Protein AF-0000000085543210 (afdb_homodimer)

InterPro domains:
  IPR007271 Nucleotide-sugar transporter [PF04142] (6-297)
  IPR007271 Nucleotide-sugar transporter [PIRSF005799] (4-299)
  IPR007271 Nucleotide-sugar transporter [PTHR10231] (4-301)

Radius of gyration: 30.68 Å; Cα contacts (8 Å, |Δi|>4): 802; chains: 2; bounding box: 53×98×58 Å

Organism: NCBI:txid586396

Solvent-accessible surface area (backbone atoms only — not comparable to full-atom values): 30401 Å² total; per-residue (Å²): 111,52,65,60,35,45,51,50,31,20,53,35,48,23,48,42,60,55,36,52,58,68,44,34,59,95,84,36,70,64,38,56,65,47,51,48,51,24,48,22,23,46,49,38,23,49,53,22,46,54,53,42,51,52,45,34,73,74,71,45,82,44,91,40,59,41,80,82,72,54,68,78,68,56,66,60,32,49,52,37,34,50,33,51,50,52,32,56,52,44,55,59,57,37,54,78,47,36,54,74,64,28,44,56,47,47,56,40,47,27,53,52,34,29,55,53,43,37,31,68,73,71,64,46,90,71,42,71,50,30,51,48,16,45,52,32,34,34,39,11,53,42,36,36,64,58,52,93,69,39,50,56,46,77,68,40,49,69,68,31,52,50,49,40,51,50,34,18,44,36,50,17,48,26,47,45,50,47,26,51,61,48,48,70,46,72,76,45,35,63,38,42,56,44,29,52,31,21,50,38,32,27,53,53,30,51,50,46,27,61,72,72,37,38,66,55,33,72,71,65,35,77,66,38,57,64,46,74,51,44,51,51,38,34,52,40,51,18,53,30,50,53,28,49,53,49,27,26,54,67,56,35,62,67,56,49,51,53,30,49,55,51,11,53,54,51,28,53,58,51,38,27,76,74,70,65,51,77,86,46,56,45,31,54,41,9,51,50,35,31,53,49,15,56,50,36,40,63,67,32,50,71,83,129,113,51,65,59,36,45,50,49,30,20,52,36,49,22,48,42,60,54,36,53,58,67,43,33,60,95,84,38,69,63,40,57,66,47,53,48,52,26,49,21,24,46,49,39,23,50,53,22,46,52,52,42,51,52,43,35,73,75,72,45,80,44,91,41,59,42,77,82,73,53,68,80,68,56,64,61,32,48,53,36,34,49,34,51,50,52,31,55,52,45,55,60,58,36,53,78,46,34,55,72,65,28,46,57,48,47,55,41,46,27,54,53,32,29,56,52,43,38,32,69,73,70,64,46,88,74,40,72,51,30,51,49,17,44,54,31,35,36,40,12,54,41,36,36,64,60,52,94,68,38,50,54,46,79,68,39,48,69,69,33,53,50,50,40,52,49,34,18,44,36,49,17,48,26,48,45,51,46,25,50,62,49,48,69,46,72,74,46,34,64,38,43,54,44,30,52,32,22,50,39,30,26,52,54,29,50,51,45,28,62,73,75,37,38,66,55,33,72,72,64,36,76,66,37,58,64,45,74,51,46,52,51,38,34,52,39,53,18,53,30,50,53,29,50,52,49,28,26,54,66,56,35,63,66,56,49,51,53,28,49,54,52,11,53,54,52,30,55,58,51,40,27,76,74,71,62,50,77,85,46,55,45,30,54,41,9,50,51,36,30,53,50,15,57,50,35,40,63,67,33,50,71,84,129

Secondary structure (DSSP, 8-state):
-HHHHHHHHHHHHHHHHHHHHHHEETTEESS-HHHHHHHHHHHHHHHHHHHHHHHHHHH---TTT-S---HHHHTTSHHHHHHHHHHHHHHHHHTTTS-HHHHHHHHTHHHHHHHHHHHHHH-PPPPHHHHHHHHHHHHHHHHHT--TTGGGGGG--HHHHHHHHHHHHHHHHHHHHHHHHHHHSTTS-HHHHHHHHHHHHHHHHHHHHHHHSHHHHHHH-TTTT--HHHHHHHHHHHHHHHHHHHHHHHS-HHHHHHHHHHHHHHHHHHHHHHH-PPPPHHHHHHHHHHHHHHHHHHHTSPP-/-HHHHHHHHHHHHHHHHHHHHHHEETTEESS-HHHHHHHHHHHHHHHHHHHHHHHHHHH---TTT-S---HHHHTTTHHHHHHHHHHHHHHHHHTTTS-HHHHHHHHTHHHHHHHHHHHHHH-PPPPHHHHHHHHHHHHHHHHHT--TTGGGGGG--HHHHHHHHHHHHHHHHHHHHHHHHHHHSTTS-HHHHHHHHHHHHHHHHHHHHHHHSHHHHHHH-TTTT--HHHHHHHHHHHHHHHHHHHHHHHS-HHHHHHHHHHHHHHHHHHHHHHH-PPPPHHHHHHHHHHHHHHHHHHHTSPP-

Nearest PDB structures (foldseek):
  6i1z-assembly1_A  TM=9.471E-01  e=1.906E-17  Zea mays
  6i1z-assembly1_B  TM=9.295E-01  e=1.410E-17  Zea mays
  6oh3-assembly1_A  TM=8.038E-01  e=8.233E-15  Mus musculus
  6xbo-assembly1_A  TM=7.988E-01  e=1.786E-14  Mus musculus
  5oge-assembly4_D  TM=7.224E-01  e=2.214E-06  Saccharomyces cerevisiae S288C

Foldseek 3Di:
DQVVLLVLLLVLLLVLVVLVVVCDDPNDHQADPLLLQLLLLVVLLVVLVVVLVVCCVVPNDDPQSDLDDDPVLLVLLLLLLVLVVVLVVLLVVLCVFDPPLLLQLLLLVLLLLLVVCLCVPVVDDFDPLLNVLSVLLSVLLNLLSDDPCNCCNVVGDPVSNVSSNSSSNSSSCSFSSLLCSLAVDLSHDLSSVSNSNSVSNNVVSVVVCVVPPVVVCVPQHSCGRPDPSSVVSSVSSNSSVVSSSVCSSPNRVNSSSLSSSVSNLVSVVVCCVVVVDDRDPSSVRSVVSNVVSVVSNVVRPPDD/DQVVLLVLLLQLLLVLVVLVVVCDDPNDHQADPLLLQLLLLVVLLVVLVVVLVVCCVVPNDDPQSDLDDDPVLLVLLLLLLVLVVVLVVLLVVLCVFDPPLLLQLLLLVLLLLLVVCLCVPVVDDFDPLLNVLSVLLSVLLNLLSDDPCNCCNVVGDPVSNVSSNSSSNSSSCSFNSLLCSLAVDLSHDLSSVSNSNSVSNSVVSVVVCVVPPVPVCVPQHSCGRPDPSSVVSSVSSNSSVVSSSVCSSPNRVNSSSLSSSVSNLVSVVVCCVVVVDDRDPSSVRSVVSNVVSVVSNVVRPPDD

Structure (mmCIF, N/CA/C/O backbone):
data_AF-0000000085543210-model_v1
#
loop_
_entity.id
_entity.type
_entity.pdbx_description
1 polymer 'CMP-sialic acid transporter 2'
#
loop_
_atom_site.group_PDB
_atom_site.id
_atom_site.type_symbol
_atom_site.label_atom_id
_atom_site.label_alt_id
_atom_site.label_comp_id
_atom_site.label_asym_id
_atom_site.label_entity_id
_atom_site.label_seq_id
_atom_site.pdbx_PDB_ins_code
_atom_site.Cartn_x
_atom_site.Cartn_y
_atom_site.Cartn_z
_atom_site.occupancy
_atom_site.B_iso_or_equiv
_atom_site.auth_seq_id
_atom_site.auth_comp_id
_atom_site.auth_asym_id
_atom_site.auth_atom_id
_atom_site.pdbx_PDB_model_num
ATOM 1 N N . ASN A 1 1 ? -14.172 -27.703 2.088 1 70.88 1 ASN A N 1
ATOM 2 C CA . ASN A 1 1 ? -13.227 -28.094 1.051 1 70.88 1 ASN A CA 1
ATOM 3 C C . ASN A 1 1 ? -12.406 -26.906 0.562 1 70.88 1 ASN A C 1
ATOM 5 O O . ASN A 1 1 ? -11.188 -27 0.422 1 70.88 1 ASN A O 1
ATOM 9 N N . ARG A 1 2 ? -12.969 -25.828 0.705 1 81.94 2 ARG A N 1
ATOM 10 C CA . ARG A 1 2 ? -12.289 -24.656 0.159 1 81.94 2 ARG A CA 1
ATOM 11 C C . ARG A 1 2 ? -11.133 -24.219 1.06 1 81.94 2 ARG A C 1
ATOM 13 O O . ARG A 1 2 ? -10.047 -23.906 0.577 1 81.94 2 ARG A O 1
ATOM 20 N N . THR A 1 3 ? -11.305 -24.297 2.314 1 83.5 3 THR A N 1
ATOM 21 C CA . THR A 1 3 ? -10.312 -23.828 3.275 1 83.5 3 THR A CA 1
ATOM 22 C C . THR A 1 3 ? -9.086 -24.734 3.262 1 83.5 3 THR A C 1
ATOM 24 O O . THR A 1 3 ? -7.949 -24.266 3.309 1 83.5 3 THR A O 1
ATOM 27 N N . ILE A 1 4 ? -9.289 -25.984 3.104 1 86.75 4 ILE A N 1
ATOM 28 C CA . ILE A 1 4 ? -8.203 -26.953 3.137 1 86.75 4 ILE A CA 1
ATOM 29 C C . ILE A 1 4 ? -7.324 -26.797 1.9 1 86.75 4 ILE A C 1
ATOM 31 O O . ILE A 1 4 ? -6.094 -26.812 1.998 1 86.75 4 ILE A O 1
ATOM 35 N N . VAL A 1 5 ? -7.988 -26.594 0.86 1 87.44 5 VAL A N 1
ATOM 36 C CA . VAL A 1 5 ? -7.227 -26.5 -0.382 1 87.44 5 VAL A CA 1
ATOM 37 C C . VAL A 1 5 ? -6.438 -25.203 -0.414 1 87.44 5 VAL A C 1
ATOM 39 O O . VAL A 1 5 ? -5.301 -25.156 -0.898 1 87.44 5 VAL A O 1
ATOM 42 N N . THR A 1 6 ? -7.074 -24.188 0.146 1 89.56 6 THR A N 1
ATOM 43 C CA . THR A 1 6 ? -6.402 -22.891 0.211 1 89.56 6 THR A CA 1
ATOM 44 C C . THR A 1 6 ? -5.172 -22.953 1.113 1 89.56 6 THR A C 1
ATOM 46 O O . THR A 1 6 ? -4.102 -22.469 0.75 1 89.56 6 THR A O 1
ATOM 49 N N . PHE A 1 7 ? -5.328 -23.594 2.182 1 90.88 7 PHE A N 1
ATOM 50 C CA . PHE A 1 7 ? -4.23 -23.734 3.129 1 90.88 7 PHE A CA 1
ATOM 51 C C . PHE A 1 7 ? -3.109 -24.594 2.535 1 90.88 7 PHE A C 1
ATOM 53 O O . PHE A 1 7 ? -1.931 -24.266 2.691 1 90.88 7 PHE A O 1
ATOM 60 N N . ALA A 1 8 ? -3.494 -25.656 1.888 1 90.88 8 ALA A N 1
ATOM 61 C CA . ALA A 1 8 ? -2.512 -26.531 1.262 1 90.88 8 ALA A CA 1
ATOM 62 C C . ALA A 1 8 ? -1.709 -25.797 0.196 1 90.88 8 ALA A C 1
ATOM 64 O O . ALA A 1 8 ? -0.479 -25.875 0.165 1 90.88 8 ALA A O 1
ATOM 65 N N . LEU A 1 9 ? -2.373 -25.031 -0.586 1 93 9 LEU A N 1
ATOM 66 C CA . LEU A 1 9 ? -1.696 -24.297 -1.646 1 93 9 LEU A CA 1
ATOM 67 C C . LEU A 1 9 ? -0.751 -23.25 -1.061 1 93 9 LEU A C 1
ATOM 69 O O . LEU A 1 9 ? 0.384 -23.109 -1.52 1 93 9 LEU A O 1
ATOM 73 N N . THR A 1 10 ? -1.224 -22.609 -0.041 1 92.06 10 THR A N 1
ATOM 74 C CA . THR A 1 10 ? -0.406 -21.562 0.577 1 92.06 10 THR A CA 1
ATOM 75 C C . THR A 1 10 ? 0.858 -22.172 1.187 1 92.06 10 THR A C 1
ATOM 77 O O . THR A 1 10 ? 1.958 -21.641 0.983 1 92.06 10 THR A O 1
ATOM 80 N N . PHE A 1 11 ? 0.719 -23.25 1.809 1 91.56 11 PHE A N 1
ATOM 81 C CA . PHE A 1 11 ? 1.85 -23.906 2.461 1 91.56 11 PHE A CA 1
ATOM 82 C C . PHE A 1 11 ? 2.832 -24.438 1.43 1 91.56 11 PHE A C 1
ATOM 84 O O . PHE A 1 11 ? 4.039 -24.219 1.541 1 91.56 11 PHE A O 1
ATOM 91 N N . LEU A 1 12 ? 2.334 -25.094 0.445 1 91.62 12 LEU A N 1
ATOM 92 C CA . LEU A 1 12 ? 3.182 -25.703 -0.581 1 91.62 12 LEU A CA 1
ATOM 93 C C . LEU A 1 12 ? 3.902 -24.625 -1.385 1 91.62 12 LEU A C 1
ATOM 95 O O . LEU A 1 12 ? 5.09 -24.75 -1.689 1 91.62 12 LEU A O 1
ATOM 99 N N . THR A 1 13 ? 3.174 -23.562 -1.632 1 88.75 13 THR A N 1
ATOM 100 C CA . THR A 1 13 ? 3.773 -22.484 -2.4 1 88.75 13 THR A CA 1
ATOM 101 C C . THR A 1 13 ? 4.832 -21.75 -1.577 1 88.75 13 THR A C 1
ATOM 103 O O . THR A 1 13 ? 5.879 -21.375 -2.104 1 88.75 13 THR A O 1
ATOM 106 N N . SER A 1 14 ? 4.59 -21.625 -0.343 1 88.81 14 SER A N 1
ATOM 107 C CA . SER A 1 14 ? 5.547 -20.938 0.52 1 88.81 14 SER A CA 1
ATOM 108 C C . SER A 1 14 ? 6.848 -21.734 0.633 1 88.81 14 SER A C 1
ATOM 110 O O . SER A 1 14 ? 7.934 -21.141 0.693 1 88.81 14 SER A O 1
ATOM 112 N N . SER A 1 15 ? 6.766 -22.984 0.551 1 87.94 15 SER A N 1
ATOM 113 C CA . SER A 1 15 ? 7.945 -23.828 0.68 1 87.94 15 SER A CA 1
ATOM 114 C C . SER A 1 15 ? 8.688 -23.938 -0.648 1 87.94 15 SER A C 1
ATOM 116 O O . SER A 1 15 ? 9.875 -24.281 -0.675 1 87.94 15 SER A O 1
ATOM 118 N N . GLN A 1 16 ? 7.977 -23.656 -1.628 1 84.88 16 GLN A N 1
ATOM 119 C CA . GLN A 1 16 ? 8.531 -23.828 -2.967 1 84.88 16 GLN A CA 1
ATOM 120 C C . GLN A 1 16 ? 9.727 -22.906 -3.195 1 84.88 16 GLN A C 1
ATOM 122 O O . GLN A 1 16 ? 10.773 -23.359 -3.666 1 84.88 16 GLN A O 1
ATOM 127 N N . ALA A 1 17 ? 9.555 -21.719 -2.812 1 77.12 17 ALA A N 1
ATOM 128 C CA . ALA A 1 17 ? 10.609 -20.75 -3.037 1 77.12 17 ALA A CA 1
ATOM 129 C C . ALA A 1 17 ? 11.852 -21.078 -2.219 1 77.12 17 ALA A C 1
ATOM 131 O O . ALA A 1 17 ? 12.984 -20.891 -2.686 1 77.12 17 ALA A O 1
ATOM 132 N N . ILE A 1 18 ? 11.625 -21.578 -1.092 1 82.06 18 ILE A N 1
ATOM 133 C CA . ILE A 1 18 ? 12.734 -21.953 -0.217 1 82.06 18 ILE A CA 1
ATOM 134 C C . ILE A 1 18 ? 13.5 -23.125 -0.823 1 82.06 18 ILE A C 1
ATOM 136 O O . ILE A 1 18 ? 14.734 -23.109 -0.882 1 82.06 18 ILE A O 1
ATOM 140 N N . LEU A 1 19 ? 12.805 -24.047 -1.367 1 81.31 19 LEU A N 1
ATOM 141 C CA . LEU A 1 19 ? 13.414 -25.234 -1.971 1 81.31 19 LEU A CA 1
ATOM 142 C C . LEU A 1 19 ? 14.172 -24.859 -3.242 1 81.31 19 LEU A C 1
ATOM 144 O O . LEU A 1 19 ? 15.234 -25.422 -3.523 1 81.31 19 LEU A O 1
ATOM 148 N N . ILE A 1 20 ? 13.664 -23.891 -3.906 1 78.38 20 ILE A N 1
ATOM 149 C CA . ILE A 1 20 ? 14.312 -23.438 -5.129 1 78.38 20 ILE A CA 1
ATOM 150 C C . ILE A 1 20 ? 15.656 -22.797 -4.789 1 78.38 20 ILE A C 1
ATOM 152 O O . ILE A 1 20 ? 16.672 -23.094 -5.43 1 78.38 20 ILE A O 1
ATOM 156 N N . VAL A 1 21 ? 15.719 -22.031 -3.781 1 75.38 21 VAL A N 1
ATOM 157 C CA . VAL A 1 21 ? 16.953 -21.359 -3.385 1 75.38 21 VAL A CA 1
ATOM 158 C C . VAL A 1 21 ? 17.969 -22.406 -2.895 1 75.38 21 VAL A C 1
ATOM 160 O O . VAL A 1 21 ? 19.156 -22.312 -3.223 1 75.38 21 VAL A O 1
ATOM 163 N N . TRP A 1 22 ? 17.438 -23.359 -2.201 1 78.69 22 TRP A N 1
ATOM 164 C CA . TRP A 1 22 ? 18.312 -24.391 -1.652 1 78.69 22 TRP A CA 1
ATOM 165 C C . TRP A 1 22 ? 18.859 -25.281 -2.758 1 78.69 22 TRP A C 1
ATOM 167 O O . TRP A 1 22 ? 19.906 -25.906 -2.596 1 78.69 22 TRP A O 1
ATOM 177 N N . SER A 1 23 ? 18.156 -25.312 -3.842 1 78.38 23 SER A N 1
ATOM 178 C CA . SER A 1 23 ? 18.562 -26.203 -4.918 1 78.38 23 SER A CA 1
ATOM 179 C C . SER A 1 23 ? 19.641 -25.562 -5.797 1 78.38 23 SER A C 1
ATOM 181 O O . SER A 1 23 ? 20.266 -26.234 -6.617 1 78.38 23 SER A O 1
ATOM 183 N N . LYS A 1 24 ? 19.797 -24.328 -5.578 1 76.62 24 LYS A N 1
ATOM 184 C CA . LYS A 1 24 ? 20.781 -23.609 -6.367 1 76.62 24 LYS A CA 1
ATOM 185 C C . LYS A 1 24 ? 22.141 -23.625 -5.684 1 76.62 24 LYS A C 1
ATOM 187 O O . LYS A 1 24 ? 22.234 -23.547 -4.457 1 76.62 24 LYS A O 1
ATOM 192 N N . ARG A 1 25 ? 23.219 -23.906 -6.434 1 69.62 25 ARG A N 1
ATOM 193 C CA . ARG A 1 25 ? 24.609 -23.781 -6 1 69.62 25 ARG A CA 1
ATOM 194 C C . ARG A 1 25 ? 25.297 -22.625 -6.703 1 69.62 25 ARG A C 1
ATOM 196 O O . ARG A 1 25 ? 25.453 -22.625 -7.926 1 69.62 25 ARG A O 1
ATOM 203 N N . ALA A 1 26 ? 25.719 -21.688 -5.93 1 63.53 26 ALA A N 1
ATOM 204 C CA . ALA A 1 26 ? 26.391 -20.5 -6.441 1 63.53 26 ALA A CA 1
ATOM 205 C C . ALA A 1 26 ? 25.469 -19.734 -7.395 1 63.53 26 ALA A C 1
ATOM 207 O O . ALA A 1 26 ? 25.906 -19.281 -8.461 1 63.53 26 ALA A O 1
ATOM 208 N N . GLY A 1 27 ? 24.172 -19.875 -7.27 1 65.19 27 GLY A N 1
ATOM 209 C CA . GLY A 1 27 ? 23.203 -19.078 -8.008 1 65.19 27 GLY A CA 1
ATOM 210 C C . GLY A 1 27 ? 22.734 -19.75 -9.289 1 65.19 27 GLY A C 1
ATOM 211 O O . GLY A 1 27 ? 21.938 -19.172 -10.039 1 65.19 27 GLY A O 1
ATOM 212 N N . LYS A 1 28 ? 23.328 -20.875 -9.625 1 75 28 LYS A N 1
ATOM 213 C CA . LYS A 1 28 ? 22.953 -21.547 -10.859 1 75 28 LYS A CA 1
ATOM 214 C C . LYS A 1 28 ? 22.406 -22.953 -10.57 1 75 28 LYS A C 1
ATOM 216 O O . LYS A 1 28 ? 22.766 -23.562 -9.562 1 75 28 LYS A O 1
ATOM 221 N N . TYR A 1 29 ? 21.547 -23.297 -11.484 1 74.69 29 TYR A N 1
ATOM 222 C CA . TYR A 1 29 ? 21.047 -24.672 -11.391 1 74.69 29 TYR A CA 1
ATOM 223 C C . TYR A 1 29 ? 22.078 -25.656 -11.914 1 74.69 29 TYR A C 1
ATOM 225 O O . TYR A 1 29 ? 22.672 -25.453 -12.984 1 74.69 29 TYR A O 1
ATOM 233 N N . GLU A 1 30 ? 22.312 -26.688 -11.109 1 80.5 30 GLU A N 1
ATOM 234 C CA . GLU A 1 30 ? 23.203 -27.734 -11.586 1 80.5 30 GLU A CA 1
ATOM 235 C C . GLU A 1 30 ? 22.469 -28.75 -12.445 1 80.5 30 GLU A C 1
ATOM 237 O O . GLU A 1 30 ? 23.078 -29.516 -13.195 1 80.5 30 GLU A O 1
ATOM 242 N N . TYR A 1 31 ? 21.172 -28.656 -12.328 1 85.81 31 TYR A N 1
ATOM 243 C CA . TYR A 1 31 ? 20.328 -29.578 -13.086 1 85.81 31 TYR A CA 1
ATOM 244 C C . TYR A 1 31 ? 19.625 -28.859 -14.227 1 85.81 31 TYR A C 1
ATOM 246 O O . TYR A 1 31 ? 19.547 -27.625 -14.242 1 85.81 31 TYR A O 1
ATOM 254 N N . SER A 1 32 ? 19.109 -29.656 -15.156 1 85.38 32 SER A N 1
ATOM 255 C CA . SER A 1 32 ? 18.312 -29.109 -16.25 1 85.38 32 SER A CA 1
ATOM 256 C C . SER A 1 32 ? 16.906 -28.766 -15.789 1 85.38 32 SER A C 1
ATOM 258 O O . SER A 1 32 ? 16.188 -29.641 -15.289 1 85.38 32 SER A O 1
ATOM 260 N N . VAL A 1 33 ? 16.531 -27.547 -16.078 1 83.62 33 VAL A N 1
ATOM 261 C CA . VAL A 1 33 ? 15.211 -27.094 -15.672 1 83.62 33 VAL A CA 1
ATOM 262 C C . VAL A 1 33 ? 14.141 -27.797 -16.484 1 83.62 33 VAL A C 1
ATOM 264 O O . VAL A 1 33 ? 13.07 -28.141 -15.969 1 83.62 33 VAL A O 1
ATOM 267 N N . THR A 1 34 ? 14.414 -28.078 -17.672 1 88.81 34 THR A N 1
ATOM 268 C CA . THR A 1 34 ? 13.43 -28.719 -18.531 1 88.81 34 THR A CA 1
ATOM 269 C C . THR A 1 34 ? 13.172 -30.156 -18.094 1 88.81 34 THR A C 1
ATOM 271 O O . THR A 1 34 ? 12.023 -30.609 -18.062 1 88.81 34 THR A O 1
ATOM 274 N N . THR A 1 35 ? 14.219 -30.828 -17.703 1 93.44 35 THR A N 1
ATOM 275 C CA . THR A 1 35 ? 14.023 -32.188 -17.234 1 93.44 35 THR A CA 1
ATOM 276 C C . THR A 1 35 ? 13.289 -32.219 -15.906 1 93.44 35 THR A C 1
ATOM 278 O O . THR A 1 35 ? 12.461 -33.094 -15.656 1 93.44 35 THR A O 1
ATOM 281 N N . ALA A 1 36 ? 13.625 -31.25 -15.086 1 90.62 36 ALA A N 1
ATOM 282 C CA . ALA A 1 36 ? 12.93 -31.141 -13.805 1 90.62 36 ALA A CA 1
ATOM 283 C C . ALA A 1 36 ? 11.438 -30.891 -14.016 1 90.62 36 ALA A C 1
ATOM 285 O O . ALA A 1 36 ? 10.602 -31.516 -13.359 1 90.62 36 ALA A O 1
ATOM 286 N N . ASN A 1 37 ? 11.109 -30.047 -14.914 1 90.94 37 ASN A N 1
ATOM 287 C CA . ASN A 1 37 ? 9.711 -29.734 -15.211 1 90.94 37 ASN A CA 1
ATOM 288 C C . ASN A 1 37 ? 8.977 -30.953 -15.773 1 90.94 37 ASN A C 1
ATOM 290 O O . ASN A 1 37 ? 7.805 -31.156 -15.461 1 90.94 37 ASN A O 1
ATOM 294 N N . PHE A 1 38 ? 9.648 -31.641 -16.562 1 94.88 38 PHE A N 1
ATOM 295 C CA . PHE A 1 38 ? 9.07 -32.875 -17.094 1 94.88 38 PHE A CA 1
ATOM 296 C C . PHE A 1 38 ? 8.75 -33.844 -15.969 1 94.88 38 PHE A C 1
ATOM 298 O O . PHE A 1 38 ? 7.676 -34.469 -15.961 1 94.88 38 PHE A O 1
ATOM 305 N N . LEU A 1 39 ? 9.633 -33.969 -15.062 1 96 39 LEU A N 1
ATOM 306 C CA . LEU A 1 39 ? 9.438 -34.906 -13.945 1 96 39 LEU A CA 1
ATOM 307 C C . LEU A 1 39 ? 8.305 -34.406 -13.039 1 96 39 LEU A C 1
ATOM 309 O O . LEU A 1 39 ? 7.586 -35.219 -12.453 1 96 39 LEU A O 1
ATOM 313 N N . VAL A 1 40 ? 8.195 -33.094 -12.914 1 94.81 40 VAL A N 1
ATOM 314 C CA . VAL A 1 40 ? 7.086 -32.531 -12.141 1 94.81 40 VAL A CA 1
ATOM 315 C C . VAL A 1 40 ? 5.762 -32.969 -12.758 1 94.81 40 VAL A C 1
ATOM 317 O O . VAL A 1 40 ? 4.879 -33.469 -12.062 1 94.81 40 VAL A O 1
ATOM 320 N N . GLU A 1 41 ? 5.652 -32.875 -14.055 1 96 41 GLU A N 1
ATOM 321 C CA . GLU A 1 41 ? 4.438 -33.281 -14.758 1 96 41 GLU A CA 1
ATOM 322 C C . GLU A 1 41 ? 4.207 -34.781 -14.648 1 96 41 GLU A C 1
ATOM 324 O O . GLU A 1 41 ? 3.072 -35.219 -14.477 1 96 41 GLU A O 1
ATOM 329 N N . THR A 1 42 ? 5.246 -35.469 -14.742 1 97.5 42 THR A N 1
ATOM 330 C CA . THR A 1 42 ? 5.168 -36.906 -14.648 1 97.5 42 THR A CA 1
ATOM 331 C C . THR A 1 42 ? 4.664 -37.344 -13.273 1 97.5 42 THR A C 1
ATOM 333 O O . THR A 1 42 ? 3.807 -38.219 -13.172 1 97.5 42 THR A O 1
ATOM 336 N N . LEU A 1 43 ? 5.258 -36.688 -12.344 1 97.56 43 LEU A N 1
ATOM 337 C CA . LEU A 1 43 ? 4.852 -37.031 -10.984 1 97.56 43 LEU A CA 1
ATOM 338 C C . LEU A 1 43 ? 3.396 -36.656 -10.734 1 97.56 43 LEU A C 1
ATOM 340 O O . LEU A 1 43 ? 2.658 -37.406 -10.086 1 97.56 43 LEU A O 1
ATOM 344 N N . LYS A 1 44 ? 2.959 -35.5 -11.164 1 97.5 44 LYS A N 1
ATOM 345 C CA . LYS A 1 44 ? 1.558 -35.125 -11.062 1 97.5 44 LYS A CA 1
ATOM 346 C C . LYS A 1 44 ? 0.646 -36.156 -11.727 1 97.5 44 LYS A C 1
ATOM 348 O O . LYS A 1 44 ? -0.377 -36.531 -11.156 1 97.5 44 LYS A O 1
ATOM 353 N N . CYS A 1 45 ? 1.047 -36.562 -12.891 1 97.5 45 CYS A N 1
ATOM 354 C CA . CYS A 1 45 ? 0.28 -37.531 -13.633 1 97.5 45 CYS A CA 1
ATOM 355 C C . CYS A 1 45 ? 0.202 -38.875 -12.875 1 97.5 45 CYS A C 1
ATOM 357 O O . CYS A 1 45 ? -0.873 -39.469 -12.758 1 97.5 45 CYS A O 1
ATOM 359 N N . PHE A 1 46 ? 1.273 -39.312 -12.383 1 98.06 46 PHE A N 1
ATOM 360 C CA . PHE A 1 46 ? 1.347 -40.562 -11.633 1 98.06 46 PHE A CA 1
ATOM 361 C C . PHE A 1 46 ? 0.458 -40.5 -10.398 1 98.06 46 PHE A C 1
ATOM 363 O O . PHE A 1 46 ? -0.286 -41.469 -10.117 1 98.06 46 PHE A O 1
ATOM 370 N N . LEU A 1 47 ? 0.559 -39.438 -9.672 1 97.81 47 LEU A N 1
ATOM 371 C CA . LEU A 1 47 ? -0.227 -39.281 -8.453 1 97.81 47 LEU A CA 1
ATOM 372 C C . LEU A 1 47 ? -1.719 -39.25 -8.773 1 97.81 47 LEU A C 1
ATOM 374 O O . LEU A 1 47 ? -2.531 -39.781 -8.016 1 97.81 47 LEU A O 1
ATOM 378 N N . SER A 1 48 ? -2.061 -38.625 -9.828 1 97.56 48 SER A N 1
ATOM 379 C CA . SER A 1 48 ? -3.459 -38.562 -10.25 1 97.56 48 SER A CA 1
ATOM 380 C C . SER A 1 48 ? -3.961 -39.969 -10.648 1 97.56 48 SER A C 1
ATOM 382 O O . SER A 1 48 ? -5.086 -40.344 -10.305 1 97.56 48 SER A O 1
ATOM 384 N N . LEU A 1 49 ? -3.146 -40.688 -11.32 1 97.25 49 LEU A N 1
ATOM 385 C CA . LEU A 1 49 ? -3.502 -42.031 -11.727 1 97.25 49 LEU A CA 1
ATOM 386 C C . LEU A 1 49 ? -3.621 -42.969 -10.508 1 97.25 49 LEU A C 1
ATOM 388 O O . LEU A 1 49 ? -4.512 -43.812 -10.445 1 97.25 49 LEU A O 1
ATOM 392 N N . ALA A 1 50 ? -2.688 -42.812 -9.602 1 97.62 50 ALA A N 1
ATOM 393 C CA . ALA A 1 50 ? -2.736 -43.625 -8.383 1 97.62 50 ALA A CA 1
ATOM 394 C C . ALA A 1 50 ? -4.016 -43.344 -7.598 1 97.62 50 ALA A C 1
ATOM 396 O O . ALA A 1 50 ? -4.645 -44.25 -7.07 1 97.62 50 ALA A O 1
ATOM 397 N N . ALA A 1 51 ? -4.363 -42.062 -7.484 1 97 51 ALA A N 1
ATOM 398 C CA . ALA A 1 51 ? -5.598 -41.688 -6.801 1 97 51 ALA A CA 1
ATOM 399 C C . ALA A 1 51 ? -6.816 -42.25 -7.527 1 97 51 ALA A C 1
ATOM 401 O O . ALA A 1 51 ? -7.785 -42.688 -6.891 1 97 51 ALA A O 1
ATOM 402 N N . LEU A 1 52 ? -6.789 -42.219 -8.82 1 96.56 52 LEU A N 1
ATOM 403 C CA . LEU A 1 52 ? -7.879 -42.781 -9.625 1 96.56 52 LEU A CA 1
ATOM 404 C C . LEU A 1 52 ? -8 -44.281 -9.43 1 96.56 52 LEU A C 1
ATOM 406 O O . LEU A 1 52 ? -9.109 -44.812 -9.32 1 96.56 52 LEU A O 1
ATOM 410 N N . ALA A 1 53 ? -6.914 -44.969 -9.367 1 97.19 53 ALA A N 1
ATOM 411 C CA . ALA A 1 53 ? -6.91 -46.406 -9.133 1 97.19 53 ALA A CA 1
ATOM 412 C C . ALA A 1 53 ? -7.539 -46.75 -7.785 1 97.19 53 ALA A C 1
ATOM 414 O O . ALA A 1 53 ? -8.281 -47.719 -7.672 1 97.19 53 ALA A O 1
ATOM 415 N N . ARG A 1 54 ? -7.195 -45.969 -6.883 1 97.31 54 ARG A N 1
ATOM 416 C CA . ARG A 1 54 ? -7.805 -46.156 -5.57 1 97.31 54 ARG A CA 1
ATOM 417 C C . ARG A 1 54 ? -9.312 -45.938 -5.633 1 97.31 54 ARG A C 1
ATOM 419 O O . ARG A 1 54 ? -10.078 -46.688 -4.996 1 97.31 54 ARG A O 1
ATOM 426 N N . THR A 1 55 ? -9.695 -44.969 -6.359 1 96.5 55 THR A N 1
ATOM 427 C CA . THR A 1 55 ? -11.117 -44.688 -6.527 1 96.5 55 THR A CA 1
ATOM 428 C C . THR A 1 55 ? -11.82 -45.844 -7.234 1 96.5 55 THR A C 1
ATOM 430 O O . THR A 1 55 ? -12.93 -46.219 -6.855 1 96.5 55 THR A O 1
ATOM 433 N N . TRP A 1 56 ? -11.18 -46.344 -8.234 1 97.06 56 TRP A N 1
ATOM 434 C CA . TRP A 1 56 ? -11.734 -47.5 -8.953 1 97.06 56 TRP A CA 1
ATOM 435 C C . TRP A 1 56 ? -11.898 -48.688 -8.031 1 97.06 56 TRP A C 1
ATOM 437 O O . TRP A 1 56 ? -12.875 -49.438 -8.125 1 97.06 56 TRP A O 1
ATOM 447 N N . LYS A 1 57 ? -11.008 -48.938 -7.145 1 97.38 57 LYS A N 1
ATOM 448 C CA . LYS A 1 57 ? -11.039 -50.062 -6.215 1 97.38 57 LYS A CA 1
ATOM 449 C C . LYS A 1 57 ? -12.164 -49.906 -5.191 1 97.38 57 LYS A C 1
ATOM 451 O O . LYS A 1 57 ? -12.836 -50.875 -4.84 1 97.38 57 LYS A O 1
ATOM 456 N N . ASN A 1 58 ? -12.414 -48.75 -4.789 1 96.69 58 ASN A N 1
ATOM 457 C CA . ASN A 1 58 ? -13.375 -48.5 -3.719 1 96.69 58 ASN A CA 1
ATOM 458 C C . ASN A 1 58 ? -14.789 -48.312 -4.266 1 96.69 58 ASN A C 1
ATOM 460 O O . ASN A 1 58 ? -15.758 -48.688 -3.627 1 96.69 58 ASN A O 1
ATOM 464 N N . GLU A 1 59 ? -14.891 -47.625 -5.395 1 95.56 59 GLU A N 1
ATOM 465 C CA . GLU A 1 59 ? -16.203 -47.219 -5.891 1 95.56 59 GLU A CA 1
ATOM 466 C C . GLU A 1 59 ? -16.531 -47.875 -7.215 1 95.56 59 GLU A C 1
ATOM 468 O O . GLU A 1 59 ? -17.672 -47.844 -7.676 1 95.56 59 GLU A O 1
ATOM 473 N N . GLY A 1 60 ? -15.594 -48.5 -7.812 1 96.25 60 GLY A N 1
ATOM 474 C CA . GLY A 1 60 ? -15.781 -49.062 -9.148 1 96.25 60 GLY A CA 1
ATOM 475 C C . GLY A 1 60 ? -15.602 -48 -10.242 1 96.25 60 GLY A C 1
ATOM 476 O O . GLY A 1 60 ? -15.422 -46.844 -9.953 1 96.25 60 GLY A O 1
ATOM 477 N N . VAL A 1 61 ? -15.57 -48.438 -11.469 1 96.19 61 VAL A N 1
ATOM 478 C CA . VAL A 1 61 ? -15.43 -47.562 -12.617 1 96.19 61 VAL A CA 1
ATOM 479 C C . VAL A 1 61 ? -16.797 -47 -13.016 1 96.19 61 VAL A C 1
ATOM 481 O O . VAL A 1 61 ? -17.719 -47.781 -13.281 1 96.19 61 VAL A O 1
ATOM 484 N N . THR A 1 62 ? -16.938 -45.781 -12.93 1 95.62 62 THR A N 1
ATOM 485 C CA . THR A 1 62 ? -18.172 -45.094 -13.305 1 95.62 62 THR A CA 1
ATOM 486 C C . THR A 1 62 ? -17.938 -44.156 -14.492 1 95.62 62 THR A C 1
ATOM 488 O O . THR A 1 62 ? -16.797 -44 -14.945 1 95.62 62 THR A O 1
ATOM 491 N N . GLU A 1 63 ? -18.969 -43.531 -15 1 93.94 63 GLU A N 1
ATOM 492 C CA . GLU A 1 63 ? -18.875 -42.594 -16.109 1 93.94 63 GLU A CA 1
ATOM 493 C C . GLU A 1 63 ? -18.062 -41.344 -15.727 1 93.94 63 GLU A C 1
ATOM 495 O O . GLU A 1 63 ? -17.391 -40.75 -16.562 1 93.94 63 GLU A O 1
ATOM 500 N N . ASP A 1 64 ? -18.016 -41.094 -14.484 1 94.94 64 ASP A N 1
ATOM 501 C CA . ASP A 1 64 ? -17.391 -39.875 -14 1 94.94 64 ASP A CA 1
ATOM 502 C C . ASP A 1 64 ? -15.922 -40.094 -13.656 1 94.94 64 ASP A C 1
ATOM 504 O O . ASP A 1 64 ? -15.148 -39.156 -13.516 1 94.94 64 ASP A O 1
ATOM 508 N N . ASN A 1 65 ? -15.484 -41.375 -13.531 1 96.06 65 ASN A N 1
ATOM 509 C CA . ASN A 1 65 ? -14.109 -41.625 -13.102 1 96.06 65 ASN A CA 1
ATOM 510 C C . ASN A 1 65 ? -13.352 -42.5 -14.102 1 96.06 65 ASN A C 1
ATOM 512 O O . ASN A 1 65 ? -12.242 -42.938 -13.812 1 96.06 65 ASN A O 1
ATOM 516 N N . ARG A 1 66 ? -13.938 -42.688 -15.211 1 95.56 66 ARG A N 1
ATOM 517 C CA . ARG A 1 66 ? -13.25 -43.469 -16.234 1 95.56 66 ARG A CA 1
ATOM 518 C C . ARG A 1 66 ? -12.297 -42.594 -17.047 1 95.56 66 ARG A C 1
ATOM 520 O O . ARG A 1 66 ? -12.594 -41.438 -17.312 1 95.56 66 ARG A O 1
ATOM 527 N N . LEU A 1 67 ? -11.234 -43.156 -17.516 1 93.94 67 LEU A N 1
ATOM 528 C CA . LEU A 1 67 ? -10.234 -42.438 -18.312 1 93.94 67 LEU A CA 1
ATOM 529 C C . LEU A 1 67 ? -10.672 -42.344 -19.781 1 93.94 67 LEU A C 1
ATOM 531 O O . LEU A 1 67 ? -10.352 -41.375 -20.453 1 93.94 67 LEU A O 1
ATOM 535 N N . SER A 1 68 ? -11.383 -43.375 -20.234 1 89.69 68 SER A N 1
ATOM 536 C CA . SER A 1 68 ? -11.867 -43.344 -21.609 1 89.69 68 SER A CA 1
ATOM 537 C C . SER A 1 68 ? -12.93 -42.281 -21.812 1 89.69 68 SER A C 1
ATOM 539 O O . SER A 1 68 ? -13.898 -42.188 -21.047 1 89.69 68 SER A O 1
ATOM 541 N N . THR A 1 69 ? -12.602 -41.406 -22.625 1 87.38 69 THR A N 1
ATOM 542 C CA . THR A 1 69 ? -13.516 -40.281 -22.891 1 87.38 69 THR A CA 1
ATOM 543 C C . THR A 1 69 ? -13.477 -39.906 -24.359 1 87.38 69 THR A C 1
ATOM 545 O O . THR A 1 69 ? -12.906 -40.625 -25.188 1 87.38 69 THR A O 1
ATOM 548 N N . THR A 1 70 ? -14.211 -38.906 -24.766 1 90.12 70 THR A N 1
ATOM 549 C CA . THR A 1 70 ? -14.344 -38.469 -26.156 1 90.12 70 THR A CA 1
ATOM 550 C C . THR A 1 70 ? -13.234 -37.5 -26.516 1 90.12 70 THR A C 1
ATOM 552 O O . THR A 1 70 ? -12.609 -36.906 -25.625 1 90.12 70 THR A O 1
ATOM 555 N N . ILE A 1 71 ? -12.984 -37.375 -27.781 1 92.06 71 ILE A N 1
ATOM 556 C CA . ILE A 1 71 ? -11.992 -36.438 -28.297 1 92.06 71 ILE A CA 1
ATOM 557 C C . ILE A 1 71 ? -12.383 -35 -27.922 1 92.06 71 ILE A C 1
ATOM 559 O O . ILE A 1 71 ? -11.516 -34.188 -27.641 1 92.06 71 ILE A O 1
ATOM 563 N N . ASN A 1 72 ? -13.648 -34.812 -27.844 1 90.81 72 ASN A N 1
ATOM 564 C CA . ASN A 1 72 ? -14.133 -33.469 -27.484 1 90.81 72 ASN A CA 1
ATOM 565 C C . ASN A 1 72 ? -13.766 -33.125 -26.047 1 90.81 72 ASN A C 1
ATOM 567 O O . ASN A 1 72 ? -13.484 -31.953 -25.75 1 90.81 72 ASN A O 1
ATOM 571 N N . GLU A 1 73 ? -13.719 -34.062 -25.234 1 90.88 73 GLU A N 1
ATOM 572 C CA . GLU A 1 73 ? -13.375 -33.812 -23.828 1 90.88 73 GLU A CA 1
ATOM 573 C C . GLU A 1 73 ? -11.867 -33.656 -23.656 1 90.88 73 GLU A C 1
ATOM 575 O O . GLU A 1 73 ? -11.414 -32.844 -22.844 1 90.88 73 GLU A O 1
ATOM 580 N N . VAL A 1 74 ? -11.094 -34.375 -24.453 1 92.94 74 VAL A N 1
ATOM 581 C CA . VAL A 1 74 ? -9.641 -34.406 -24.266 1 92.94 74 VAL A CA 1
ATOM 582 C C . VAL A 1 74 ? -9 -33.219 -24.953 1 92.94 74 VAL A C 1
ATOM 584 O O . VAL A 1 74 ? -7.961 -32.719 -24.516 1 92.94 74 VAL A O 1
ATOM 587 N N . SER A 1 75 ? -9.617 -32.625 -25.953 1 94.25 75 SER A N 1
ATOM 588 C CA . SER A 1 75 ? -9.023 -31.609 -26.812 1 94.25 75 SER A CA 1
ATOM 589 C C . SER A 1 75 ? -8.875 -30.281 -26.078 1 94.25 75 SER A C 1
ATOM 591 O O . SER A 1 75 ? -8.164 -29.375 -26.547 1 94.25 75 SER A O 1
ATOM 593 N N . VAL A 1 76 ? -9.453 -30.141 -24.938 1 94 76 VAL A N 1
ATOM 594 C CA . VAL A 1 76 ? -9.406 -28.859 -24.219 1 94 76 VAL A CA 1
ATOM 595 C C . VAL A 1 76 ? -8.172 -28.828 -23.328 1 94 76 VAL A C 1
ATOM 597 O O . VAL A 1 76 ? -7.723 -27.75 -22.922 1 94 76 VAL A O 1
ATOM 600 N N . TYR A 1 77 ? -7.531 -29.938 -23 1 95.12 77 TYR A N 1
ATOM 601 C CA . TYR A 1 77 ? -6.48 -30 -22 1 95.12 77 TYR A CA 1
ATOM 602 C C . TYR A 1 77 ? -5.145 -29.547 -22.578 1 95.12 77 TYR A C 1
ATOM 604 O O . TYR A 1 77 ? -4.316 -28.984 -21.859 1 95.12 77 TYR A O 1
ATOM 612 N N . PRO A 1 78 ? -4.879 -29.719 -23.859 1 95.5 78 PRO A N 1
ATOM 613 C CA . PRO A 1 78 ? -3.611 -29.234 -24.406 1 95.5 78 PRO A CA 1
ATOM 614 C C . PRO A 1 78 ? -3.479 -27.719 -24.359 1 95.5 78 PRO A C 1
ATOM 616 O O . PRO A 1 78 ? -2.361 -27.188 -24.344 1 95.5 78 PRO A O 1
ATOM 619 N N . ILE A 1 79 ? -4.48 -27.016 -24.297 1 94.88 79 ILE A N 1
ATOM 620 C CA . ILE A 1 79 ? -4.461 -25.562 -24.391 1 94.88 79 ILE A CA 1
ATOM 621 C C . ILE A 1 79 ? -3.764 -24.969 -23.156 1 94.88 79 ILE A C 1
ATOM 623 O O . ILE A 1 79 ? -2.732 -24.312 -23.281 1 94.88 79 ILE A O 1
ATOM 627 N N . PRO A 1 80 ? -4.277 -25.297 -22 1 93.56 80 PRO A N 1
ATOM 628 C CA . PRO A 1 80 ? -3.568 -24.734 -20.844 1 93.56 80 PRO A CA 1
ATOM 629 C C . PRO A 1 80 ? -2.141 -25.25 -20.719 1 93.56 80 PRO A C 1
ATOM 631 O O . PRO A 1 80 ? -1.243 -24.516 -20.312 1 93.56 80 PRO A O 1
ATOM 634 N N . ALA A 1 81 ? -1.9 -26.469 -21.078 1 92.94 81 ALA A N 1
ATOM 635 C CA . ALA A 1 81 ? -0.557 -27.047 -21.016 1 92.94 81 ALA A CA 1
ATOM 636 C C . ALA A 1 81 ? 0.406 -26.266 -21.922 1 92.94 81 ALA A C 1
ATOM 638 O O . ALA A 1 81 ? 1.537 -25.984 -21.516 1 92.94 81 ALA A O 1
ATOM 639 N N . ALA A 1 82 ? -0.052 -25.938 -23.062 1 93.38 82 ALA A N 1
ATOM 640 C CA . ALA A 1 82 ? 0.762 -25.172 -24.016 1 93.38 82 ALA A CA 1
ATOM 641 C C . ALA A 1 82 ? 0.991 -23.75 -23.5 1 93.38 82 ALA A C 1
ATOM 643 O O . ALA A 1 82 ? 2.09 -23.219 -23.641 1 93.38 82 ALA A O 1
ATOM 644 N N . LEU A 1 83 ? -0.026 -23.219 -22.969 1 92.88 83 LEU A N 1
ATOM 645 C CA . LEU A 1 83 ? 0.071 -21.859 -22.453 1 92.88 83 LEU A CA 1
ATOM 646 C C . LEU A 1 83 ? 1.085 -21.766 -21.312 1 92.88 83 LEU A C 1
ATOM 648 O O . LEU A 1 83 ? 1.899 -20.844 -21.281 1 92.88 83 LEU A O 1
ATOM 652 N N . TYR A 1 84 ? 1.068 -22.734 -20.484 1 87.5 84 TYR A N 1
ATOM 653 C CA . TYR A 1 84 ? 2.012 -22.781 -19.375 1 87.5 84 TYR A CA 1
ATOM 654 C C . TYR A 1 84 ? 3.439 -22.953 -19.875 1 87.5 84 TYR A C 1
ATOM 656 O O . TYR A 1 84 ? 4.379 -22.375 -19.312 1 87.5 84 TYR A O 1
ATOM 664 N N . LEU A 1 85 ? 3.588 -23.719 -20.875 1 87.06 85 LEU A N 1
ATOM 665 C CA . LEU A 1 85 ? 4.91 -23.922 -21.453 1 87.06 85 LEU A CA 1
ATOM 666 C C . LEU A 1 85 ? 5.449 -22.609 -22.031 1 87.06 85 LEU A C 1
ATOM 668 O O . LEU A 1 85 ? 6.598 -22.25 -21.766 1 87.06 85 LEU A O 1
ATOM 672 N N . VAL A 1 86 ? 4.625 -21.938 -22.797 1 88.62 86 VAL A N 1
ATOM 673 C CA . VAL A 1 86 ? 5.047 -20.688 -23.422 1 88.62 86 VAL A CA 1
ATOM 674 C C . VAL A 1 86 ? 5.371 -19.656 -22.344 1 88.62 86 VAL A C 1
ATOM 676 O O . VAL A 1 86 ? 6.359 -18.938 -22.438 1 88.62 86 VAL A O 1
ATOM 679 N N . LYS A 1 87 ? 4.547 -19.672 -21.359 1 88.56 87 LYS A N 1
ATOM 680 C CA . LYS A 1 87 ? 4.781 -18.75 -20.25 1 88.56 87 LYS A CA 1
ATOM 681 C C . LYS A 1 87 ? 6.137 -19.016 -19.594 1 88.56 87 LYS A C 1
ATOM 683 O O . LYS A 1 87 ? 6.887 -18.078 -19.328 1 88.56 87 LYS A O 1
ATOM 688 N N . ASN A 1 88 ? 6.473 -20.266 -19.438 1 80.12 88 ASN A N 1
ATOM 689 C CA . ASN A 1 88 ? 7.742 -20.641 -18.828 1 80.12 88 ASN A CA 1
ATOM 690 C C . ASN A 1 88 ? 8.922 -20.25 -19.719 1 80.12 88 ASN A C 1
ATOM 692 O O . ASN A 1 88 ? 9.984 -19.859 -19.203 1 80.12 88 ASN A O 1
ATOM 696 N N . LEU A 1 89 ? 8.711 -20.359 -20.953 1 81.06 89 LEU A N 1
ATOM 697 C CA . LEU A 1 89 ? 9.758 -19.969 -21.891 1 81.06 89 LEU A CA 1
ATOM 698 C C . LEU A 1 89 ? 9.977 -18.453 -21.875 1 81.06 89 LEU A C 1
ATOM 700 O O . LEU A 1 89 ? 11.117 -17.984 -21.938 1 81.06 89 LEU A O 1
ATOM 704 N N . LEU A 1 90 ? 8.891 -17.75 -21.797 1 86.31 90 LEU A N 1
ATOM 705 C CA . LEU A 1 90 ? 8.977 -16.297 -21.766 1 86.31 90 LEU A CA 1
ATOM 706 C C . LEU A 1 90 ? 9.734 -15.82 -20.516 1 86.31 90 LEU A C 1
ATOM 708 O O . LEU A 1 90 ? 10.438 -14.812 -20.562 1 86.31 90 LEU A O 1
ATOM 712 N N . GLN A 1 91 ? 9.57 -16.531 -19.469 1 83.75 91 GLN A N 1
ATOM 713 C CA . GLN A 1 91 ? 10.297 -16.203 -18.25 1 83.75 91 GLN A CA 1
ATOM 714 C C . GLN A 1 91 ? 11.805 -16.141 -18.5 1 83.75 91 GLN A C 1
ATOM 716 O O . GLN A 1 91 ? 12.477 -15.227 -18.016 1 83.75 91 GLN A O 1
ATOM 721 N N . TYR A 1 92 ? 12.281 -17 -19.281 1 77.31 92 TYR A N 1
ATOM 722 C CA . TYR A 1 92 ? 13.711 -17.031 -19.594 1 77.31 92 TYR A CA 1
ATOM 723 C C . TYR A 1 92 ? 14.117 -15.844 -20.453 1 77.31 92 TYR A C 1
ATOM 725 O O . TYR A 1 92 ? 15.18 -15.258 -20.234 1 77.31 92 TYR A O 1
ATOM 733 N N . TYR A 1 93 ? 13.297 -15.523 -21.297 1 84.19 93 TYR A N 1
ATOM 734 C CA . TYR A 1 93 ? 13.617 -14.422 -22.203 1 84.19 93 TYR A CA 1
ATOM 735 C C . TYR A 1 93 ? 13.555 -13.086 -21.469 1 84.19 93 TYR A C 1
ATOM 737 O O . TYR A 1 93 ? 14.32 -12.164 -21.781 1 84.19 93 TYR A O 1
ATOM 745 N N . ILE A 1 94 ? 12.719 -12.961 -20.531 1 89.12 94 ILE A N 1
ATOM 746 C CA . ILE A 1 94 ? 12.555 -11.719 -19.781 1 89.12 94 ILE A CA 1
ATOM 747 C C . ILE A 1 94 ? 13.82 -11.43 -18.969 1 89.12 94 ILE A C 1
ATOM 749 O O . ILE A 1 94 ? 14.203 -10.273 -18.797 1 89.12 94 ILE A O 1
ATOM 753 N N . PHE A 1 95 ? 14.57 -12.406 -18.641 1 83.25 95 PHE A N 1
ATOM 754 C CA . PHE A 1 95 ? 15.781 -12.258 -17.859 1 83.25 95 PHE A CA 1
ATOM 755 C C . PHE A 1 95 ? 16.891 -11.609 -18.672 1 83.25 95 PHE A C 1
ATOM 757 O O . PHE A 1 95 ? 17.875 -11.133 -18.125 1 83.25 95 PHE A O 1
ATOM 764 N N . ALA A 1 96 ? 16.703 -11.609 -19.953 1 85.19 96 ALA A N 1
ATOM 765 C CA . ALA A 1 96 ? 17.641 -10.891 -20.812 1 85.19 96 ALA A CA 1
ATOM 766 C C . ALA A 1 96 ? 17.469 -9.383 -20.672 1 85.19 96 ALA A C 1
ATOM 768 O O . ALA A 1 96 ? 18.375 -8.609 -20.984 1 85.19 96 ALA A O 1
ATOM 769 N N . TYR A 1 97 ? 16.375 -9.023 -20.141 1 89.75 97 TYR A N 1
ATOM 770 C CA . TYR A 1 97 ? 16.062 -7.598 -20.141 1 89.75 97 TYR A CA 1
ATOM 771 C C . TYR A 1 97 ? 15.984 -7.062 -18.703 1 89.75 97 TYR A C 1
ATOM 773 O O . TYR A 1 97 ? 16.078 -5.855 -18.484 1 89.75 97 TYR A O 1
ATOM 781 N N . VAL A 1 98 ? 15.703 -7.938 -17.781 1 86.12 98 VAL A N 1
ATOM 782 C CA . VAL A 1 98 ? 15.484 -7.492 -16.406 1 86.12 98 VAL A CA 1
ATOM 783 C C . VAL A 1 98 ? 16.219 -8.406 -15.438 1 86.12 98 VAL A C 1
ATOM 785 O O . VAL A 1 98 ? 16.391 -9.602 -15.711 1 86.12 98 VAL A O 1
ATOM 788 N N . ASP A 1 99 ? 16.672 -7.844 -14.32 1 83.75 99 ASP A N 1
ATOM 789 C CA . ASP A 1 99 ? 17.312 -8.656 -13.289 1 83.75 99 ASP A CA 1
ATOM 790 C C . ASP A 1 99 ? 16.266 -9.375 -12.43 1 83.75 99 ASP A C 1
ATOM 792 O O . ASP A 1 99 ? 15.07 -9.219 -12.648 1 83.75 99 ASP A O 1
ATOM 796 N N . ALA A 1 100 ? 16.734 -10.242 -11.453 1 78 100 ALA A N 1
ATOM 797 C CA . ALA A 1 100 ? 15.867 -11.117 -10.664 1 78 100 ALA A CA 1
ATOM 798 C C . ALA A 1 100 ? 14.844 -10.312 -9.867 1 78 100 ALA A C 1
ATOM 800 O O . ALA A 1 100 ? 13.648 -10.602 -9.906 1 78 100 ALA A O 1
ATOM 801 N N . PRO A 1 101 ? 15.227 -9.234 -9.203 1 81.06 101 PRO A N 1
ATOM 802 C CA . PRO A 1 101 ? 14.234 -8.438 -8.484 1 81.06 101 PRO A CA 1
ATOM 803 C C . PRO A 1 101 ? 13.211 -7.785 -9.422 1 81.06 101 PRO A C 1
ATOM 805 O O . PRO A 1 101 ? 12.023 -7.754 -9.109 1 81.06 101 PRO A O 1
ATOM 808 N N . GLY A 1 102 ? 13.758 -7.355 -10.484 1 86.62 102 GLY A N 1
ATOM 809 C CA . GLY A 1 102 ? 12.859 -6.777 -11.477 1 86.62 102 GLY A CA 1
ATOM 810 C C . GLY A 1 102 ? 11.844 -7.766 -12.008 1 86.62 102 GLY A C 1
ATOM 811 O O . GLY A 1 102 ? 10.664 -7.426 -12.172 1 86.62 102 GLY A O 1
ATOM 812 N N . TYR A 1 103 ? 12.32 -8.938 -12.297 1 86.69 103 TYR A N 1
ATOM 813 C CA . TYR A 1 103 ? 11.414 -9.969 -12.781 1 86.69 103 TYR A CA 1
ATOM 814 C C . TYR A 1 103 ? 10.305 -10.234 -11.766 1 86.69 103 TYR A C 1
ATOM 816 O O . TYR A 1 103 ? 9.141 -10.391 -12.141 1 86.69 103 TYR A O 1
ATOM 824 N N . GLN A 1 104 ? 10.594 -10.32 -10.492 1 83.25 104 GLN A N 1
ATOM 825 C CA . GLN A 1 104 ? 9.609 -10.578 -9.461 1 83.25 104 GLN A CA 1
ATOM 826 C C . GLN A 1 104 ? 8.547 -9.484 -9.422 1 83.25 104 GLN A C 1
ATOM 828 O O . GLN A 1 104 ? 7.363 -9.766 -9.227 1 83.25 104 GLN A O 1
ATOM 833 N N . ILE A 1 105 ? 9 -8.359 -9.562 1 90.38 105 ILE A N 1
ATOM 834 C CA . ILE A 1 105 ? 8.094 -7.215 -9.586 1 90.38 105 ILE A CA 1
ATOM 835 C C . ILE A 1 105 ? 7.145 -7.332 -10.773 1 90.38 105 ILE A C 1
ATOM 837 O O . ILE A 1 105 ? 5.93 -7.18 -10.625 1 90.38 105 ILE A O 1
ATOM 841 N N . LEU A 1 106 ? 7.703 -7.641 -11.93 1 90.38 106 LEU A N 1
ATOM 842 C CA . LEU A 1 106 ? 6.902 -7.754 -13.141 1 90.38 106 LEU A CA 1
ATOM 843 C C . LEU A 1 106 ? 5.941 -8.93 -13.047 1 90.38 106 LEU A C 1
ATOM 845 O O . LEU A 1 106 ? 4.824 -8.875 -13.57 1 90.38 106 LEU A O 1
ATOM 849 N N . LYS A 1 107 ? 6.336 -9.93 -12.414 1 89.75 107 LYS A N 1
ATOM 850 C CA . LYS A 1 107 ? 5.527 -11.133 -12.242 1 89.75 107 LYS A CA 1
ATOM 851 C C . LYS A 1 107 ? 4.23 -10.828 -11.492 1 89.75 107 LYS A C 1
ATOM 853 O O . LYS A 1 107 ? 3.203 -11.461 -11.734 1 89.75 107 LYS A O 1
ATOM 858 N N . ASN A 1 108 ? 4.215 -9.812 -10.664 1 93.5 108 ASN A N 1
ATOM 859 C CA . ASN A 1 108 ? 3.033 -9.453 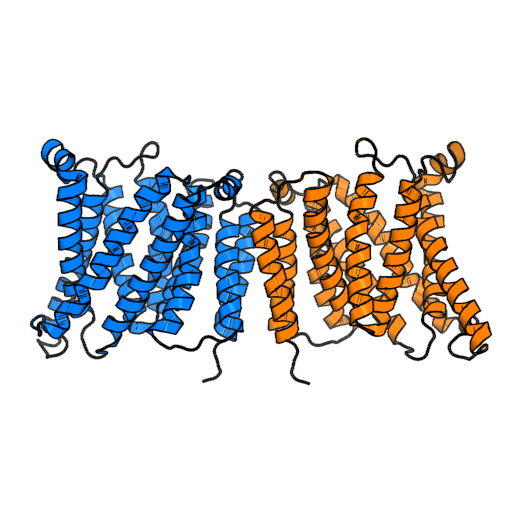-9.891 1 93.5 108 ASN A CA 1
ATOM 860 C C . ASN A 1 108 ? 1.931 -8.883 -10.773 1 93.5 108 ASN A C 1
ATOM 862 O O . ASN A 1 108 ? 0.777 -8.781 -10.352 1 93.5 108 ASN A O 1
ATOM 866 N N . LEU A 1 109 ? 2.273 -8.625 -11.977 1 93.44 109 LEU A N 1
ATOM 867 C CA . LEU A 1 109 ? 1.252 -8.18 -12.914 1 93.44 109 LEU A CA 1
ATOM 868 C C . LEU A 1 109 ? 0.24 -9.289 -13.18 1 93.44 109 LEU A C 1
ATOM 870 O O . LEU A 1 109 ? -0.877 -9.016 -13.633 1 93.44 109 LEU A O 1
ATOM 874 N N . ASN A 1 110 ? 0.642 -10.477 -12.859 1 93.38 110 ASN A N 1
ATOM 875 C CA . ASN A 1 110 ? -0.265 -11.602 -13.023 1 93.38 110 ASN A CA 1
ATOM 876 C C . ASN A 1 110 ? -1.521 -11.445 -12.172 1 93.38 110 ASN A C 1
ATOM 878 O O . ASN A 1 110 ? -2.586 -11.953 -12.531 1 93.38 110 ASN A O 1
ATOM 882 N N . ILE A 1 111 ? -1.421 -10.734 -11.141 1 94.94 111 ILE A N 1
ATOM 883 C CA . ILE A 1 111 ? -2.549 -10.516 -10.242 1 94.94 111 ILE A CA 1
ATOM 884 C C . ILE A 1 111 ? -3.648 -9.75 -10.977 1 94.94 111 ILE A C 1
ATOM 886 O O . ILE A 1 111 ? -4.801 -10.18 -11.008 1 94.94 111 ILE A O 1
ATOM 890 N N . ILE A 1 112 ? -3.258 -8.742 -11.633 1 93.69 112 ILE A N 1
ATOM 891 C CA . ILE A 1 112 ? -4.207 -7.879 -12.328 1 93.69 112 ILE A CA 1
ATOM 892 C C . ILE A 1 112 ? -4.754 -8.594 -13.555 1 93.69 112 ILE A C 1
ATOM 894 O O . ILE A 1 112 ? -5.961 -8.57 -13.812 1 93.69 112 ILE A O 1
ATOM 898 N N . SER A 1 113 ? -3.883 -9.242 -14.289 1 94.19 113 SER A N 1
ATOM 899 C CA . SER A 1 113 ? -4.32 -9.938 -15.492 1 94.19 113 SER A CA 1
ATOM 900 C C . SER A 1 113 ? -5.324 -11.039 -15.156 1 94.19 113 SER A C 1
ATOM 902 O O . SER A 1 113 ? -6.297 -11.234 -15.891 1 94.19 113 SER A O 1
ATOM 904 N N . THR A 1 114 ? -5.07 -11.688 -14.078 1 94.25 114 THR A N 1
ATOM 905 C CA . THR A 1 114 ? -6 -12.734 -13.664 1 94.25 114 THR A CA 1
ATOM 906 C C . THR A 1 114 ? -7.383 -12.148 -13.383 1 94.25 114 THR A C 1
ATOM 908 O O . THR A 1 114 ? -8.398 -12.711 -13.789 1 94.25 114 THR A O 1
ATOM 911 N N . GLY A 1 115 ? -7.441 -11.008 -12.68 1 92.56 115 GLY A N 1
ATOM 912 C CA . GLY A 1 115 ? -8.727 -10.375 -12.422 1 92.56 115 GLY A CA 1
ATOM 913 C C . GLY A 1 115 ? -9.461 -9.984 -13.688 1 92.56 115 GLY A C 1
ATOM 914 O O . GLY A 1 115 ? -10.656 -10.25 -13.82 1 92.56 115 GLY A O 1
ATOM 915 N N . VAL A 1 116 ? -8.781 -9.477 -14.594 1 93.81 116 VAL A N 1
ATOM 916 C CA . VAL A 1 116 ? -9.375 -9.008 -15.836 1 93.81 116 VAL A CA 1
ATOM 917 C C . VAL A 1 116 ? -9.898 -10.195 -16.641 1 93.81 116 VAL A C 1
ATOM 919 O O . VAL A 1 116 ? -11.039 -10.188 -17.109 1 93.81 116 VAL A O 1
ATOM 922 N N . LEU A 1 117 ? -9.102 -11.18 -16.766 1 92.75 117 LEU A N 1
ATOM 923 C CA . LEU A 1 117 ? -9.469 -12.344 -17.562 1 92.75 117 LEU A CA 1
ATOM 924 C C . LEU A 1 117 ? -10.555 -13.156 -16.859 1 92.75 117 LEU A C 1
ATOM 926 O O . LEU A 1 117 ? -11.406 -13.758 -17.531 1 92.75 117 LEU A O 1
ATOM 930 N N . TYR A 1 118 ? -10.461 -13.141 -15.586 1 91.56 118 TYR A N 1
ATOM 931 C CA . TYR A 1 118 ? -11.492 -13.805 -14.797 1 91.56 118 TYR A CA 1
ATOM 932 C C . TYR A 1 118 ? -12.867 -13.227 -15.117 1 91.56 118 TYR A C 1
ATOM 934 O O . TYR A 1 118 ? -13.82 -13.969 -15.352 1 91.56 118 TYR A O 1
ATOM 942 N N . ARG A 1 119 ? -12.945 -11.914 -15.18 1 90.44 119 ARG A N 1
ATOM 943 C CA . ARG A 1 119 ? -14.195 -11.234 -15.5 1 90.44 119 ARG A CA 1
ATOM 944 C C . ARG A 1 119 ? -14.586 -11.453 -16.953 1 90.44 119 ARG A C 1
ATOM 946 O O . ARG A 1 119 ? -15.742 -11.727 -17.266 1 90.44 119 ARG A O 1
ATOM 953 N N . MET A 1 120 ? -13.68 -11.469 -17.844 1 90.94 120 MET A N 1
ATOM 954 C CA . MET A 1 120 ? -13.953 -11.5 -19.281 1 90.94 120 MET A CA 1
ATOM 955 C C . MET A 1 120 ? -14.328 -12.906 -19.734 1 90.94 120 MET A C 1
ATOM 957 O O . MET A 1 120 ? -15.25 -13.086 -20.531 1 90.94 120 MET A O 1
ATOM 961 N N . ILE A 1 121 ? -13.711 -13.875 -19.188 1 88.56 121 ILE A N 1
ATOM 962 C CA . ILE A 1 121 ? -13.852 -15.227 -19.719 1 88.56 121 ILE A CA 1
ATOM 963 C C . ILE A 1 121 ? -14.898 -15.992 -18.922 1 88.56 121 ILE A C 1
ATOM 965 O O . ILE A 1 121 ? -15.742 -16.688 -19.484 1 88.56 121 ILE A O 1
ATOM 969 N N . LEU A 1 122 ? -14.852 -15.852 -17.641 1 90.12 122 LEU A N 1
ATOM 970 C CA . LEU A 1 122 ? -15.789 -16.594 -16.812 1 90.12 122 LEU A CA 1
ATOM 971 C C . LEU A 1 122 ? -17.047 -15.781 -16.531 1 90.12 122 LEU A C 1
ATOM 973 O O . LEU A 1 122 ? -18 -16.281 -15.922 1 90.12 122 LEU A O 1
ATOM 977 N N . LYS A 1 123 ? -17.016 -14.438 -16.938 1 88 123 LYS A N 1
ATOM 978 C CA . LYS A 1 123 ? -18.156 -13.539 -16.828 1 88 123 LYS A CA 1
ATOM 979 C C . LYS A 1 123 ? -18.609 -13.391 -15.375 1 88 123 LYS A C 1
ATOM 981 O O . LYS A 1 123 ? -19.812 -13.406 -15.086 1 88 123 LYS A O 1
ATOM 986 N N . ARG A 1 124 ? -17.656 -13.414 -14.57 1 87.88 124 ARG A N 1
ATOM 987 C CA . ARG A 1 124 ? -17.953 -13.18 -13.156 1 87.88 124 ARG A CA 1
ATOM 988 C C . ARG A 1 124 ? -17.844 -11.695 -12.82 1 87.88 124 ARG A C 1
ATOM 990 O O . ARG A 1 124 ? -16.891 -11.031 -13.219 1 87.88 124 ARG A O 1
ATOM 997 N N . LYS A 1 125 ? -18.797 -11.156 -12.117 1 88.94 125 LYS A N 1
ATOM 998 C CA . LYS A 1 125 ? -18.812 -9.727 -11.797 1 88.94 125 LYS A CA 1
ATOM 999 C C . LYS A 1 125 ? -18.031 -9.445 -10.523 1 88.94 125 LYS A C 1
ATOM 1001 O O . LYS A 1 125 ? -18.266 -10.07 -9.484 1 88.94 125 LYS A O 1
ATOM 1006 N N . LEU A 1 126 ? -17.047 -8.633 -10.688 1 90.38 126 LEU A N 1
ATOM 1007 C CA . LEU A 1 126 ? -16.297 -8.125 -9.547 1 90.38 126 LEU A CA 1
ATOM 1008 C C . LEU A 1 126 ? -16.75 -6.719 -9.18 1 90.38 126 LEU A C 1
ATOM 1010 O O . LEU A 1 126 ? -17 -5.891 -10.062 1 90.38 126 LEU A O 1
ATOM 1014 N N . SER A 1 127 ? -16.938 -6.461 -7.945 1 92.62 127 SER A N 1
ATOM 1015 C CA . SER A 1 127 ? -17.312 -5.133 -7.48 1 92.62 127 SER A CA 1
ATOM 1016 C C . SER A 1 127 ? -16.141 -4.156 -7.582 1 92.62 127 SER A C 1
ATOM 1018 O O . SER A 1 127 ? -15 -4.57 -7.766 1 92.62 127 SER A O 1
ATOM 1020 N N . GLU A 1 128 ? -16.422 -2.939 -7.465 1 93.44 128 GLU A N 1
ATOM 1021 C CA . GLU A 1 128 ? -15.391 -1.912 -7.48 1 93.44 128 GLU A CA 1
ATOM 1022 C C . GLU A 1 128 ? -14.422 -2.082 -6.312 1 93.44 128 GLU A C 1
ATOM 1024 O O . GLU A 1 128 ? -13.219 -1.838 -6.449 1 93.44 128 GLU A O 1
ATOM 1029 N N . ILE A 1 129 ? -14.992 -2.506 -5.246 1 93.62 129 ILE A N 1
ATOM 1030 C CA . ILE A 1 129 ? -14.164 -2.713 -4.062 1 93.62 129 ILE A CA 1
ATOM 1031 C C . ILE A 1 129 ? -13.211 -3.881 -4.301 1 93.62 129 ILE A C 1
ATOM 1033 O O . ILE A 1 129 ? -12.055 -3.838 -3.883 1 93.62 129 ILE A O 1
ATOM 1037 N N . GLN A 1 130 ? -13.656 -4.852 -4.98 1 94.19 130 GLN A N 1
ATOM 1038 C CA . GLN A 1 130 ? -12.797 -5.992 -5.293 1 94.19 130 GLN A CA 1
ATOM 1039 C C . GLN A 1 130 ? -11.695 -5.598 -6.266 1 94.19 130 GLN A C 1
ATOM 1041 O O . GLN A 1 130 ? -10.562 -6.07 -6.152 1 94.19 130 GLN A O 1
ATOM 1046 N N . TRP A 1 131 ? -12.062 -4.805 -7.203 1 94.88 131 TRP A N 1
ATOM 1047 C CA . TRP A 1 131 ? -11.039 -4.293 -8.109 1 94.88 131 TRP A CA 1
ATOM 1048 C C . TRP A 1 131 ? -9.984 -3.496 -7.348 1 94.88 131 TRP A C 1
ATOM 1050 O O . TRP A 1 131 ? -8.789 -3.635 -7.605 1 94.88 131 TRP A O 1
ATOM 1060 N N . ALA A 1 132 ? -10.422 -2.666 -6.418 1 96.31 132 ALA A N 1
ATOM 1061 C CA . ALA A 1 132 ? -9.492 -1.93 -5.566 1 96.31 132 ALA A CA 1
ATOM 1062 C C . ALA A 1 132 ? -8.594 -2.883 -4.777 1 96.31 132 ALA A C 1
ATOM 1064 O O . ALA A 1 132 ? -7.395 -2.639 -4.633 1 96.31 132 ALA A O 1
ATOM 1065 N N . ALA A 1 133 ? -9.203 -3.918 -4.316 1 96.81 133 ALA A N 1
ATOM 1066 C CA . ALA A 1 133 ? -8.453 -4.914 -3.559 1 96.81 133 ALA A CA 1
ATOM 1067 C C . ALA A 1 133 ? -7.367 -5.555 -4.418 1 96.81 133 ALA A C 1
ATOM 1069 O O . ALA A 1 133 ? -6.258 -5.801 -3.943 1 96.81 133 ALA A O 1
ATOM 1070 N N . PHE A 1 134 ? -7.617 -5.742 -5.688 1 96.12 134 PHE A N 1
ATOM 1071 C CA . PHE A 1 134 ? -6.637 -6.328 -6.598 1 96.12 134 PHE A CA 1
ATOM 1072 C C . PHE A 1 134 ? -5.465 -5.383 -6.812 1 96.12 134 PHE A C 1
ATOM 1074 O O . PHE A 1 134 ? -4.309 -5.812 -6.84 1 96.12 134 PHE A O 1
ATOM 1081 N N . ILE A 1 135 ? -5.82 -4.207 -6.984 1 97.62 135 ILE A N 1
ATOM 1082 C CA . ILE A 1 135 ? -4.777 -3.203 -7.176 1 97.62 135 ILE A CA 1
ATOM 1083 C C . ILE A 1 135 ? -3.891 -3.141 -5.934 1 97.62 135 ILE A C 1
ATOM 1085 O O . ILE A 1 135 ? -2.662 -3.111 -6.039 1 97.62 135 ILE A O 1
ATOM 1089 N N . LEU A 1 136 ? -4.5 -3.174 -4.797 1 98.44 136 LEU A N 1
ATOM 1090 C CA . LEU A 1 136 ? -3.77 -3.148 -3.535 1 98.44 136 LEU A CA 1
ATOM 1091 C C . LEU A 1 136 ? -2.926 -4.406 -3.369 1 98.44 136 LEU A C 1
ATOM 1093 O O . LEU A 1 136 ? -1.798 -4.344 -2.875 1 98.44 136 LEU A O 1
ATOM 1097 N N . LEU A 1 137 ? -3.477 -5.512 -3.771 1 98.06 137 LEU A N 1
ATOM 1098 C CA . LEU A 1 137 ? -2.729 -6.758 -3.674 1 98.06 137 LEU A CA 1
ATOM 1099 C C . LEU A 1 137 ? -1.457 -6.695 -4.512 1 98.06 137 LEU A C 1
ATOM 1101 O O . LEU A 1 137 ? -0.375 -7.047 -4.035 1 98.06 137 LEU A O 1
ATOM 1105 N N . CYS A 1 138 ? -1.585 -6.254 -5.727 1 97.44 138 CYS A N 1
ATOM 1106 C CA . CYS A 1 138 ? -0.447 -6.121 -6.629 1 97.44 138 CYS A CA 1
ATOM 1107 C C . CYS A 1 138 ? 0.578 -5.141 -6.074 1 97.44 138 CYS A C 1
ATOM 1109 O O . CYS A 1 138 ? 1.765 -5.465 -5.98 1 97.44 138 CYS A O 1
ATOM 1111 N N . ALA A 1 139 ? 0.086 -4.004 -5.633 1 98.06 139 ALA A N 1
ATOM 1112 C CA . ALA A 1 139 ? 0.978 -2.979 -5.102 1 98.06 139 ALA A CA 1
ATOM 1113 C C . ALA A 1 139 ? 1.636 -3.439 -3.803 1 98.06 139 ALA A C 1
ATOM 1115 O O . ALA A 1 139 ? 2.826 -3.201 -3.584 1 98.06 139 ALA A O 1
ATOM 1116 N N . GLY A 1 140 ? 0.839 -4.016 -2.928 1 98.25 140 GLY A N 1
ATOM 1117 C CA . GLY A 1 140 ? 1.365 -4.504 -1.664 1 98.25 140 GLY A CA 1
ATOM 1118 C C . GLY A 1 140 ? 2.426 -5.574 -1.832 1 98.25 140 GLY A C 1
ATOM 1119 O O . GLY A 1 140 ? 3.477 -5.52 -1.192 1 98.25 140 GLY A O 1
ATOM 1120 N N . CYS A 1 141 ? 2.195 -6.516 -2.688 1 96.75 141 CYS A N 1
ATOM 1121 C CA . CYS A 1 141 ? 3.172 -7.566 -2.951 1 96.75 141 CYS A CA 1
ATOM 1122 C C . CYS A 1 141 ? 4.457 -6.988 -3.527 1 96.75 141 CYS A C 1
ATOM 1124 O O . CYS A 1 141 ? 5.555 -7.387 -3.133 1 96.75 141 CYS A O 1
ATOM 1126 N N . THR A 1 142 ? 4.27 -6.109 -4.434 1 96.62 142 THR A N 1
ATOM 1127 C CA . THR A 1 142 ? 5.438 -5.48 -5.039 1 96.62 142 THR A CA 1
ATOM 1128 C C . THR A 1 142 ? 6.219 -4.676 -4.004 1 96.62 142 THR A C 1
ATOM 1130 O O . THR A 1 142 ? 7.449 -4.742 -3.959 1 96.62 142 THR A O 1
ATOM 1133 N N . THR A 1 143 ? 5.508 -3.986 -3.146 1 97.06 143 THR A N 1
ATOM 1134 C CA . THR A 1 143 ? 6.148 -3.195 -2.1 1 97.06 143 THR A CA 1
ATOM 1135 C C . THR A 1 143 ? 6.918 -4.094 -1.139 1 97.06 143 THR A C 1
ATOM 1137 O O . THR A 1 143 ? 8.055 -3.787 -0.766 1 97.06 143 THR A O 1
ATOM 1140 N N . ALA A 1 144 ? 6.352 -5.195 -0.774 1 95.06 144 ALA A N 1
ATOM 1141 C CA . ALA A 1 144 ? 6.961 -6.109 0.187 1 95.06 144 ALA A CA 1
ATOM 1142 C C . ALA A 1 144 ? 8.273 -6.676 -0.351 1 95.06 144 ALA A C 1
ATOM 1144 O O . ALA A 1 144 ? 9.094 -7.191 0.411 1 95.06 144 ALA A O 1
ATOM 1145 N N . GLN A 1 145 ? 8.492 -6.539 -1.649 1 91.62 145 GLN A N 1
ATOM 1146 C CA . GLN A 1 145 ? 9.664 -7.152 -2.266 1 91.62 145 GLN A CA 1
ATOM 1147 C C . GLN A 1 145 ? 10.672 -6.098 -2.703 1 91.62 145 GLN A C 1
ATOM 1149 O O . GLN A 1 145 ? 11.656 -6.41 -3.375 1 91.62 145 GLN A O 1
ATOM 1154 N N . LEU A 1 146 ? 10.445 -4.902 -2.311 1 92.81 146 LEU A N 1
ATOM 1155 C CA . LEU A 1 146 ? 11.336 -3.824 -2.723 1 92.81 146 LEU A CA 1
ATOM 1156 C C . LEU A 1 146 ? 12.719 -3.986 -2.094 1 92.81 146 LEU A C 1
ATOM 1158 O O . LEU A 1 146 ? 12.828 -4.352 -0.92 1 92.81 146 LEU A O 1
ATOM 1162 N N . ASN A 1 147 ? 13.703 -3.736 -2.885 1 88.25 147 ASN A N 1
ATOM 1163 C CA . ASN A 1 147 ? 15.094 -3.641 -2.447 1 88.25 147 ASN A CA 1
ATOM 1164 C C . ASN A 1 147 ? 15.836 -2.535 -3.188 1 88.25 147 ASN A C 1
ATOM 1166 O O . ASN A 1 147 ? 15.266 -1.863 -4.051 1 88.25 147 ASN A O 1
ATOM 1170 N N . PRO A 1 148 ? 17.047 -2.256 -2.803 1 83.75 148 PRO A N 1
ATOM 1171 C CA . PRO A 1 148 ? 17.766 -1.109 -3.365 1 83.75 148 PRO A CA 1
ATOM 1172 C C . PRO A 1 148 ? 17.906 -1.189 -4.883 1 83.75 148 PRO A C 1
ATOM 1174 O O . PRO A 1 148 ? 18.031 -0.158 -5.551 1 83.75 148 PRO A O 1
ATOM 1177 N N . SER A 1 149 ? 17.859 -2.348 -5.492 1 86.25 149 SER A N 1
ATOM 1178 C CA . SER A 1 149 ? 18.062 -2.496 -6.93 1 86.25 149 SER A CA 1
ATOM 1179 C C . SER A 1 149 ? 16.719 -2.492 -7.668 1 86.25 149 SER A C 1
ATOM 1181 O O . SER A 1 149 ? 16.688 -2.543 -8.898 1 86.25 149 SER A O 1
ATOM 1183 N N . SER A 1 150 ? 15.664 -2.389 -6.945 1 89 150 SER A N 1
ATOM 1184 C CA . SER A 1 150 ? 14.336 -2.527 -7.543 1 89 150 SER A CA 1
ATOM 1185 C C . SER A 1 150 ? 14.055 -1.399 -8.531 1 89 150 SER A C 1
ATOM 1187 O O . SER A 1 150 ? 13.312 -1.584 -9.5 1 89 150 SER A O 1
ATOM 1189 N N . ASP A 1 151 ? 14.664 -0.312 -8.406 1 89.69 151 ASP A N 1
ATOM 1190 C CA . ASP A 1 151 ? 14.414 0.83 -9.281 1 89.69 151 ASP A CA 1
ATOM 1191 C C . ASP A 1 151 ? 14.914 0.557 -10.703 1 89.69 151 ASP A C 1
ATOM 1193 O O . ASP A 1 151 ? 14.5 1.229 -11.648 1 89.69 151 ASP A O 1
ATOM 1197 N N . HIS A 1 152 ? 15.75 -0.394 -10.867 1 89.5 152 HIS A N 1
ATOM 1198 C CA . HIS A 1 152 ? 16.281 -0.74 -12.188 1 89.5 152 HIS A CA 1
ATOM 1199 C C . HIS A 1 152 ? 15.18 -1.211 -13.117 1 89.5 152 HIS A C 1
ATOM 1201 O O . HIS A 1 152 ? 15.32 -1.138 -14.344 1 89.5 152 HIS A O 1
ATOM 1207 N N . VAL A 1 153 ? 14.148 -1.674 -12.555 1 91 153 VAL A N 1
ATOM 1208 C CA . VAL A 1 153 ? 13.047 -2.18 -13.359 1 91 153 VAL A CA 1
ATOM 1209 C C . VAL A 1 153 ? 12.469 -1.051 -14.211 1 91 153 VAL A C 1
ATOM 1211 O O . VAL A 1 153 ? 11.969 -1.287 -15.312 1 91 153 VAL A O 1
ATOM 1214 N N . LEU A 1 154 ? 12.562 0.135 -13.703 1 89.62 154 LEU A N 1
ATOM 1215 C CA . LEU A 1 154 ? 12.023 1.287 -14.414 1 89.62 154 LEU A CA 1
ATOM 1216 C C . LEU A 1 154 ? 12.836 1.581 -15.672 1 89.62 154 LEU A C 1
ATOM 1218 O O . LEU A 1 154 ? 12.359 2.264 -16.578 1 89.62 154 LEU A O 1
ATOM 1222 N N . GLN A 1 155 ? 14 1.08 -15.727 1 90.25 155 GLN A N 1
ATOM 1223 C CA . GLN A 1 155 ? 14.867 1.28 -16.875 1 90.25 155 GLN A CA 1
ATOM 1224 C C . GLN A 1 155 ? 14.781 0.108 -17.859 1 90.25 155 GLN A C 1
ATOM 1226 O O . GLN A 1 155 ? 15.484 0.072 -18.859 1 90.25 155 GLN A O 1
ATOM 1231 N N . THR A 1 156 ? 13.953 -0.829 -17.578 1 91.75 156 THR A N 1
ATOM 1232 C CA . THR A 1 156 ? 13.75 -1.969 -18.469 1 91.75 156 THR A CA 1
ATOM 1233 C C . THR A 1 156 ? 13.297 -1.506 -19.844 1 91.75 156 THR A C 1
ATOM 1235 O O . THR A 1 156 ? 12.398 -0.674 -19.969 1 91.75 156 THR A O 1
ATOM 1238 N N . PRO A 1 157 ? 13.969 -2.029 -20.891 1 92.44 157 PRO A N 1
ATOM 1239 C CA . PRO A 1 157 ? 13.547 -1.671 -22.25 1 92.44 157 PRO A CA 1
ATOM 1240 C C . PRO A 1 157 ? 12.102 -2.08 -22.547 1 92.44 157 PRO A C 1
ATOM 1242 O O . PRO A 1 157 ? 11.547 -2.939 -21.859 1 92.44 157 PRO A O 1
ATOM 1245 N N . PHE A 1 158 ? 11.594 -1.519 -23.578 1 94.44 158 PHE A N 1
ATOM 1246 C CA . PHE A 1 158 ? 10.211 -1.731 -23.984 1 94.44 158 PHE A CA 1
ATOM 1247 C C . PHE A 1 158 ? 9.945 -3.207 -24.25 1 94.44 158 PHE A C 1
ATOM 1249 O O . PHE A 1 158 ? 8.883 -3.729 -23.906 1 94.44 158 PHE A O 1
ATOM 1256 N N . GLN A 1 159 ? 10.898 -3.879 -24.844 1 92.81 159 GLN A N 1
ATOM 1257 C CA . GLN A 1 159 ? 10.766 -5.297 -25.156 1 92.81 159 GLN A CA 1
ATOM 1258 C C . GLN A 1 159 ? 10.57 -6.125 -23.891 1 92.81 159 GLN A C 1
ATOM 1260 O O . GLN A 1 159 ? 9.766 -7.059 -23.859 1 92.81 159 GLN A O 1
ATOM 1265 N N . GLY A 1 160 ? 11.25 -5.762 -22.859 1 91.25 160 GLY A N 1
ATOM 1266 C CA . GLY A 1 160 ? 11.102 -6.457 -21.594 1 91.25 160 GLY A CA 1
ATOM 1267 C C . GLY A 1 160 ? 9.734 -6.27 -20.969 1 91.25 160 GLY A C 1
ATOM 1268 O O . GLY A 1 160 ? 9.125 -7.234 -20.5 1 91.25 160 GLY A O 1
ATOM 1269 N N . TRP A 1 161 ? 9.273 -5.066 -21.047 1 92.62 161 TRP A N 1
ATOM 1270 C CA . TRP A 1 161 ? 7.945 -4.77 -20.531 1 92.62 161 TRP A CA 1
ATOM 1271 C C . TRP A 1 161 ? 6.871 -5.535 -21.297 1 92.62 161 TRP A C 1
ATOM 1273 O O . TRP A 1 161 ? 5.977 -6.133 -20.688 1 92.62 161 TRP A O 1
ATOM 1283 N N . MET A 1 162 ? 6.992 -5.562 -22.5 1 94.31 162 MET A N 1
ATOM 1284 C CA . MET A 1 162 ? 6.008 -6.234 -23.344 1 94.31 162 MET A CA 1
ATOM 1285 C C . MET A 1 162 ? 5.988 -7.734 -23.062 1 94.31 162 MET A C 1
ATOM 1287 O O . MET A 1 162 ? 4.918 -8.336 -22.953 1 94.31 162 MET A O 1
ATOM 1291 N N . MET A 1 163 ? 7.125 -8.273 -22.953 1 93.12 163 MET A N 1
ATOM 1292 C CA . MET A 1 163 ? 7.207 -9.703 -22.688 1 93.12 163 MET A CA 1
ATOM 1293 C C . MET A 1 163 ? 6.602 -10.031 -21.312 1 93.12 163 MET A C 1
ATOM 1295 O O . MET A 1 163 ? 5.934 -11.055 -21.156 1 93.12 163 MET A O 1
ATOM 1299 N N . ALA A 1 164 ? 6.859 -9.148 -20.391 1 92.81 164 ALA A N 1
ATOM 1300 C CA . ALA A 1 164 ? 6.305 -9.352 -19.062 1 92.81 164 ALA A CA 1
ATOM 1301 C C . ALA A 1 164 ? 4.777 -9.281 -19.078 1 92.81 164 ALA A C 1
ATOM 1303 O O . ALA A 1 164 ? 4.105 -10.078 -18.422 1 92.81 164 ALA A O 1
ATOM 1304 N N . ILE A 1 165 ? 4.281 -8.375 -19.828 1 94.38 165 ILE A N 1
ATOM 1305 C CA . ILE A 1 165 ? 2.836 -8.211 -19.953 1 94.38 165 ILE A CA 1
ATOM 1306 C C . ILE A 1 165 ? 2.232 -9.438 -20.641 1 94.38 165 ILE A C 1
ATOM 1308 O O . ILE A 1 165 ? 1.221 -9.977 -20.172 1 94.38 165 ILE A O 1
ATOM 1312 N N . VAL A 1 166 ? 2.836 -9.875 -21.641 1 95.44 166 VAL A N 1
ATOM 1313 C CA . VAL A 1 166 ? 2.365 -11.055 -22.359 1 95.44 166 VAL A CA 1
ATOM 1314 C C . VAL A 1 166 ? 2.416 -12.266 -21.438 1 95.44 166 VAL A C 1
ATOM 1316 O O . VAL A 1 166 ? 1.477 -13.07 -21.391 1 95.44 166 VAL A O 1
ATOM 1319 N N . MET A 1 167 ? 3.471 -12.359 -20.75 1 94.5 167 MET A N 1
ATOM 1320 C CA . MET A 1 167 ? 3.602 -13.469 -19.812 1 94.5 167 MET A CA 1
ATOM 1321 C C . MET A 1 167 ? 2.488 -13.438 -18.766 1 94.5 167 MET A C 1
ATOM 1323 O O . MET A 1 167 ? 1.896 -14.469 -18.453 1 94.5 167 MET A O 1
ATOM 1327 N N . ALA A 1 168 ? 2.24 -12.25 -18.281 1 94.06 168 ALA A N 1
ATOM 1328 C CA . ALA A 1 168 ? 1.181 -12.078 -17.297 1 94.06 168 ALA A CA 1
ATOM 1329 C C . ALA A 1 168 ? -0.179 -12.461 -17.875 1 94.06 168 ALA A C 1
ATOM 1331 O O . ALA A 1 168 ? -0.984 -13.117 -17.219 1 94.06 168 ALA A O 1
ATOM 1332 N N . LEU A 1 169 ? -0.454 -12.086 -19.062 1 94.62 169 LEU A N 1
ATOM 1333 C CA . LEU A 1 169 ? -1.713 -12.406 -19.719 1 94.62 169 LEU A CA 1
ATOM 1334 C C . LEU A 1 169 ? -1.826 -13.906 -19.984 1 94.62 169 LEU A C 1
ATOM 1336 O O . LEU A 1 169 ? -2.889 -14.492 -19.781 1 94.62 169 LEU A O 1
ATOM 1340 N N . LEU A 1 170 ? -0.721 -14.453 -20.391 1 94.06 170 LEU A N 1
ATOM 1341 C CA . LEU A 1 170 ? -0.709 -15.891 -20.641 1 94.06 170 LEU A CA 1
ATOM 1342 C C . LEU A 1 170 ? -0.941 -16.656 -19.344 1 94.06 170 LEU A C 1
ATOM 1344 O O . LEU A 1 170 ? -1.678 -17.656 -19.328 1 94.06 170 LEU A O 1
ATOM 1348 N N . SER A 1 171 ? -0.334 -16.234 -18.328 1 92.31 171 SER A N 1
ATOM 1349 C CA . SER A 1 171 ? -0.536 -16.859 -17.031 1 92.31 171 SER A CA 1
ATOM 1350 C C . SER A 1 171 ? -1.994 -16.766 -16.594 1 92.31 171 SER A C 1
ATOM 1352 O O . SER A 1 171 ? -2.59 -17.781 -16.203 1 92.31 171 SER A O 1
ATOM 1354 N N . GLY A 1 172 ? -2.547 -15.578 -16.719 1 93.06 172 GLY A N 1
ATOM 1355 C CA . GLY A 1 172 ? -3.953 -15.398 -16.391 1 93.06 172 GLY A CA 1
ATOM 1356 C C . GLY A 1 172 ? -4.879 -16.25 -17.25 1 93.06 172 GLY A C 1
ATOM 1357 O O . GLY A 1 172 ? -5.797 -16.891 -16.734 1 93.06 172 GLY A O 1
ATOM 1358 N N . PHE A 1 173 ? -4.598 -16.312 -18.5 1 94.38 173 PHE A N 1
ATOM 1359 C CA . PHE A 1 173 ? -5.406 -17.078 -19.438 1 94.38 173 PHE A CA 1
ATOM 1360 C C . PHE A 1 173 ? -5.332 -18.578 -19.094 1 94.38 173 PHE A C 1
ATOM 1362 O O . PHE A 1 173 ? -6.352 -19.266 -19.094 1 94.38 173 PHE A O 1
ATOM 1369 N N . ALA A 1 174 ? -4.141 -19 -18.922 1 93.38 174 ALA A N 1
ATOM 1370 C CA . ALA A 1 174 ? -3.953 -20.422 -18.594 1 93.38 174 ALA A CA 1
ATOM 1371 C C . ALA A 1 174 ? -4.707 -20.781 -17.328 1 93.38 174 ALA A C 1
ATOM 1373 O O . ALA A 1 174 ? -5.387 -21.812 -17.281 1 93.38 174 ALA A O 1
ATOM 1374 N N . GLY A 1 175 ? -4.633 -19.922 -16.359 1 92.94 175 GLY A N 1
ATOM 1375 C CA . GLY A 1 175 ? -5.312 -20.188 -15.102 1 92.94 175 GLY A CA 1
ATOM 1376 C C . GLY A 1 175 ? -6.824 -20.188 -15.227 1 92.94 175 GLY A C 1
ATOM 1377 O O . GLY A 1 175 ? -7.492 -21.125 -14.781 1 92.94 175 GLY A O 1
ATOM 1378 N N . VAL A 1 176 ? -7.355 -19.172 -15.812 1 94.19 176 VAL A N 1
ATOM 1379 C CA . VAL A 1 176 ? -8.805 -19.016 -15.93 1 94.19 176 VAL A CA 1
ATOM 1380 C C . VAL A 1 176 ? -9.367 -20.109 -16.844 1 94.19 176 VAL A C 1
ATOM 1382 O O . VAL A 1 176 ? -10.445 -20.656 -16.578 1 94.19 176 VAL A O 1
ATOM 1385 N N . TYR A 1 177 ? -8.664 -20.438 -17.891 1 93.75 177 TYR A N 1
ATOM 1386 C CA . TYR A 1 177 ? -9.094 -21.516 -18.797 1 93.75 177 TYR A CA 1
ATOM 1387 C C . TYR A 1 177 ? -9.102 -22.859 -18.078 1 93.75 177 TYR A C 1
ATOM 1389 O O . TYR A 1 177 ? -10.016 -23.656 -18.266 1 93.75 177 TYR A O 1
ATOM 1397 N N . THR A 1 178 ? -8.094 -23.094 -17.391 1 94 178 THR A N 1
ATOM 1398 C CA . THR A 1 178 ? -8.047 -24.312 -16.594 1 94 178 THR A CA 1
ATOM 1399 C C . THR A 1 178 ? -9.258 -24.406 -15.664 1 94 178 THR A C 1
ATOM 1401 O O . THR A 1 178 ? -9.883 -25.453 -15.547 1 94 178 THR A O 1
ATOM 1404 N N . GLU A 1 179 ? -9.547 -23.297 -15.016 1 94.25 179 GLU A N 1
ATOM 1405 C CA . GLU A 1 179 ? -10.727 -23.281 -14.156 1 94.25 179 GLU A CA 1
ATOM 1406 C C . GLU A 1 179 ? -11.992 -23.609 -14.945 1 94.25 179 GLU A C 1
ATOM 1408 O O . GLU A 1 179 ? -12.836 -24.375 -14.477 1 94.25 179 GLU A O 1
ATOM 1413 N N . ALA A 1 180 ? -12.109 -23.031 -16.109 1 93.44 180 ALA A N 1
ATOM 1414 C CA . ALA A 1 180 ? -13.297 -23.234 -16.938 1 93.44 180 ALA A CA 1
ATOM 1415 C C . ALA A 1 180 ? -13.469 -24.703 -17.312 1 93.44 180 ALA A C 1
ATOM 1417 O O . ALA A 1 180 ? -14.578 -25.234 -17.266 1 93.44 180 ALA A O 1
ATOM 1418 N N . ILE A 1 181 ? -12.445 -25.375 -17.625 1 92.5 181 ILE A N 1
ATOM 1419 C CA . ILE A 1 181 ? -12.562 -26.766 -18.062 1 92.5 181 ILE A CA 1
ATOM 1420 C C . ILE A 1 181 ? -12.773 -27.688 -16.859 1 92.5 181 ILE A C 1
ATOM 1422 O O . ILE A 1 181 ? -13.469 -28.703 -16.969 1 92.5 181 ILE A O 1
ATOM 1426 N N . MET A 1 182 ? -12.188 -27.344 -15.758 1 91.81 182 MET A N 1
ATOM 1427 C CA . MET A 1 182 ? -12.359 -28.156 -14.555 1 91.81 182 MET A CA 1
ATOM 1428 C C . MET A 1 182 ? -13.797 -28.078 -14.055 1 91.81 182 MET A C 1
ATOM 1430 O O . MET A 1 182 ? -14.305 -29.031 -13.469 1 91.81 182 MET A O 1
ATOM 1434 N N . LYS A 1 183 ? -14.43 -26.984 -14.359 1 91.88 183 LYS A N 1
ATOM 1435 C CA . LYS A 1 183 ? -15.773 -26.781 -13.82 1 91.88 183 LYS A CA 1
ATOM 1436 C C . LYS A 1 183 ? -16.844 -27.047 -14.875 1 91.88 183 LYS A C 1
ATOM 1438 O O . LYS A 1 183 ? -18.031 -27.016 -14.586 1 91.88 183 LYS A O 1
ATOM 1443 N N . LYS A 1 184 ? -16.391 -27.266 -16.078 1 89.31 184 LYS A N 1
ATOM 1444 C CA . LYS A 1 184 ? -17.344 -27.531 -17.156 1 89.31 184 LYS A CA 1
ATOM 1445 C C . LYS A 1 184 ? -18.219 -28.734 -16.828 1 89.31 184 LYS A C 1
ATOM 1447 O O . LYS A 1 184 ? -19.422 -28.734 -17.109 1 89.31 184 LYS A O 1
ATOM 1452 N N . ARG A 1 185 ? -17.594 -29.828 -16.266 1 88.69 185 ARG A N 1
ATOM 1453 C CA . ARG A 1 185 ? -18.312 -31.016 -15.797 1 88.69 185 ARG A CA 1
ATOM 1454 C C . ARG A 1 185 ? -18.047 -31.25 -14.312 1 88.69 185 ARG A C 1
ATOM 1456 O O . ARG A 1 185 ? -17.125 -31.984 -13.945 1 88.69 185 ARG A O 1
ATOM 1463 N N . PRO A 1 186 ? -18.906 -30.766 -13.523 1 89.12 186 PRO A N 1
ATOM 1464 C CA . PRO A 1 186 ? -18.656 -30.797 -12.078 1 89.12 186 PRO A CA 1
ATOM 1465 C C . PRO A 1 186 ? -18.609 -32.219 -11.523 1 89.12 186 PRO A C 1
ATOM 1467 O O . PRO A 1 186 ? -17.906 -32.469 -10.547 1 89.12 186 PRO A O 1
ATOM 1470 N N . SER A 1 187 ? -19.297 -33.125 -12.172 1 92.12 187 SER A N 1
ATOM 1471 C CA . SER A 1 187 ? -19.375 -34.5 -11.656 1 92.12 187 SER A CA 1
ATOM 1472 C C . SER A 1 187 ? -18.156 -35.312 -12.055 1 92.12 187 SER A C 1
ATOM 1474 O O . SER A 1 187 ? -17.906 -36.375 -11.5 1 92.12 187 SER A O 1
ATOM 1476 N N . ARG A 1 188 ? -17.453 -34.812 -13.023 1 94.12 188 ARG A N 1
ATOM 1477 C CA . ARG A 1 188 ? -16.266 -35.531 -13.5 1 94.12 188 ARG A CA 1
ATOM 1478 C C . ARG A 1 188 ? -15.203 -35.625 -12.414 1 94.12 188 ARG A C 1
ATOM 1480 O O . ARG A 1 188 ? -14.906 -34.625 -11.75 1 94.12 188 ARG A O 1
ATOM 1487 N N . ASN A 1 189 ? -14.68 -36.75 -12.25 1 95.56 189 ASN A N 1
ATOM 1488 C CA . ASN A 1 189 ? -13.625 -36.938 -11.258 1 95.56 189 ASN A CA 1
ATOM 1489 C C . ASN A 1 189 ? -12.398 -36.094 -11.57 1 95.56 189 ASN A C 1
ATOM 1491 O O . ASN A 1 189 ? -11.898 -36.125 -12.695 1 95.56 189 ASN A O 1
ATOM 1495 N N . ILE A 1 190 ? -11.891 -35.469 -10.609 1 95.12 190 ILE A N 1
ATOM 1496 C CA . ILE A 1 190 ? -10.812 -34.5 -10.797 1 95.12 190 ILE A CA 1
ATOM 1497 C C . ILE A 1 190 ? -9.547 -35.219 -11.258 1 95.12 190 ILE A C 1
ATOM 1499 O O . ILE A 1 190 ? -8.742 -34.688 -12.008 1 95.12 190 ILE A O 1
ATOM 1503 N N . ASN A 1 191 ? -9.305 -36.438 -10.797 1 96.62 191 ASN A N 1
ATOM 1504 C CA . ASN A 1 191 ? -8.102 -37.188 -11.148 1 96.62 191 ASN A CA 1
ATOM 1505 C C . ASN A 1 191 ? -8.078 -37.562 -12.617 1 96.62 191 ASN A C 1
ATOM 1507 O O . ASN A 1 191 ? -7.012 -37.719 -13.211 1 96.62 191 ASN A O 1
ATOM 1511 N N . VAL A 1 192 ? -9.25 -37.75 -13.188 1 96.25 192 VAL A N 1
ATOM 1512 C CA . VAL A 1 192 ? -9.344 -37.969 -14.625 1 96.25 192 VAL A CA 1
ATOM 1513 C C . VAL A 1 192 ? -8.922 -36.719 -15.383 1 96.25 192 VAL A C 1
ATOM 1515 O O . VAL A 1 192 ? -8.133 -36.781 -16.328 1 96.25 192 VAL A O 1
ATOM 1518 N N . GLN A 1 193 ? -9.438 -35.594 -14.938 1 95.69 193 GLN A N 1
ATOM 1519 C CA . GLN A 1 193 ? -9.109 -34.312 -15.555 1 95.69 193 GLN A CA 1
ATOM 1520 C C . GLN A 1 193 ? -7.621 -34.031 -15.422 1 95.69 193 GLN A C 1
ATOM 1522 O O . GLN A 1 193 ? -6.977 -33.594 -16.391 1 95.69 193 GLN A O 1
ATOM 1527 N N . ASN A 1 194 ? -7.094 -34.25 -14.281 1 96.06 194 ASN A N 1
ATOM 1528 C CA . ASN A 1 194 ? -5.672 -34.062 -14.031 1 96.06 194 ASN A CA 1
ATOM 1529 C C . ASN A 1 194 ? -4.812 -34.938 -14.93 1 96.06 194 ASN A C 1
ATOM 1531 O O . ASN A 1 194 ? -3.781 -34.5 -15.445 1 96.06 194 ASN A O 1
ATOM 1535 N N . PHE A 1 195 ? -5.223 -36.156 -15.008 1 96.31 195 PHE A N 1
ATOM 1536 C CA . PHE A 1 195 ? -4.461 -37.094 -15.812 1 96.31 195 PHE A CA 1
ATOM 1537 C C . PHE A 1 195 ? -4.254 -36.531 -17.219 1 96.31 195 PHE A C 1
ATOM 1539 O O . PHE A 1 195 ? -3.125 -36.5 -17.719 1 96.31 195 PHE A O 1
ATOM 1546 N N . TRP A 1 196 ? -5.297 -36.125 -17.844 1 95.5 196 TRP A N 1
ATOM 1547 C CA . TRP A 1 196 ? -5.199 -35.625 -19.219 1 95.5 196 TRP A CA 1
ATOM 1548 C C . TRP A 1 196 ? -4.414 -34.312 -19.266 1 95.5 196 TRP A C 1
ATOM 1550 O O . TRP A 1 196 ? -3.613 -34.125 -20.188 1 95.5 196 TRP A O 1
ATOM 1560 N N . LEU A 1 197 ? -4.629 -33.469 -18.328 1 95.06 197 LEU A N 1
ATOM 1561 C CA . LEU A 1 197 ? -3.893 -32.219 -18.281 1 95.06 197 LEU A CA 1
ATOM 1562 C C . LEU A 1 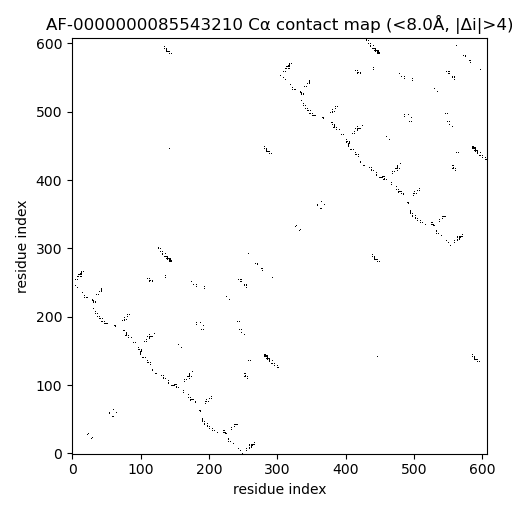197 ? -2.391 -32.469 -18.188 1 95.06 197 LEU A C 1
ATOM 1564 O O . LEU A 1 197 ? -1.612 -31.859 -18.922 1 95.06 197 LEU A O 1
ATOM 1568 N N . TYR A 1 198 ? -2.008 -33.406 -17.391 1 96.25 198 TYR A N 1
ATOM 1569 C CA . TYR A 1 198 ? -0.591 -33.594 -17.109 1 96.25 198 TYR A CA 1
ATOM 1570 C C . TYR A 1 198 ? 0.058 -34.469 -18.156 1 96.25 198 TYR A C 1
ATOM 1572 O O . TYR A 1 198 ? 1.267 -34.406 -18.391 1 96.25 198 TYR A O 1
ATOM 1580 N N . VAL A 1 199 ? -0.7 -35.312 -18.812 1 96.44 199 VAL A N 1
ATOM 1581 C CA . VAL A 1 199 ? -0.175 -36.031 -19.953 1 96.44 199 VAL A CA 1
ATOM 1582 C C . VAL A 1 199 ? 0.274 -35.062 -21.031 1 96.44 199 VAL A C 1
ATOM 1584 O O . VAL A 1 199 ? 1.361 -35.219 -21.594 1 96.44 199 VAL A O 1
ATOM 1587 N N . PHE A 1 200 ? -0.566 -34.156 -21.297 1 96.38 200 PHE A N 1
ATOM 1588 C CA . PHE A 1 200 ? -0.192 -33.156 -22.281 1 96.38 200 PHE A CA 1
ATOM 1589 C C . PHE A 1 200 ? 0.932 -32.281 -21.766 1 96.38 200 PHE A C 1
ATOM 1591 O O . PHE A 1 200 ? 1.797 -31.844 -22.531 1 96.38 200 PHE A O 1
ATOM 1598 N N . GLY A 1 201 ? 0.9 -32 -20.453 1 94.81 201 GLY A N 1
ATOM 1599 C CA . GLY A 1 201 ? 2.031 -31.297 -19.859 1 94.81 201 GLY A CA 1
ATOM 1600 C C . GLY A 1 201 ? 3.35 -32.031 -20.062 1 94.81 201 GLY A C 1
ATOM 1601 O O . GLY A 1 201 ? 4.359 -31.406 -20.391 1 94.81 201 GLY A O 1
ATOM 1602 N N . MET A 1 202 ? 3.295 -33.281 -19.891 1 96.06 202 MET A N 1
ATOM 1603 C CA . MET A 1 202 ? 4.473 -34.094 -20.109 1 96.06 202 MET A CA 1
ATOM 1604 C C . MET A 1 202 ? 4.938 -34.062 -21.547 1 96.06 202 MET A C 1
ATOM 1606 O O . MET A 1 202 ? 6.129 -33.875 -21.828 1 96.06 202 MET A O 1
ATOM 1610 N N . ALA A 1 203 ? 4.043 -34.188 -22.453 1 96 203 ALA A N 1
ATOM 1611 C CA . ALA A 1 203 ? 4.359 -34.188 -23.875 1 96 203 ALA A CA 1
ATOM 1612 C C . ALA A 1 203 ? 5.031 -32.875 -24.281 1 96 203 ALA A C 1
ATOM 1614 O O . ALA A 1 203 ? 6.047 -32.875 -24.984 1 96 203 ALA A O 1
ATOM 1615 N N . PHE A 1 204 ? 4.504 -31.828 -23.812 1 94.88 204 PHE A N 1
ATOM 1616 C CA . PHE A 1 204 ? 5.035 -30.531 -24.203 1 94.88 204 PHE A CA 1
ATOM 1617 C C . PHE A 1 204 ? 6.387 -30.281 -23.531 1 94.88 204 PHE A C 1
ATOM 1619 O O . PHE A 1 204 ? 7.266 -29.656 -24.125 1 94.88 204 PHE A O 1
ATOM 1626 N N . ASN A 1 205 ? 6.531 -30.703 -22.312 1 92.94 205 ASN A N 1
ATOM 1627 C CA . ASN A 1 205 ? 7.832 -30.578 -21.672 1 92.94 205 ASN A CA 1
ATOM 1628 C C . ASN A 1 205 ? 8.883 -31.469 -22.328 1 92.94 205 ASN A C 1
ATOM 1630 O O . ASN A 1 205 ? 10.062 -31.109 -22.391 1 92.94 205 ASN A O 1
ATOM 1634 N N . ALA A 1 206 ? 8.453 -32.594 -22.828 1 94.44 206 ALA A N 1
ATOM 1635 C CA . ALA A 1 206 ? 9.367 -33.438 -23.594 1 94.44 206 ALA A CA 1
ATOM 1636 C C . ALA A 1 206 ? 9.852 -32.75 -24.859 1 94.44 206 ALA A C 1
ATOM 1638 O O . ALA A 1 206 ? 11.031 -32.812 -25.203 1 94.44 206 ALA A O 1
ATOM 1639 N N . VAL A 1 207 ? 8.945 -32.094 -25.5 1 92.69 207 VAL A N 1
ATOM 1640 C CA . VAL A 1 207 ? 9.297 -31.328 -26.688 1 92.69 207 VAL A CA 1
ATOM 1641 C C . VAL A 1 207 ? 10.266 -30.219 -26.312 1 92.69 207 VAL A C 1
ATOM 1643 O O . VAL A 1 207 ? 11.227 -29.938 -27.031 1 92.69 207 VAL A O 1
ATOM 1646 N N . ALA A 1 208 ? 10.008 -29.625 -25.156 1 89.38 208 ALA A N 1
ATOM 1647 C CA . ALA A 1 208 ? 10.891 -28.562 -24.672 1 89.38 208 ALA A CA 1
ATOM 1648 C C . ALA A 1 208 ? 12.297 -29.094 -24.438 1 89.38 208 ALA A C 1
ATOM 1650 O O . ALA A 1 208 ? 13.281 -28.406 -24.734 1 89.38 208 ALA A O 1
ATOM 1651 N N . ILE A 1 209 ? 12.414 -30.266 -23.938 1 91.5 209 ILE A N 1
ATOM 1652 C CA . ILE A 1 209 ? 13.719 -30.891 -23.719 1 91.5 209 ILE A CA 1
ATOM 1653 C C . ILE A 1 209 ? 14.414 -31.094 -25.062 1 91.5 209 ILE A C 1
ATOM 1655 O O . ILE A 1 209 ? 15.602 -30.781 -25.203 1 91.5 209 ILE A O 1
ATOM 1659 N N . LEU A 1 210 ? 13.688 -31.531 -26.078 1 91.31 210 LEU A N 1
ATOM 1660 C CA . LEU A 1 210 ? 14.242 -31.828 -27.406 1 91.31 210 LEU A CA 1
ATOM 1661 C C . LEU A 1 210 ? 14.727 -30.547 -28.094 1 91.31 210 LEU A C 1
ATOM 1663 O O . LEU A 1 210 ? 15.734 -30.562 -28.797 1 91.31 210 LEU A O 1
ATOM 1667 N N . ILE A 1 211 ? 14.117 -29.516 -27.797 1 86.94 211 ILE A N 1
ATOM 1668 C CA . ILE A 1 211 ? 14.414 -28.281 -28.516 1 86.94 211 ILE A CA 1
ATOM 1669 C C . ILE A 1 211 ? 15.453 -27.469 -27.734 1 86.94 211 ILE A C 1
ATOM 1671 O O . ILE A 1 211 ? 16.344 -26.859 -28.328 1 86.94 211 ILE A O 1
ATOM 1675 N N . GLN A 1 212 ? 15.383 -27.484 -26.453 1 84.75 212 GLN A N 1
ATOM 1676 C CA . GLN A 1 212 ? 16.188 -26.547 -25.656 1 84.75 212 GLN A CA 1
ATOM 1677 C C . GLN A 1 212 ? 17.391 -27.25 -25.062 1 84.75 212 GLN A C 1
ATOM 1679 O O . GLN A 1 212 ? 18.453 -26.641 -24.906 1 84.75 212 GLN A O 1
ATOM 1684 N N . ASP A 1 213 ? 17.234 -28.484 -24.656 1 87.19 213 ASP A N 1
ATOM 1685 C CA . ASP A 1 213 ? 18.281 -29.094 -23.859 1 87.19 213 ASP A CA 1
ATOM 1686 C C . ASP A 1 213 ? 18.719 -30.438 -24.438 1 87.19 213 ASP A C 1
ATOM 1688 O O . ASP A 1 213 ? 19.25 -31.297 -23.719 1 87.19 213 ASP A O 1
ATOM 1692 N N . PHE A 1 214 ? 18.469 -30.672 -25.641 1 88.12 214 PHE A N 1
ATOM 1693 C CA . PHE A 1 214 ? 18.734 -31.969 -26.25 1 88.12 214 PHE A CA 1
ATOM 1694 C C . PHE A 1 214 ? 20.188 -32.375 -26.047 1 88.12 214 PHE A C 1
ATOM 1696 O O . PHE A 1 214 ? 20.453 -33.469 -25.531 1 88.12 214 PHE A O 1
ATOM 1703 N N . ASP A 1 215 ? 21.109 -31.5 -26.375 1 89.69 215 ASP A N 1
ATOM 1704 C CA . ASP A 1 215 ? 22.531 -31.812 -26.297 1 89.69 215 ASP A CA 1
ATOM 1705 C C . ASP A 1 215 ? 22.969 -32.062 -24.859 1 89.69 215 ASP A C 1
ATOM 1707 O O . ASP A 1 215 ? 23.719 -33 -24.578 1 89.69 215 ASP A O 1
ATOM 1711 N N . ALA A 1 216 ? 22.484 -31.266 -24.062 1 88.38 216 ALA A N 1
ATOM 1712 C CA . ALA A 1 216 ? 22.875 -31.375 -22.672 1 88.38 216 ALA A CA 1
ATOM 1713 C C . ALA A 1 216 ? 22.344 -32.688 -22.062 1 88.38 216 ALA A C 1
ATOM 1715 O O . ALA A 1 216 ? 23.078 -33.375 -21.344 1 88.38 216 ALA A O 1
ATOM 1716 N N . VAL A 1 217 ? 21.188 -33 -22.375 1 90.5 217 VAL A N 1
ATOM 1717 C CA . VAL A 1 217 ? 20.547 -34.188 -21.797 1 90.5 217 VAL A CA 1
ATOM 1718 C C . VAL A 1 217 ? 21.172 -35.438 -22.422 1 90.5 217 VAL A C 1
ATOM 1720 O O . VAL A 1 217 ? 21.375 -36.438 -21.719 1 90.5 217 VAL A O 1
ATOM 1723 N N . MET A 1 218 ? 21.5 -35.438 -23.641 1 90.5 218 MET A N 1
ATOM 1724 C CA . MET A 1 218 ? 22.094 -36.594 -24.328 1 90.5 218 MET A CA 1
ATOM 1725 C C . MET A 1 218 ? 23.531 -36.781 -23.891 1 90.5 218 MET A C 1
ATOM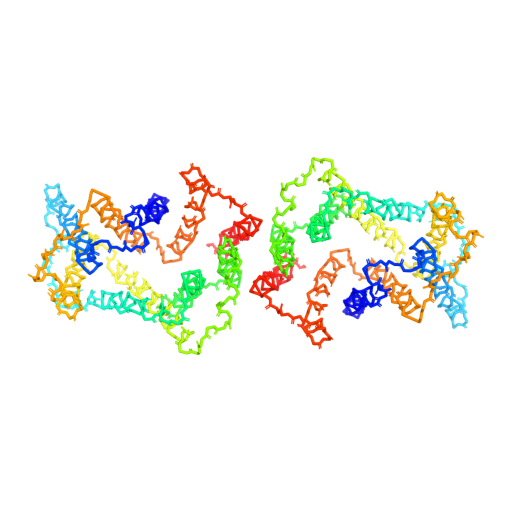 1727 O O . MET A 1 218 ? 23.984 -37.938 -23.766 1 90.5 218 MET A O 1
ATOM 1731 N N . ASN A 1 219 ? 24.219 -35.719 -23.625 1 91.94 219 ASN A N 1
ATOM 1732 C CA . ASN A 1 219 ? 25.625 -35.812 -23.297 1 91.94 219 ASN A CA 1
ATOM 1733 C C . ASN A 1 219 ? 25.844 -36.031 -21.797 1 91.94 219 ASN A C 1
ATOM 1735 O O . ASN A 1 219 ? 26.703 -36.844 -21.406 1 91.94 219 ASN A O 1
ATOM 1739 N N . LYS A 1 220 ? 25.141 -35.406 -21.016 1 92.44 220 LYS A N 1
ATOM 1740 C CA . LYS A 1 220 ? 25.391 -35.438 -19.578 1 92.44 220 LYS A CA 1
ATOM 1741 C C . LYS A 1 220 ? 24.422 -36.375 -18.875 1 92.44 220 LYS A C 1
ATOM 1743 O O . LYS A 1 220 ? 24.703 -36.875 -17.781 1 92.44 220 LYS A O 1
ATOM 1748 N N . GLY A 1 221 ? 23.281 -36.625 -19.594 1 92.75 221 GLY A N 1
ATOM 1749 C CA . GLY A 1 221 ? 22.266 -37.469 -19 1 92.75 221 GLY A CA 1
ATOM 1750 C C . GLY A 1 221 ? 21.062 -36.719 -18.5 1 92.75 221 GLY A C 1
ATOM 1751 O O . GLY A 1 221 ? 21.156 -35.531 -18.141 1 92.75 221 GLY A O 1
ATOM 1752 N N . PHE A 1 222 ? 19.984 -37.406 -18.359 1 94.25 222 PHE A N 1
ATOM 1753 C CA . PHE A 1 222 ? 18.703 -36.812 -17.984 1 94.25 222 PHE A CA 1
ATOM 1754 C C . PHE A 1 222 ? 18.719 -36.344 -16.531 1 94.25 222 PHE A C 1
ATOM 1756 O O . PHE A 1 222 ? 18.141 -35.312 -16.203 1 94.25 222 PHE A O 1
ATOM 1763 N N . PHE A 1 223 ? 19.375 -37 -15.641 1 94.56 223 PHE A N 1
ATOM 1764 C CA . PHE A 1 223 ? 19.344 -36.75 -14.211 1 94.56 223 PHE A CA 1
ATOM 1765 C C . PHE A 1 223 ? 20.625 -36.031 -13.773 1 94.56 223 PHE A C 1
ATOM 1767 O O . PHE A 1 223 ? 20.969 -36.031 -12.586 1 94.56 223 PHE A O 1
ATOM 1774 N N . HIS A 1 224 ? 21.312 -35.562 -14.688 1 91.44 224 HIS A N 1
ATOM 1775 C CA . HIS A 1 224 ? 22.547 -34.875 -14.352 1 91.44 224 HIS A CA 1
ATOM 1776 C C . HIS A 1 224 ? 22.297 -33.688 -13.406 1 91.44 224 HIS A C 1
ATOM 1778 O O . HIS A 1 224 ? 21.406 -32.875 -13.633 1 91.44 224 HIS A O 1
ATOM 1784 N N . GLY A 1 225 ? 23.062 -33.719 -12.391 1 89.12 225 GLY A N 1
ATOM 1785 C CA . GLY A 1 225 ? 23 -32.594 -11.477 1 89.12 225 GLY A CA 1
ATOM 1786 C C . GLY A 1 225 ? 21.891 -32.719 -10.438 1 89.12 225 GLY A C 1
ATOM 1787 O O . GLY A 1 225 ? 21.703 -31.828 -9.609 1 89.12 225 GLY A O 1
ATOM 1788 N N . TYR A 1 226 ? 21.172 -33.781 -10.508 1 92.25 226 TYR A N 1
ATOM 1789 C CA . TYR A 1 226 ? 20.078 -33.969 -9.555 1 92.25 226 TYR A CA 1
ATOM 1790 C C . TYR A 1 226 ? 20.625 -34.25 -8.156 1 92.25 226 TYR A C 1
ATOM 1792 O O . TYR A 1 226 ? 21.578 -35 -8.008 1 92.25 226 TYR A O 1
ATOM 1800 N N . SER A 1 227 ? 20.156 -33.594 -7.223 1 91.94 227 SER A N 1
ATOM 1801 C CA . SER A 1 227 ? 20.438 -33.812 -5.809 1 91.94 227 SER A CA 1
ATOM 1802 C C . SER A 1 227 ? 19.172 -34.125 -5.027 1 91.94 227 SER A C 1
ATOM 1804 O O . SER A 1 227 ? 18.078 -34.188 -5.598 1 91.94 227 SER A O 1
ATOM 1806 N N . PHE A 1 228 ? 19.328 -34.469 -3.783 1 93.25 228 PHE A N 1
ATOM 1807 C CA . PHE A 1 228 ? 18.188 -34.75 -2.916 1 93.25 228 PHE A CA 1
ATOM 1808 C C . PHE A 1 228 ? 17.25 -33.562 -2.848 1 93.25 228 PHE A C 1
ATOM 1810 O O . PHE A 1 228 ? 16.031 -33.719 -2.85 1 93.25 228 PHE A O 1
ATOM 1817 N N . VAL A 1 229 ? 17.828 -32.406 -2.857 1 90.25 229 VAL A N 1
ATOM 1818 C CA . VAL A 1 229 ? 17.031 -31.188 -2.791 1 90.25 229 VAL A CA 1
ATOM 1819 C C . VAL A 1 229 ? 16.219 -31.031 -4.07 1 90.25 229 VAL A C 1
ATOM 1821 O O . VAL A 1 229 ? 15.078 -30.562 -4.035 1 90.25 229 VAL A O 1
ATOM 1824 N N . THR A 1 230 ? 16.797 -31.391 -5.141 1 91.31 230 THR A N 1
ATOM 1825 C CA . THR A 1 230 ? 16.094 -31.312 -6.41 1 91.31 230 THR A CA 1
ATOM 1826 C C . THR A 1 230 ? 14.859 -32.219 -6.395 1 91.31 230 THR A C 1
ATOM 1828 O O . THR A 1 230 ? 13.789 -31.828 -6.867 1 91.31 230 THR A O 1
ATOM 1831 N N . VAL A 1 231 ? 15.008 -33.344 -5.805 1 94.12 231 VAL A N 1
ATOM 1832 C CA . VAL A 1 231 ? 13.906 -34.281 -5.73 1 94.12 231 VAL A CA 1
ATOM 1833 C C . VAL A 1 231 ? 12.797 -33.719 -4.848 1 94.12 231 VAL A C 1
ATOM 1835 O O . VAL A 1 231 ? 11.609 -33.844 -5.18 1 94.12 231 VAL A O 1
ATOM 1838 N N . LEU A 1 232 ? 13.164 -33.125 -3.799 1 93.69 232 LEU A N 1
ATOM 1839 C CA . LEU A 1 232 ? 12.188 -32.5 -2.914 1 93.69 232 LEU A CA 1
ATOM 1840 C C . LEU A 1 232 ? 11.469 -31.359 -3.619 1 93.69 232 LEU A C 1
ATOM 1842 O O . LEU A 1 232 ? 10.266 -31.156 -3.414 1 93.69 232 LEU A O 1
ATOM 1846 N N . MET A 1 233 ? 12.242 -30.641 -4.355 1 91.25 233 MET A N 1
ATOM 1847 C CA . MET A 1 233 ? 11.672 -29.547 -5.121 1 91.25 233 MET A CA 1
ATOM 1848 C C . MET A 1 233 ? 10.648 -30.062 -6.129 1 91.25 233 MET A C 1
ATOM 1850 O O . MET A 1 233 ? 9.555 -29.484 -6.254 1 91.25 233 MET A O 1
ATOM 1854 N N . ILE A 1 234 ? 10.969 -31.078 -6.754 1 93.62 234 ILE A N 1
ATOM 1855 C CA . ILE A 1 234 ? 10.078 -31.688 -7.738 1 93.62 234 ILE A CA 1
ATOM 1856 C C . ILE A 1 234 ? 8.805 -32.156 -7.051 1 93.62 234 ILE A C 1
ATOM 1858 O O . ILE A 1 234 ? 7.699 -31.922 -7.535 1 93.62 234 ILE A O 1
ATOM 1862 N N . LEU A 1 235 ? 8.977 -32.812 -5.945 1 96 235 LEU A N 1
ATOM 1863 C CA . LEU A 1 235 ? 7.836 -33.281 -5.164 1 96 235 LEU A CA 1
ATOM 1864 C C . LEU A 1 235 ? 6.945 -32.125 -4.738 1 96 235 LEU A C 1
ATOM 1866 O O . LEU A 1 235 ? 5.723 -32.188 -4.863 1 96 235 LEU A O 1
ATOM 1870 N N . ASN A 1 236 ? 7.559 -31.109 -4.301 1 94.12 236 ASN A N 1
ATOM 1871 C CA . ASN A 1 236 ? 6.82 -29.922 -3.873 1 94.12 236 ASN A CA 1
ATOM 1872 C C . ASN A 1 236 ? 6.051 -29.297 -5.031 1 94.12 236 ASN A C 1
ATOM 1874 O O . ASN A 1 236 ? 4.879 -28.953 -4.883 1 94.12 236 ASN A O 1
ATOM 1878 N N . HIS A 1 237 ? 6.688 -29.141 -6.152 1 92.44 237 HIS A N 1
ATOM 1879 C CA . HIS A 1 237 ? 6.047 -28.562 -7.328 1 92.44 237 HIS A CA 1
ATOM 1880 C C . HIS A 1 237 ? 4.867 -29.406 -7.793 1 92.44 237 HIS A C 1
ATOM 1882 O O . HIS A 1 237 ? 3.828 -28.875 -8.18 1 92.44 237 HIS A O 1
ATOM 1888 N N . ALA A 1 238 ? 5.074 -30.641 -7.723 1 95.69 238 ALA A N 1
ATOM 1889 C CA . ALA A 1 238 ? 4.004 -31.547 -8.133 1 95.69 238 ALA A CA 1
ATOM 1890 C C . ALA A 1 238 ? 2.803 -31.438 -7.203 1 95.69 238 ALA A C 1
ATOM 1892 O O . ALA A 1 238 ? 1.664 -31.312 -7.656 1 95.69 238 ALA A O 1
ATOM 1893 N N . LEU A 1 239 ? 3.062 -31.469 -5.938 1 95.69 239 LEU A N 1
ATOM 1894 C CA . LEU A 1 239 ? 1.986 -31.359 -4.961 1 95.69 239 LEU A CA 1
ATOM 1895 C C . LEU A 1 239 ? 1.302 -30 -5.062 1 95.69 239 LEU A C 1
ATOM 1897 O O . LEU A 1 239 ? 0.08 -29.906 -4.922 1 95.69 239 LEU A O 1
ATOM 1901 N N . SER A 1 240 ? 2.057 -28.984 -5.258 1 92.94 240 SER A N 1
ATOM 1902 C CA . SER A 1 240 ? 1.503 -27.641 -5.453 1 92.94 240 SER A CA 1
ATOM 1903 C C . SER A 1 240 ? 0.602 -27.594 -6.68 1 92.94 240 SER A C 1
ATOM 1905 O O . SER A 1 240 ? -0.457 -26.969 -6.656 1 92.94 240 SER A O 1
ATOM 1907 N N . GLY A 1 241 ? 1.056 -28.234 -7.715 1 93.06 241 GLY A N 1
ATOM 1908 C CA . GLY A 1 241 ? 0.23 -28.297 -8.906 1 93.06 241 GLY A CA 1
ATOM 1909 C C . GLY A 1 241 ? -1.1 -29 -8.68 1 93.06 241 GLY A C 1
ATOM 1910 O O . GLY A 1 241 ? -2.137 -28.531 -9.164 1 93.06 241 GLY A O 1
ATOM 1911 N N . LEU A 1 242 ? -1.035 -30.047 -8.008 1 94.88 242 LEU A N 1
ATOM 1912 C CA . LEU A 1 242 ? -2.27 -30.75 -7.676 1 94.88 242 LEU A CA 1
ATOM 1913 C C . LEU A 1 242 ? -3.17 -29.875 -6.801 1 94.88 242 LEU A C 1
ATOM 1915 O O . LEU A 1 242 ? -4.391 -29.875 -6.969 1 94.88 242 LEU A O 1
ATOM 1919 N N . ALA A 1 243 ? -2.514 -29.172 -5.926 1 94.25 243 ALA A N 1
ATOM 1920 C CA . ALA A 1 243 ? -3.281 -28.266 -5.074 1 94.25 243 ALA A CA 1
ATOM 1921 C C . ALA A 1 243 ? -3.947 -27.172 -5.898 1 94.25 243 ALA A C 1
ATOM 1923 O O . ALA A 1 243 ? -5.09 -26.781 -5.629 1 94.25 243 ALA A O 1
ATOM 1924 N N . VAL A 1 244 ? -3.256 -26.672 -6.852 1 93.69 244 VAL A N 1
ATOM 1925 C CA . VAL A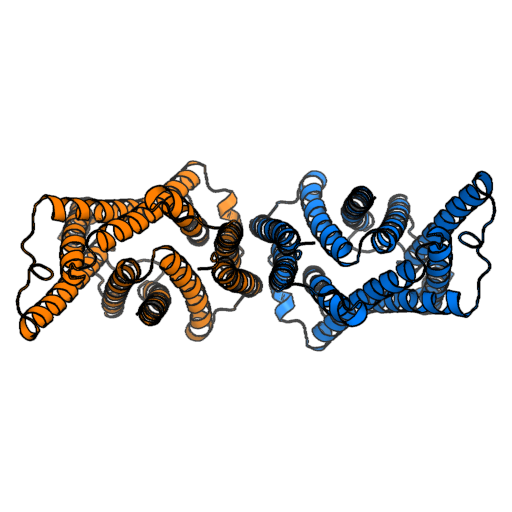 1 244 ? -3.807 -25.641 -7.723 1 93.69 244 VAL A CA 1
ATOM 1926 C C . VAL A 1 244 ? -5.031 -26.188 -8.461 1 93.69 244 VAL A C 1
ATOM 1928 O O . VAL A 1 244 ? -6.047 -25.5 -8.57 1 93.69 244 VAL A O 1
ATOM 1931 N N . SER A 1 245 ? -4.93 -27.406 -8.945 1 92.88 245 SER A N 1
ATOM 1932 C CA . SER A 1 245 ? -6.055 -28.016 -9.641 1 92.88 245 SER A CA 1
ATOM 1933 C C . SER A 1 245 ? -7.266 -28.156 -8.719 1 92.88 245 SER A C 1
ATOM 1935 O O . SER A 1 245 ? -8.406 -27.953 -9.148 1 92.88 245 SER A O 1
ATOM 1937 N N . MET A 1 246 ? -7.023 -28.5 -7.527 1 93.25 246 MET A N 1
ATOM 1938 C CA . MET A 1 246 ? -8.117 -28.609 -6.57 1 93.25 246 MET A CA 1
ATOM 1939 C C . MET A 1 246 ? -8.766 -27.25 -6.328 1 93.25 246 MET A C 1
ATOM 1941 O O . MET A 1 246 ? -9.984 -27.141 -6.219 1 93.25 246 MET A O 1
ATOM 1945 N N . VAL A 1 247 ? -7.93 -26.25 -6.211 1 93.38 247 VAL A N 1
ATOM 1946 C CA . VAL A 1 247 ? -8.445 -24.891 -6.016 1 93.38 247 VAL A CA 1
ATOM 1947 C C . VAL A 1 247 ? -9.297 -24.5 -7.215 1 93.38 247 VAL A C 1
ATOM 1949 O O . VAL A 1 247 ? -10.344 -23.859 -7.059 1 93.38 247 VAL A O 1
ATOM 1952 N N . MET A 1 248 ? -8.891 -24.891 -8.391 1 92.38 248 MET A N 1
ATOM 1953 C CA . MET A 1 248 ? -9.633 -24.547 -9.594 1 92.38 248 MET A CA 1
ATOM 1954 C C . MET A 1 248 ? -10.992 -25.234 -9.625 1 92.38 248 MET A C 1
ATOM 1956 O O . MET A 1 248 ? -11.977 -24.656 -10.094 1 92.38 248 MET A O 1
ATOM 1960 N N . LYS A 1 249 ? -11.023 -26.344 -9.156 1 91.81 249 LYS A N 1
ATOM 1961 C CA . LYS A 1 249 ? -12.266 -27.125 -9.211 1 91.81 249 LYS A CA 1
ATOM 1962 C C . LYS A 1 249 ? -13.203 -26.719 -8.078 1 91.81 249 LYS A C 1
ATOM 1964 O O . LYS A 1 249 ? -14.406 -26.562 -8.289 1 91.81 249 LYS A O 1
ATOM 1969 N N . TYR A 1 250 ? -12.656 -26.438 -6.902 1 91.12 250 TYR A N 1
ATOM 1970 C CA . TYR A 1 250 ? -13.5 -26.312 -5.723 1 91.12 250 TYR A CA 1
ATOM 1971 C C . TYR A 1 250 ? -13.531 -24.875 -5.223 1 91.12 250 TYR A C 1
ATOM 1973 O O . TYR A 1 250 ? -14.32 -24.531 -4.34 1 91.12 250 TYR A O 1
ATOM 1981 N N . ALA A 1 251 ? -12.719 -24.062 -5.688 1 91.12 251 ALA A N 1
ATOM 1982 C CA . ALA A 1 251 ? -12.695 -22.625 -5.43 1 91.12 251 ALA A CA 1
ATOM 1983 C C . ALA A 1 251 ? -12.617 -21.828 -6.73 1 91.12 251 ALA A C 1
ATOM 1985 O O . ALA A 1 251 ? -13.492 -21.969 -7.598 1 91.12 251 ALA A O 1
ATOM 1986 N N . ASP A 1 252 ? -11.625 -20.969 -6.922 1 91.94 252 ASP A N 1
ATOM 1987 C CA . ASP A 1 252 ? -11.469 -20.25 -8.18 1 91.94 252 ASP A CA 1
ATOM 1988 C C . ASP A 1 252 ? -10.094 -19.609 -8.273 1 91.94 252 ASP A C 1
ATOM 1990 O O . ASP A 1 252 ? -9.281 -19.719 -7.348 1 91.94 252 ASP A O 1
ATOM 1994 N N . ASN A 1 253 ? -9.852 -19.094 -9.375 1 92.88 253 ASN A N 1
ATOM 1995 C CA . ASN A 1 253 ? -8.539 -18.531 -9.688 1 92.88 253 ASN A CA 1
ATOM 1996 C C . ASN A 1 253 ? -8.211 -17.328 -8.805 1 92.88 253 ASN A C 1
ATOM 1998 O O . ASN A 1 253 ? -7.043 -17.062 -8.531 1 92.88 253 ASN A O 1
ATOM 2002 N N . ILE A 1 254 ? -9.203 -16.656 -8.359 1 91.88 254 ILE A N 1
ATOM 2003 C CA . ILE A 1 254 ? -9 -15.531 -7.461 1 91.88 254 ILE A CA 1
ATOM 2004 C C . ILE A 1 254 ? -8.406 -16.016 -6.145 1 91.88 254 ILE A C 1
ATOM 2006 O O . ILE A 1 254 ? -7.441 -15.438 -5.633 1 91.88 254 ILE A O 1
ATOM 2010 N N . VAL A 1 255 ? -8.984 -17.062 -5.672 1 91.94 255 VAL A N 1
ATOM 2011 C CA . VAL A 1 255 ? -8.484 -17.672 -4.445 1 91.94 255 VAL A CA 1
ATOM 2012 C C . VAL A 1 255 ? -7.035 -18.094 -4.633 1 91.94 255 VAL A C 1
ATOM 2014 O O . VAL A 1 255 ? -6.203 -17.906 -3.744 1 91.94 255 VAL A O 1
ATOM 2017 N N . LYS A 1 256 ? -6.738 -18.656 -5.727 1 93.56 256 LYS A N 1
ATOM 2018 C CA . LYS A 1 256 ? -5.367 -19.047 -6.031 1 93.56 256 LYS A CA 1
ATOM 2019 C C . LYS A 1 256 ? -4.426 -17.844 -5.965 1 93.56 256 LYS A C 1
ATOM 2021 O O . LYS A 1 256 ? -3.359 -17.922 -5.352 1 93.56 256 LYS A O 1
ATOM 2026 N N . VAL A 1 257 ? -4.809 -16.812 -6.59 1 93.62 257 VAL A N 1
ATOM 2027 C CA . VAL A 1 257 ? -3.969 -15.625 -6.668 1 93.62 257 VAL A CA 1
ATOM 2028 C C . VAL A 1 257 ? -3.721 -15.07 -5.266 1 93.62 257 VAL A C 1
ATOM 2030 O O . VAL A 1 257 ? -2.588 -14.734 -4.914 1 93.62 257 VAL A O 1
ATOM 2033 N N . TYR A 1 258 ? -4.688 -14.992 -4.449 1 94.44 258 TYR A N 1
ATOM 2034 C CA . TYR A 1 258 ? -4.531 -14.508 -3.084 1 94.44 258 TYR A CA 1
ATOM 2035 C C . TYR A 1 258 ? -3.689 -15.469 -2.254 1 94.44 258 TYR A C 1
ATOM 2037 O O . TYR A 1 258 ? -2.83 -15.039 -1.479 1 94.44 258 TYR A O 1
ATOM 2045 N N . SER A 1 259 ? -3.91 -16.734 -2.463 1 94 259 SER A N 1
ATOM 2046 C CA . SER A 1 259 ? -3.158 -17.75 -1.719 1 94 259 SER A CA 1
ATOM 2047 C C . SER A 1 259 ? -1.67 -17.672 -2.047 1 94 259 SER A C 1
ATOM 2049 O O . SER A 1 259 ? -0.829 -17.703 -1.146 1 94 259 SER A O 1
ATOM 2051 N N . THR A 1 260 ? -1.401 -17.562 -3.277 1 93 260 THR A N 1
ATOM 2052 C CA . THR A 1 260 ? -0.002 -17.531 -3.689 1 93 260 THR A CA 1
ATOM 2053 C C . THR A 1 260 ? 0.659 -16.219 -3.289 1 93 260 THR A C 1
ATOM 2055 O O . THR A 1 260 ? 1.853 -16.188 -2.982 1 93 260 THR A O 1
ATOM 2058 N N . SER A 1 261 ? -0.087 -15.156 -3.277 1 93.75 261 SER A N 1
ATOM 2059 C CA . SER A 1 261 ? 0.438 -13.867 -2.836 1 93.75 261 SER A CA 1
ATOM 2060 C C . SER A 1 261 ? 0.776 -13.891 -1.349 1 93.75 261 SER A C 1
ATOM 2062 O O . SER A 1 261 ? 1.845 -13.43 -0.943 1 93.75 261 SER A O 1
ATOM 2064 N N . VAL A 1 262 ? -0.091 -14.477 -0.594 1 93.81 262 VAL A N 1
ATOM 2065 C CA . VAL A 1 262 ? 0.14 -14.578 0.842 1 93.81 262 VAL A CA 1
ATOM 2066 C C . VAL A 1 262 ? 1.298 -15.539 1.109 1 93.81 262 VAL A C 1
ATOM 2068 O O . VAL A 1 262 ? 2.115 -15.305 2.002 1 93.81 262 VAL A O 1
ATOM 2071 N N . ALA A 1 263 ? 1.371 -16.547 0.331 1 93.19 263 ALA A N 1
ATOM 2072 C CA . ALA A 1 263 ? 2.453 -17.516 0.465 1 93.19 263 ALA A CA 1
ATOM 2073 C C . ALA A 1 263 ? 3.812 -16.859 0.262 1 93.19 263 ALA A C 1
ATOM 2075 O O . ALA A 1 263 ? 4.785 -17.203 0.941 1 93.19 263 ALA A O 1
ATOM 2076 N N . MET A 1 264 ? 3.844 -16.031 -0.673 1 90.06 264 MET A N 1
ATOM 2077 C CA . MET A 1 264 ? 5.102 -15.336 -0.939 1 90.06 264 MET A CA 1
ATOM 2078 C C . MET A 1 264 ? 5.551 -14.531 0.278 1 90.06 264 MET A C 1
ATOM 2080 O O . MET A 1 264 ? 6.738 -14.484 0.593 1 90.06 264 MET A O 1
ATOM 2084 N N . LEU A 1 265 ? 4.664 -13.906 0.965 1 92.25 265 LEU A N 1
ATOM 2085 C CA . LEU A 1 265 ? 4.98 -13.148 2.17 1 92.25 265 LEU A CA 1
ATOM 2086 C C . LEU A 1 265 ? 5.41 -14.078 3.299 1 92.25 265 LEU A C 1
ATOM 2088 O O . LEU A 1 265 ? 6.352 -13.773 4.035 1 92.25 265 LEU A O 1
ATOM 2092 N N . LEU A 1 266 ? 4.707 -15.195 3.398 1 91.25 266 LEU A N 1
ATOM 2093 C CA . LEU A 1 266 ? 5.07 -16.188 4.406 1 91.25 266 LEU A CA 1
ATOM 2094 C C . LEU A 1 266 ? 6.48 -16.719 4.16 1 91.25 266 LEU A C 1
ATOM 2096 O O . LEU A 1 266 ? 7.234 -16.953 5.105 1 91.25 266 LEU A O 1
ATOM 2100 N N . THR A 1 267 ? 6.758 -16.922 2.943 1 89.5 267 THR A N 1
ATOM 2101 C CA . THR A 1 267 ? 8.094 -17.375 2.58 1 89.5 267 THR A CA 1
ATOM 2102 C C . THR A 1 267 ? 9.156 -16.391 3.082 1 89.5 267 THR A C 1
ATOM 2104 O O . THR A 1 267 ? 10.203 -16.812 3.592 1 89.5 267 THR A O 1
ATOM 2107 N N . ALA A 1 268 ? 8.914 -15.148 2.912 1 87.44 268 ALA A N 1
ATOM 2108 C CA . ALA A 1 268 ? 9.852 -14.125 3.363 1 87.44 268 ALA A CA 1
ATOM 2109 C C . ALA A 1 268 ? 10.07 -14.203 4.871 1 87.44 268 ALA A C 1
ATOM 2111 O O . ALA A 1 268 ? 11.195 -14.078 5.355 1 87.44 268 ALA A O 1
ATOM 2112 N N . VAL A 1 269 ? 9.062 -14.414 5.602 1 90.38 269 VAL A N 1
ATOM 2113 C CA . VAL A 1 269 ? 9.148 -14.508 7.055 1 90.38 269 VAL A CA 1
ATOM 2114 C C . VAL A 1 269 ? 9.977 -15.734 7.445 1 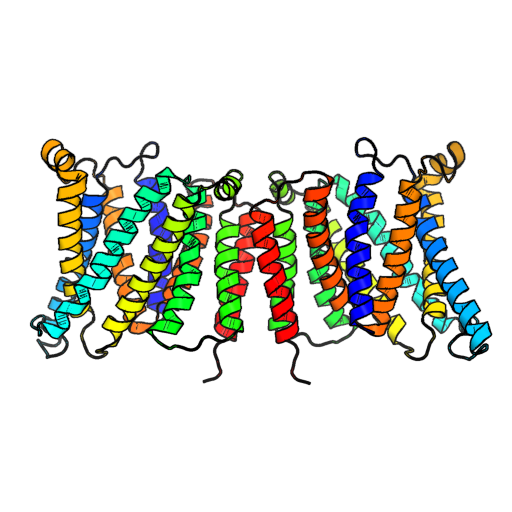90.38 269 VAL A C 1
ATOM 2116 O O . VAL A 1 269 ? 10.867 -15.641 8.289 1 90.38 269 VAL A O 1
ATOM 2119 N N . VAL A 1 270 ? 9.742 -16.797 6.805 1 88.31 270 VAL A N 1
ATOM 2120 C CA . VAL A 1 270 ? 10.453 -18.031 7.109 1 88.31 270 VAL A CA 1
ATOM 2121 C C . VAL A 1 270 ? 11.93 -17.891 6.73 1 88.31 270 VAL A C 1
ATOM 2123 O O . VAL A 1 270 ? 12.805 -18.391 7.434 1 88.31 270 VAL A O 1
ATOM 2126 N N . ALA A 1 271 ? 12.133 -17.203 5.691 1 84.5 271 ALA A N 1
ATOM 2127 C CA . ALA A 1 271 ? 13.5 -17 5.207 1 84.5 271 ALA A CA 1
ATOM 2128 C C . ALA A 1 271 ? 14.328 -16.203 6.207 1 84.5 271 ALA A C 1
ATOM 2130 O O . ALA A 1 271 ? 15.547 -16.375 6.277 1 84.5 271 ALA A O 1
ATOM 2131 N N . VAL A 1 272 ? 13.719 -15.359 7.008 1 86.12 272 VAL A N 1
ATOM 2132 C CA . VAL A 1 272 ? 14.414 -14.602 8.039 1 86.12 272 VAL A CA 1
ATOM 2133 C C . VAL A 1 272 ? 15 -15.562 9.078 1 86.12 272 VAL A C 1
ATOM 2135 O O . VAL A 1 272 ? 16.156 -15.406 9.492 1 86.12 272 VAL A O 1
ATOM 2138 N N . PHE A 1 273 ? 14.281 -16.562 9.398 1 85.69 273 PHE A N 1
ATOM 2139 C CA . PHE A 1 273 ? 14.703 -17.5 10.438 1 85.69 273 PHE A CA 1
ATOM 2140 C C . PHE A 1 273 ? 15.703 -18.5 9.875 1 85.69 273 PHE A C 1
ATOM 2142 O O . PHE A 1 273 ? 16.641 -18.891 10.57 1 85.69 273 PHE A O 1
ATOM 2149 N N . LEU A 1 274 ? 15.602 -18.844 8.656 1 81.69 274 LEU A N 1
ATOM 2150 C CA . LEU A 1 274 ? 16.422 -19.891 8.078 1 81.69 274 LEU A CA 1
ATOM 2151 C C . LEU A 1 274 ? 17.734 -19.328 7.523 1 81.69 274 LEU A C 1
ATOM 2153 O O . LEU A 1 274 ? 18.766 -19.984 7.586 1 81.69 274 LEU A O 1
ATOM 2157 N N . PHE A 1 275 ? 17.672 -18.156 7.031 1 81.44 275 PHE A N 1
ATOM 2158 C CA . PHE A 1 275 ? 18.844 -17.641 6.305 1 81.44 275 PHE A CA 1
ATOM 2159 C C . PHE A 1 275 ? 19.344 -16.344 6.934 1 81.44 275 PHE A C 1
ATOM 2161 O O . PHE A 1 275 ? 20.344 -15.773 6.484 1 81.44 275 PHE A O 1
ATOM 2168 N N . GLY A 1 276 ? 18.625 -15.828 7.926 1 81 276 GLY A N 1
ATOM 2169 C CA . GLY A 1 276 ? 19.062 -14.625 8.617 1 81 276 GLY A CA 1
ATOM 2170 C C . GLY A 1 276 ? 18.766 -13.352 7.84 1 81 276 GLY A C 1
ATOM 2171 O O . GLY A 1 276 ? 19.5 -12.367 7.953 1 81 276 GLY A O 1
ATOM 2172 N N . PHE A 1 277 ? 17.797 -13.484 7.047 1 77 277 PHE A N 1
ATOM 2173 C CA . PHE A 1 277 ? 17.375 -12.281 6.328 1 77 277 PHE A CA 1
ATOM 2174 C C . PHE A 1 277 ? 16.781 -11.258 7.285 1 77 277 PHE A C 1
ATOM 2176 O O . PHE A 1 277 ? 16.344 -11.609 8.383 1 77 277 PHE A O 1
ATOM 2183 N N . HIS A 1 278 ? 16.938 -9.953 6.938 1 83.69 278 HIS A N 1
ATOM 2184 C CA . HIS A 1 278 ? 16.281 -8.891 7.699 1 83.69 278 HIS A CA 1
ATOM 2185 C C . HIS A 1 278 ? 15.07 -8.344 6.961 1 83.69 278 HIS A C 1
ATOM 2187 O O . HIS A 1 278 ? 15.133 -8.109 5.75 1 83.69 278 HIS A O 1
ATOM 2193 N N . LEU A 1 279 ? 14.039 -8.344 7.703 1 86.25 279 LEU A N 1
ATOM 2194 C CA . LEU A 1 279 ? 12.836 -7.754 7.129 1 86.25 279 LEU A CA 1
ATOM 2195 C C . LEU A 1 279 ? 12.953 -6.234 7.066 1 86.25 279 LEU A C 1
ATOM 2197 O O . LEU A 1 279 ? 13.391 -5.602 8.031 1 86.25 279 LEU A O 1
ATOM 2201 N N . SER A 1 280 ? 12.695 -5.711 5.977 1 92.25 280 SER A N 1
ATOM 2202 C CA . SER A 1 280 ? 12.797 -4.277 5.734 1 92.25 280 SER A CA 1
ATOM 2203 C C . SER A 1 280 ? 11.5 -3.562 6.113 1 92.25 280 SER A C 1
ATOM 2205 O O . SER A 1 280 ? 10.484 -4.207 6.375 1 92.25 280 SER A O 1
ATOM 2207 N N . LEU A 1 281 ? 11.555 -2.311 6.203 1 94.12 281 LEU A N 1
ATOM 2208 C CA . LEU A 1 281 ? 10.352 -1.514 6.395 1 94.12 281 LEU A CA 1
ATOM 2209 C C . LEU A 1 281 ? 9.383 -1.701 5.23 1 94.12 281 LEU A C 1
ATOM 2211 O O . LEU A 1 281 ? 8.172 -1.755 5.43 1 94.12 281 LEU A O 1
ATOM 2215 N N . ALA A 1 282 ? 9.953 -1.792 4.055 1 95.12 282 ALA A N 1
ATOM 2216 C CA . ALA A 1 282 ? 9.148 -2.039 2.867 1 95.12 282 ALA A CA 1
ATOM 2217 C C . ALA A 1 282 ? 8.328 -3.32 3.018 1 95.12 282 ALA A C 1
ATOM 2219 O O . ALA A 1 282 ? 7.16 -3.367 2.625 1 95.12 282 ALA A O 1
ATOM 2220 N N . PHE A 1 283 ? 8.938 -4.324 3.551 1 94.81 283 PHE A N 1
ATOM 2221 C CA . PHE A 1 283 ? 8.234 -5.582 3.766 1 94.81 283 PHE A CA 1
ATOM 2222 C C . PHE A 1 283 ? 7.043 -5.383 4.691 1 94.81 283 PHE A C 1
ATOM 2224 O O . PHE A 1 283 ? 5.945 -5.863 4.406 1 94.81 283 PHE A O 1
ATOM 2231 N N . PHE A 1 284 ? 7.211 -4.684 5.762 1 95.44 284 PHE A N 1
ATOM 2232 C CA . PHE A 1 284 ? 6.141 -4.441 6.723 1 95.44 284 PHE A CA 1
ATOM 2233 C C . PHE A 1 284 ? 5.008 -3.648 6.086 1 95.44 284 PHE A C 1
ATOM 2235 O O . PHE A 1 284 ? 3.834 -3.98 6.266 1 95.44 284 PHE A O 1
ATOM 2242 N N . LEU A 1 285 ? 5.336 -2.684 5.395 1 97.44 285 LEU A N 1
ATOM 2243 C CA . LEU A 1 285 ? 4.332 -1.851 4.738 1 97.44 285 LEU A CA 1
ATOM 2244 C C . LEU A 1 285 ? 3.564 -2.648 3.691 1 97.44 285 LEU A C 1
ATOM 2246 O O . LEU A 1 285 ? 2.332 -2.594 3.641 1 97.44 285 LEU A O 1
ATOM 2250 N N . GLY A 1 286 ? 4.297 -3.365 2.865 1 98 286 GLY A N 1
ATOM 2251 C CA . GLY A 1 286 ? 3.66 -4.203 1.863 1 98 286 GLY A CA 1
ATOM 2252 C C . GLY A 1 286 ? 2.717 -5.23 2.459 1 98 286 GLY A C 1
ATOM 2253 O O . GLY A 1 286 ? 1.606 -5.426 1.958 1 98 286 GLY A O 1
ATOM 2254 N N . THR A 1 287 ? 3.152 -5.859 3.51 1 97.5 287 THR A N 1
ATOM 2255 C CA . THR A 1 287 ? 2.326 -6.863 4.172 1 97.5 287 THR A CA 1
ATOM 2256 C C . THR A 1 287 ? 1.055 -6.234 4.734 1 97.5 287 THR A C 1
ATOM 2258 O O . THR A 1 287 ? -0.017 -6.84 4.688 1 97.5 287 THR A O 1
ATOM 2261 N N . THR A 1 288 ? 1.21 -5.078 5.25 1 97.81 288 THR A N 1
ATOM 2262 C CA . THR A 1 288 ? 0.045 -4.352 5.75 1 97.81 288 THR A CA 1
ATOM 2263 C C . THR A 1 288 ? -0.956 -4.102 4.625 1 97.81 288 THR A C 1
ATOM 2265 O O . THR A 1 288 ? -2.15 -4.355 4.781 1 97.81 288 THR A O 1
ATOM 2268 N N . VAL A 1 289 ? -0.477 -3.656 3.523 1 98.5 289 VAL A N 1
ATOM 2269 C CA . VAL A 1 289 ? -1.338 -3.365 2.381 1 98.5 289 VAL A CA 1
ATOM 2270 C C . VAL A 1 289 ? -2 -4.652 1.894 1 98.5 289 VAL A C 1
ATOM 2272 O O . VAL A 1 289 ? -3.199 -4.672 1.607 1 98.5 289 VAL A O 1
ATOM 2275 N N . VAL A 1 290 ? -1.255 -5.711 1.847 1 98.06 290 VAL A N 1
ATOM 2276 C CA . VAL A 1 290 ? -1.782 -6.996 1.404 1 98.06 290 VAL A CA 1
ATOM 2277 C C . VAL A 1 290 ? -2.863 -7.473 2.373 1 98.06 290 VAL A C 1
ATOM 2279 O O . VAL A 1 290 ? -3.902 -7.984 1.949 1 98.06 290 VAL A O 1
ATOM 2282 N N . SER A 1 291 ? -2.643 -7.316 3.656 1 97.75 291 SER A N 1
ATOM 2283 C CA . SER A 1 291 ? -3.627 -7.719 4.656 1 97.75 291 SER A CA 1
ATOM 2284 C C . SER A 1 291 ? -4.945 -6.973 4.465 1 97.75 291 SER A C 1
ATOM 2286 O O . SER A 1 291 ? -6.02 -7.574 4.531 1 97.75 291 SER A O 1
ATOM 2288 N N . VAL A 1 292 ? -4.844 -5.699 4.223 1 97.94 292 VAL A N 1
ATOM 2289 C CA . VAL A 1 292 ? -6.051 -4.914 3.988 1 97.94 292 VAL A CA 1
ATOM 2290 C C . VAL A 1 292 ? -6.719 -5.363 2.691 1 97.94 292 VAL A C 1
ATOM 2292 O O . VAL A 1 292 ? -7.949 -5.41 2.602 1 97.94 292 VAL A O 1
ATOM 2295 N N . SER A 1 293 ? -5.883 -5.668 1.679 1 97.75 293 SER A N 1
ATOM 2296 C CA . SER A 1 293 ? -6.418 -6.16 0.414 1 97.75 293 SER A CA 1
ATOM 2297 C C . SER A 1 293 ? -7.242 -7.426 0.621 1 97.75 293 SER A C 1
ATOM 2299 O O . SER A 1 293 ? -8.336 -7.559 0.07 1 97.75 293 SER A O 1
ATOM 2301 N N . VAL A 1 294 ? -6.754 -8.336 1.379 1 96.06 294 VAL A N 1
ATOM 2302 C CA . VAL A 1 294 ? -7.445 -9.586 1.655 1 96.06 294 VAL A CA 1
ATOM 2303 C C . VAL A 1 294 ? -8.789 -9.297 2.328 1 96.06 294 VAL A C 1
ATOM 2305 O O . VAL A 1 294 ? -9.812 -9.859 1.94 1 96.06 294 VAL A O 1
ATOM 2308 N N . TYR A 1 295 ? -8.797 -8.398 3.268 1 95.69 295 TYR A N 1
ATOM 2309 C CA . TYR A 1 295 ? -10.023 -8.008 3.955 1 95.69 295 TYR A CA 1
ATOM 2310 C C . TYR A 1 295 ? -11.031 -7.406 2.98 1 95.69 295 TYR A C 1
ATOM 2312 O O . TYR A 1 295 ? -12.211 -7.77 2.986 1 95.69 295 TYR A O 1
ATOM 2320 N N . LEU A 1 296 ? -10.57 -6.488 2.182 1 95.19 296 LEU A N 1
ATOM 2321 C CA . LEU A 1 296 ? -11.461 -5.773 1.271 1 95.19 296 LEU A CA 1
ATOM 2322 C C . LEU A 1 296 ? -12.062 -6.727 0.239 1 95.19 296 LEU A C 1
ATOM 2324 O O . LEU A 1 296 ? -13.203 -6.547 -0.189 1 95.19 296 LEU A O 1
ATOM 2328 N N . HIS A 1 297 ? -11.25 -7.672 -0.212 1 93.19 297 HIS A N 1
ATOM 2329 C CA . HIS A 1 297 ? -11.781 -8.656 -1.153 1 93.19 297 HIS A CA 1
ATOM 2330 C C . HIS A 1 297 ? -12.953 -9.414 -0.55 1 93.19 297 HIS A C 1
ATOM 2332 O O . HIS A 1 297 ? -13.953 -9.672 -1.229 1 93.19 297 HIS A O 1
ATOM 2338 N N . SER A 1 298 ? -12.875 -9.758 0.657 1 90.56 298 SER A N 1
ATOM 2339 C CA . SER A 1 298 ? -13.945 -10.469 1.352 1 90.56 298 SER A CA 1
ATOM 2340 C C . SER A 1 298 ? -15.133 -9.555 1.609 1 90.56 298 SER A C 1
ATOM 2342 O O . SER A 1 298 ? -16.281 -9.969 1.453 1 90.56 298 SER A O 1
ATOM 2344 N N . ALA A 1 299 ? -14.875 -8.328 1.935 1 88.25 299 ALA A N 1
ATOM 2345 C CA . ALA A 1 299 ? -15.922 -7.367 2.262 1 88.25 299 ALA A CA 1
ATOM 2346 C C . ALA A 1 299 ? -16.688 -6.938 1.009 1 88.25 299 ALA A C 1
ATOM 2348 O O . ALA A 1 299 ? -17.844 -6.543 1.087 1 88.25 299 ALA A O 1
ATOM 2349 N N . GLY A 1 300 ? -16 -6.941 -0.072 1 85.62 300 GLY A N 1
ATOM 2350 C CA . GLY A 1 300 ? -16.609 -6.457 -1.305 1 85.62 300 GLY A CA 1
ATOM 2351 C C . GLY A 1 300 ? -17.453 -7.5 -2.002 1 85.62 300 GLY A C 1
ATOM 2352 O O . GLY A 1 300 ? -18.047 -7.227 -3.051 1 85.62 300 GLY A O 1
ATOM 2353 N N . LYS A 1 301 ? -17.516 -8.664 -1.473 1 81.44 301 LYS A N 1
ATOM 2354 C CA . LYS A 1 301 ? -18.359 -9.688 -2.076 1 81.44 301 LYS A CA 1
ATOM 2355 C C . LYS A 1 301 ? -19.828 -9.305 -1.984 1 81.44 301 LYS A C 1
ATOM 2357 O O . LYS A 1 301 ? -20.312 -8.906 -0.92 1 81.44 301 LYS A O 1
ATOM 2362 N N . PRO A 1 302 ? -20.344 -9.133 -3.174 1 68.81 302 PRO A N 1
ATOM 2363 C CA . PRO A 1 302 ? -21.781 -8.812 -3.148 1 68.81 302 PRO A CA 1
ATOM 2364 C C . PRO A 1 302 ? -22.578 -9.75 -2.244 1 68.81 302 PRO A C 1
ATOM 2366 O O . PRO A 1 302 ? -22.203 -10.906 -2.07 1 68.81 302 PRO A O 1
ATOM 2369 N N . PRO A 1 303 ? -23.453 -9.031 -1.491 1 57.66 303 PRO A N 1
ATOM 2370 C CA . PRO A 1 303 ? -24.312 -9.891 -0.672 1 57.66 303 PRO A CA 1
ATOM 2371 C C . PRO A 1 303 ? -24.953 -11.016 -1.479 1 57.66 303 PRO A C 1
ATOM 2373 O O . PRO A 1 303 ? -25.297 -10.82 -2.648 1 57.66 303 PRO A O 1
ATOM 2376 N N . ARG A 1 304 ? -24.906 -12.25 -0.885 1 47.19 304 ARG A N 1
ATOM 2377 C CA . ARG A 1 304 ? -25.641 -13.375 -1.467 1 47.19 304 ARG A CA 1
ATOM 2378 C C . ARG A 1 304 ? -27.141 -13.117 -1.468 1 47.19 304 ARG A C 1
ATOM 2380 O O . ARG A 1 304 ? -27.672 -12.539 -0.52 1 47.19 304 ARG A O 1
ATOM 2387 N N . ASN B 1 1 ? -17.953 25.203 -0.981 1 70.88 1 ASN B N 1
ATOM 2388 C CA . ASN B 1 1 ? -16.969 25.719 -0.028 1 70.88 1 ASN B CA 1
ATOM 2389 C C . ASN B 1 1 ? -15.961 24.656 0.368 1 70.88 1 ASN B C 1
ATOM 2391 O O . ASN B 1 1 ? -14.758 24.922 0.397 1 70.88 1 ASN B O 1
ATOM 2395 N N . ARG B 1 2 ? -16.375 23.5 0.273 1 81.81 2 ARG B N 1
ATOM 2396 C CA . ARG B 1 2 ? -15.5 22.438 0.742 1 81.81 2 ARG B CA 1
ATOM 2397 C C . ARG B 1 2 ? -14.398 22.156 -0.269 1 81.81 2 ARG B C 1
ATOM 2399 O O . ARG B 1 2 ? -13.234 21.984 0.106 1 81.81 2 ARG B O 1
ATOM 2406 N N . THR B 1 3 ? -14.711 22.203 -1.499 1 83.5 3 THR B N 1
ATOM 2407 C CA . THR B 1 3 ? -13.758 21.875 -2.553 1 83.5 3 THR B CA 1
ATOM 2408 C C . THR B 1 3 ? -12.664 22.938 -2.648 1 83.5 3 THR B C 1
ATOM 2410 O O . THR B 1 3 ? -11.484 22.609 -2.809 1 83.5 3 THR B O 1
ATOM 2413 N N . ILE B 1 4 ? -13.039 24.141 -2.461 1 86.81 4 ILE B N 1
ATOM 2414 C CA . ILE B 1 4 ? -12.109 25.25 -2.59 1 86.81 4 ILE B CA 1
ATOM 2415 C C . ILE B 1 4 ? -11.102 25.219 -1.443 1 86.81 4 ILE B C 1
ATOM 2417 O O . ILE B 1 4 ? -9.898 25.406 -1.656 1 86.81 4 ILE B O 1
ATOM 2421 N N . VAL B 1 5 ? -11.617 24.938 -0.346 1 87.5 5 VAL B N 1
ATOM 2422 C CA . VAL B 1 5 ? -10.742 24.953 0.818 1 87.5 5 VAL B CA 1
ATOM 2423 C C . VAL B 1 5 ? -9.781 23.781 0.768 1 87.5 5 VAL B C 1
ATOM 2425 O O . VAL B 1 5 ? -8.609 23.891 1.142 1 87.5 5 VAL B O 1
ATOM 2428 N N . THR B 1 6 ? -10.312 22.672 0.259 1 89.5 6 THR B N 1
ATOM 2429 C CA . THR B 1 6 ? -9.484 21.484 0.12 1 89.5 6 THR B CA 1
ATOM 2430 C C . THR B 1 6 ? -8.367 21.719 -0.893 1 89.5 6 THR B C 1
ATOM 2432 O O . THR B 1 6 ? -7.207 21.391 -0.637 1 89.5 6 THR B O 1
ATOM 2435 N N . PHE B 1 7 ? -8.711 22.328 -1.932 1 90.94 7 PHE B N 1
ATOM 2436 C CA . PHE B 1 7 ? -7.734 22.609 -2.977 1 90.94 7 PHE B CA 1
ATOM 2437 C C . PHE B 1 7 ? -6.691 23.609 -2.484 1 90.94 7 PHE B C 1
ATOM 2439 O O . PHE B 1 7 ? -5.5 23.453 -2.758 1 90.94 7 PHE B O 1
ATOM 2446 N N . ALA B 1 8 ? -7.156 24.609 -1.793 1 90.88 8 ALA B N 1
ATOM 2447 C CA . ALA B 1 8 ? -6.25 25.625 -1.257 1 90.88 8 ALA B CA 1
ATOM 2448 C C . ALA B 1 8 ? -5.258 25 -0.277 1 90.88 8 ALA B C 1
ATOM 2450 O O . ALA B 1 8 ? -4.051 25.266 -0.36 1 90.88 8 ALA B O 1
ATOM 2451 N N . LEU B 1 9 ? -5.719 24.188 0.556 1 93.06 9 LEU B N 1
ATOM 2452 C CA . LEU B 1 9 ? -4.848 23.547 1.54 1 93.06 9 LEU B CA 1
ATOM 2453 C C . LEU B 1 9 ? -3.828 22.641 0.86 1 93.06 9 LEU B C 1
ATOM 2455 O O . LEU B 1 9 ? -2.646 22.656 1.208 1 93.06 9 LEU B O 1
ATOM 2459 N N . THR B 1 10 ? -4.305 21.922 -0.111 1 92.19 10 THR B N 1
ATOM 2460 C CA . THR B 1 10 ? -3.416 21 -0.815 1 92.19 10 THR B CA 1
ATOM 2461 C C . THR B 1 10 ? -2.311 21.766 -1.536 1 92.19 10 THR B C 1
ATOM 2463 O O . THR B 1 10 ? -1.134 21.406 -1.438 1 92.19 10 THR B O 1
ATOM 2466 N N . PHE B 1 11 ? -2.674 22.828 -2.131 1 91.75 11 PHE B N 1
ATOM 2467 C CA . PHE B 1 11 ? -1.713 23.625 -2.885 1 91.75 11 PHE B CA 1
ATOM 2468 C C . PHE B 1 11 ? -0.719 24.297 -1.951 1 91.75 11 PHE B C 1
ATOM 2470 O O . PHE B 1 11 ? 0.491 24.25 -2.184 1 91.75 11 PHE B O 1
ATOM 2477 N N . LEU B 1 12 ? -1.203 24.891 -0.917 1 91.69 12 LEU B N 1
ATOM 2478 C CA . LEU B 1 12 ? -0.349 25.609 0.024 1 91.69 12 LEU B CA 1
ATOM 2479 C C . LEU B 1 12 ? 0.587 24.641 0.75 1 91.69 12 LEU B C 1
ATOM 2481 O O . LEU B 1 12 ? 1.769 24.938 0.938 1 91.69 12 LEU B O 1
ATOM 2485 N N . THR B 1 13 ? 0.044 23.5 1.059 1 88.75 13 THR B N 1
ATOM 2486 C CA . THR B 1 13 ? 0.859 22.516 1.76 1 88.75 13 THR B CA 1
ATOM 2487 C C . THR B 1 13 ? 1.923 21.938 0.833 1 88.75 13 THR B C 1
ATOM 2489 O O . THR B 1 13 ? 3.059 21.703 1.252 1 88.75 13 THR B O 1
ATOM 2492 N N . SER B 1 14 ? 1.578 21.766 -0.373 1 89 14 SER B N 1
ATOM 2493 C CA . SER B 1 14 ? 2.533 21.219 -1.326 1 89 14 SER B CA 1
ATOM 2494 C C . SER B 1 14 ? 3.695 22.172 -1.565 1 89 14 SER B C 1
ATOM 2496 O O . SER B 1 14 ? 4.836 21.734 -1.735 1 89 14 SER B O 1
ATOM 2498 N N . SER B 1 15 ? 3.451 23.391 -1.478 1 88 15 SER B N 1
ATOM 2499 C CA . SER B 1 15 ? 4.488 24.391 -1.719 1 88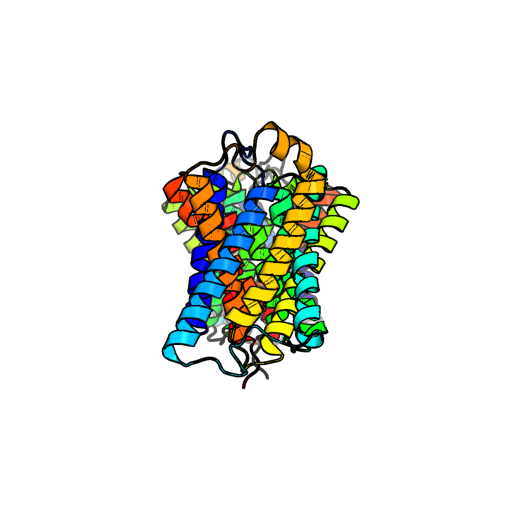 15 SER B CA 1
ATOM 2500 C C . SER B 1 15 ? 5.332 24.625 -0.47 1 88 15 SER B C 1
ATOM 2502 O O . SER B 1 15 ? 6.461 25.125 -0.559 1 88 15 SER B O 1
ATOM 2504 N N . GLN B 1 16 ? 4.77 24.266 0.57 1 84.88 16 GLN B N 1
ATOM 2505 C CA . GLN B 1 16 ? 5.418 24.531 1.852 1 84.88 16 GLN B CA 1
ATOM 2506 C C . GLN B 1 16 ? 6.746 23.781 1.96 1 84.88 16 GLN B C 1
ATOM 2508 O O . GLN B 1 16 ? 7.766 24.359 2.334 1 84.88 16 GLN B O 1
ATOM 2513 N N . ALA B 1 17 ? 6.707 22.578 1.597 1 77.12 17 ALA B N 1
ATOM 2514 C CA . ALA B 1 17 ? 7.91 21.75 1.717 1 77.12 17 ALA B CA 1
ATOM 2515 C C . ALA B 1 17 ? 9.008 22.25 0.782 1 77.12 17 ALA B C 1
ATOM 2517 O O . ALA B 1 17 ? 10.188 22.219 1.134 1 77.12 17 ALA B O 1
ATOM 2518 N N . ILE B 1 18 ? 8.602 22.703 -0.317 1 82.06 18 ILE B N 1
ATOM 2519 C CA . ILE B 1 18 ? 9.555 23.219 -1.291 1 82.06 18 ILE B CA 1
ATOM 2520 C C . ILE B 1 18 ? 10.211 24.484 -0.754 1 82.06 18 ILE B C 1
ATOM 2522 O O . ILE B 1 18 ? 11.43 24.641 -0.812 1 82.06 18 ILE B O 1
ATOM 2526 N N . LEU B 1 19 ? 9.445 25.312 -0.151 1 81.44 19 LEU B N 1
ATOM 2527 C CA . LEU B 1 19 ? 9.945 26.562 0.397 1 81.44 19 LEU B CA 1
ATOM 2528 C C . LEU B 1 19 ? 10.859 26.312 1.587 1 81.44 19 LEU B C 1
ATOM 2530 O O . LEU B 1 19 ? 11.859 27.031 1.768 1 81.44 19 LEU B O 1
ATOM 2534 N N . ILE B 1 20 ? 10.555 25.297 2.297 1 78.31 20 ILE B N 1
ATOM 2535 C CA . ILE B 1 20 ? 11.375 24.938 3.449 1 78.31 20 ILE B CA 1
ATOM 2536 C C . ILE B 1 20 ? 12.758 24.484 2.977 1 78.31 20 ILE B C 1
ATOM 2538 O O . ILE B 1 20 ? 13.773 24.922 3.516 1 78.31 20 ILE B O 1
ATOM 2542 N N . VAL B 1 21 ? 12.82 23.75 1.96 1 75.38 21 VAL B N 1
ATOM 2543 C CA . VAL B 1 21 ? 14.094 23.25 1.439 1 75.38 21 VAL B CA 1
ATOM 2544 C C . VAL B 1 21 ? 14.898 24.406 0.862 1 75.38 21 VAL B C 1
ATOM 2546 O O . VAL B 1 21 ? 16.109 24.5 1.073 1 75.38 21 VAL B O 1
ATOM 2549 N N . TRP B 1 22 ? 14.188 25.281 0.227 1 78.75 22 TRP B N 1
ATOM 2550 C CA . TRP B 1 22 ? 14.852 26.422 -0.396 1 78.75 22 TRP B CA 1
ATOM 2551 C C . TRP B 1 22 ? 15.367 27.391 0.66 1 78.75 22 TRP B C 1
ATOM 2553 O O . TRP B 1 22 ? 16.297 28.156 0.405 1 78.75 22 TRP B O 1
ATOM 2563 N N . SER B 1 23 ? 14.773 27.312 1.806 1 78.44 23 SER B N 1
ATOM 2564 C CA . SER B 1 23 ? 15.156 28.266 2.846 1 78.44 23 SER B CA 1
ATOM 2565 C C . SER B 1 23 ? 16.375 27.781 3.615 1 78.44 23 SER B C 1
ATOM 2567 O O . SER B 1 23 ? 16.984 28.547 4.379 1 78.44 23 SER B O 1
ATOM 2569 N N . LYS B 1 24 ? 16.688 26.578 3.377 1 76.56 24 LYS B N 1
ATOM 2570 C CA . LYS B 1 24 ? 17.844 26.016 4.066 1 76.56 24 LYS B CA 1
ATOM 2571 C C . LYS B 1 24 ? 19.125 26.203 3.256 1 76.56 24 LYS B C 1
ATOM 2573 O O . LYS B 1 24 ? 19.094 26.125 2.025 1 76.56 24 LYS B O 1
ATOM 2578 N N . ARG B 1 25 ? 20.203 26.656 3.902 1 70.06 25 ARG B N 1
ATOM 2579 C CA . ARG B 1 25 ? 21.547 26.719 3.336 1 70.06 25 ARG B CA 1
ATOM 2580 C C . ARG B 1 25 ? 22.453 25.672 3.961 1 70.06 25 ARG B C 1
ATOM 2582 O O . ARG B 1 25 ? 22.719 25.703 5.164 1 70.06 25 ARG B O 1
ATOM 2589 N N . ALA B 1 26 ? 22.922 24.797 3.135 1 63.88 26 ALA B N 1
ATOM 2590 C CA . ALA B 1 26 ? 23.781 23.703 3.572 1 63.88 26 ALA B CA 1
ATOM 2591 C C . ALA B 1 26 ? 23.078 22.844 4.609 1 63.88 26 ALA B C 1
ATOM 2593 O O . ALA B 1 26 ? 23.688 22.469 5.621 1 63.88 26 ALA B O 1
ATOM 2594 N N . GLY B 1 27 ? 21.781 22.812 4.617 1 65.62 27 GLY B N 1
ATOM 2595 C CA . GLY B 1 27 ? 21 21.891 5.445 1 65.62 27 GLY B CA 1
ATOM 2596 C C . GLY B 1 27 ? 20.578 22.5 6.766 1 65.62 27 GLY B C 1
ATOM 2597 O O . GLY B 1 27 ? 19.938 21.828 7.582 1 65.62 27 GLY B O 1
ATOM 2598 N N . LYS B 1 28 ? 21.031 23.688 7.043 1 75.38 28 LYS B N 1
ATOM 2599 C CA . LYS B 1 28 ? 20.688 24.328 8.312 1 75.38 28 LYS B CA 1
ATOM 2600 C C . LYS B 1 28 ? 19.922 25.641 8.086 1 75.38 28 LYS B C 1
ATOM 2602 O O . LYS B 1 28 ? 20.109 26.281 7.051 1 75.38 28 LYS B O 1
ATOM 2607 N N . TYR B 1 29 ? 19.109 25.875 9.086 1 74.94 29 TYR B N 1
ATOM 2608 C CA . TYR B 1 29 ? 18.422 27.156 9.039 1 74.94 29 TYR B CA 1
ATOM 2609 C C . TYR B 1 29 ? 19.359 28.281 9.469 1 74.94 29 TYR B C 1
ATOM 2611 O O . TYR B 1 29 ? 20.078 28.172 10.461 1 74.94 29 TYR B O 1
ATOM 2619 N N . GLU B 1 30 ? 19.359 29.328 8.656 1 80.88 30 GLU B N 1
ATOM 2620 C CA . GLU B 1 30 ? 20.141 30.5 9.047 1 80.88 30 GLU B CA 1
ATOM 2621 C C . GLU B 1 30 ? 19.344 31.406 9.984 1 80.88 30 GLU B C 1
ATOM 2623 O O . GLU B 1 30 ? 19.922 32.25 10.664 1 80.88 30 GLU B O 1
ATOM 2628 N N . TYR B 1 31 ? 18.078 31.125 9.992 1 86.06 31 TYR B N 1
ATOM 2629 C CA . TYR B 1 31 ? 17.203 31.938 10.836 1 86.06 31 TYR B CA 1
ATOM 2630 C C . TYR B 1 31 ? 16.703 31.125 12.031 1 86.06 31 TYR B C 1
ATOM 2632 O O . TYR B 1 31 ? 16.812 29.891 12.047 1 86.06 31 TYR B O 1
ATOM 2640 N N . SER B 1 32 ? 16.188 31.844 13.016 1 85.5 32 SER B N 1
ATOM 2641 C CA . SER B 1 32 ? 15.594 31.203 14.18 1 85.5 32 SER B CA 1
ATOM 2642 C C . SER B 1 32 ? 14.203 30.672 13.859 1 85.5 32 SER B C 1
ATOM 2644 O O . SER B 1 32 ? 13.328 31.422 13.43 1 85.5 32 SER B O 1
ATOM 2646 N N . VAL B 1 33 ? 14.039 29.406 14.172 1 83.5 33 VAL B N 1
ATOM 2647 C CA . VAL B 1 33 ? 12.766 28.75 13.891 1 83.5 33 VAL B CA 1
ATOM 2648 C C . VAL B 1 33 ? 11.688 29.312 14.812 1 83.5 33 VAL B C 1
ATOM 2650 O O . VAL B 1 33 ? 10.539 29.5 14.391 1 83.5 33 VAL B O 1
ATOM 2653 N N . THR B 1 34 ? 12.023 29.641 15.961 1 88.81 34 THR B N 1
ATOM 2654 C CA . THR B 1 34 ? 11.047 30.156 16.922 1 88.81 34 THR B CA 1
ATOM 2655 C C . THR B 1 34 ? 10.555 31.531 16.5 1 88.81 34 THR B C 1
ATOM 2657 O O . THR B 1 34 ? 9.352 31.812 16.594 1 88.81 34 THR B O 1
ATOM 2660 N N . THR B 1 35 ? 11.453 32.344 16.031 1 93.5 35 THR B N 1
ATOM 2661 C CA . THR B 1 35 ? 11.031 33.656 15.586 1 93.5 35 THR B CA 1
ATOM 2662 C C . THR B 1 35 ? 10.172 33.562 14.328 1 93.5 35 THR B C 1
ATOM 2664 O O . THR B 1 35 ? 9.219 34.312 14.164 1 93.5 35 THR B O 1
ATOM 2667 N N . ALA B 1 36 ? 10.562 32.656 13.477 1 90.5 36 ALA B N 1
ATOM 2668 C CA . ALA B 1 36 ? 9.766 32.438 12.266 1 90.5 36 ALA B CA 1
ATOM 2669 C C . ALA B 1 36 ? 8.352 31.984 12.617 1 90.5 36 ALA B C 1
ATOM 2671 O O . ALA B 1 36 ? 7.375 32.469 12.047 1 90.5 36 ALA B O 1
ATOM 2672 N N . ASN B 1 37 ? 8.227 31.094 13.539 1 90.81 37 ASN B N 1
ATOM 2673 C CA . ASN B 1 37 ? 6.926 30.609 13.977 1 90.81 37 ASN B CA 1
ATOM 2674 C C . ASN B 1 37 ? 6.086 31.703 14.602 1 90.81 37 ASN B C 1
ATOM 2676 O O . ASN B 1 37 ? 4.871 31.75 14.406 1 90.81 37 ASN B O 1
ATOM 2680 N N . PHE B 1 38 ? 6.73 32.5 15.328 1 94.81 38 PHE B N 1
ATOM 2681 C CA . PHE B 1 38 ? 6.039 33.625 15.922 1 94.81 38 PHE B CA 1
ATOM 2682 C C . PHE B 1 38 ? 5.48 34.562 14.836 1 94.81 38 PHE B C 1
ATOM 2684 O O . PHE B 1 38 ? 4.344 35 14.938 1 94.81 38 PHE B O 1
ATOM 2691 N N . LEU B 1 39 ? 6.254 34.781 13.852 1 96 39 LEU B N 1
ATOM 2692 C CA . LEU B 1 39 ? 5.82 35.656 12.766 1 96 39 LEU B CA 1
ATOM 2693 C C . LEU B 1 39 ? 4.691 35.031 11.969 1 96 39 LEU B C 1
ATOM 2695 O O . LEU B 1 39 ? 3.809 35.719 11.461 1 96 39 LEU B O 1
ATOM 2699 N N . VAL B 1 40 ? 4.746 33.688 11.844 1 94.75 40 VAL B N 1
ATOM 2700 C CA . VAL B 1 40 ? 3.654 33 11.18 1 94.75 40 VAL B CA 1
ATOM 2701 C C . VAL B 1 40 ? 2.348 33.25 11.922 1 94.75 40 VAL B C 1
ATOM 2703 O O . VAL B 1 40 ? 1.339 33.625 11.32 1 94.75 40 VAL B O 1
ATOM 2706 N N . GLU B 1 41 ? 2.381 33.156 13.227 1 96 41 GLU B N 1
ATOM 2707 C CA . GLU B 1 41 ? 1.194 33.375 14.047 1 96 41 GLU B CA 1
ATOM 2708 C C . GLU B 1 41 ? 0.75 34.844 13.969 1 96 41 GLU B C 1
ATOM 2710 O O . GLU B 1 41 ? -0.447 35.125 13.906 1 96 41 GLU B O 1
ATOM 2715 N N . THR B 1 42 ? 1.689 35.656 13.953 1 97.5 42 THR B N 1
ATOM 2716 C CA . THR B 1 42 ? 1.403 37.094 13.883 1 97.5 42 THR B CA 1
ATOM 2717 C C . THR B 1 42 ? 0.715 37.438 12.562 1 97.5 42 THR B C 1
ATOM 2719 O O . THR B 1 42 ? -0.257 38.188 12.547 1 97.5 42 THR B O 1
ATOM 2722 N N . LEU B 1 43 ? 1.298 36.875 11.57 1 97.62 43 LEU B N 1
ATOM 2723 C CA . LEU B 1 43 ? 0.725 37.125 10.258 1 97.62 43 LEU B CA 1
ATOM 2724 C C . LEU B 1 43 ? -0.683 36.562 10.148 1 97.62 43 LEU B C 1
ATOM 2726 O O . LEU B 1 43 ? -1.574 37.188 9.578 1 97.62 43 LEU B O 1
ATOM 2730 N N . LYS B 1 44 ? -0.912 35.375 10.617 1 97.56 44 LYS B N 1
ATOM 2731 C CA . LYS B 1 44 ? -2.25 34.781 10.648 1 97.56 44 LYS B CA 1
ATOM 2732 C C . LYS B 1 44 ? -3.227 35.688 11.391 1 97.56 44 LYS B C 1
ATOM 2734 O O . LYS B 1 44 ? -4.344 35.906 10.93 1 97.56 44 LYS B O 1
ATOM 2739 N N . CYS B 1 45 ? -2.771 36.156 12.516 1 97.44 45 CYS B N 1
ATOM 2740 C CA . CYS B 1 45 ? -3.594 37.031 13.344 1 97.44 45 CYS B CA 1
ATOM 2741 C C . CYS B 1 45 ? -3.924 38.312 12.602 1 97.44 45 CYS B C 1
ATOM 2743 O O . CYS B 1 45 ? -5.078 38.75 12.594 1 97.44 45 CYS B O 1
ATOM 2745 N N . PHE B 1 46 ? -2.984 38.906 12.008 1 98 46 PHE B N 1
ATOM 2746 C CA . PHE B 1 46 ? -3.156 40.156 11.266 1 98 46 PHE B CA 1
ATOM 2747 C C . PHE B 1 46 ? -4.145 39.969 10.125 1 98 46 PHE B C 1
ATOM 2749 O O . PHE B 1 46 ? -5.035 40.781 9.922 1 98 46 PHE B O 1
ATOM 2756 N N . LEU B 1 47 ? -3.961 38.906 9.391 1 97.88 47 LEU B N 1
ATOM 2757 C CA . LEU B 1 47 ? -4.832 38.656 8.25 1 97.88 47 LEU B CA 1
ATOM 2758 C C . LEU B 1 47 ? -6.266 38.406 8.711 1 97.88 47 LEU B C 1
ATOM 2760 O O . LEU B 1 47 ? -7.215 38.812 8.039 1 97.88 47 LEU B O 1
ATOM 2764 N N . SER B 1 48 ? -6.418 37.75 9.797 1 97.56 48 SER B N 1
ATOM 2765 C CA . SER B 1 48 ? -7.75 37.5 10.344 1 97.56 48 SER B CA 1
ATOM 2766 C C . SER B 1 48 ? -8.398 38.812 10.797 1 97.56 48 SER B C 1
ATOM 2768 O O . SER B 1 48 ? -9.586 39.031 10.57 1 97.56 48 SER B O 1
ATOM 2770 N N . LEU B 1 49 ? -7.629 39.656 11.391 1 97.25 49 LEU B N 1
ATOM 2771 C CA . LEU B 1 49 ? -8.125 40.938 11.828 1 97.25 49 LEU B CA 1
ATOM 2772 C C . LEU B 1 49 ? -8.484 41.844 10.641 1 97.25 49 LEU B C 1
ATOM 2774 O O . LEU B 1 49 ? -9.484 42.562 10.672 1 97.25 49 LEU B O 1
ATOM 2778 N N . ALA B 1 50 ? -7.633 41.812 9.656 1 97.62 50 ALA B N 1
ATOM 2779 C CA . ALA B 1 50 ? -7.906 42.594 8.445 1 97.62 50 ALA B CA 1
ATOM 2780 C C . ALA B 1 50 ? -9.203 42.125 7.781 1 97.62 50 ALA B C 1
ATOM 2782 O O . ALA B 1 50 ? -10 42.938 7.324 1 97.62 50 ALA B O 1
ATOM 2783 N N . ALA B 1 51 ? -9.383 40.812 7.703 1 97 51 ALA B N 1
ATOM 2784 C CA . ALA B 1 51 ? -10.617 40.281 7.137 1 97 51 ALA B CA 1
ATOM 2785 C C . ALA B 1 51 ? -11.828 40.656 7.98 1 97 51 ALA B C 1
ATOM 2787 O O . ALA B 1 51 ? -12.898 40.938 7.445 1 97 51 ALA B O 1
ATOM 2788 N N . LEU B 1 52 ? -11.672 40.656 9.258 1 96.56 52 LEU B N 1
ATOM 2789 C CA . LEU B 1 52 ? -12.742 41.062 10.164 1 96.56 52 LEU B CA 1
ATOM 2790 C C . LEU B 1 52 ? -13.094 42.531 9.992 1 96.56 52 LEU B C 1
ATOM 2792 O O . LEU B 1 52 ? -14.266 42.906 10 1 96.56 52 LEU B O 1
ATOM 2796 N N . ALA B 1 53 ? -12.117 43.375 9.828 1 97.12 53 ALA B N 1
ATOM 2797 C CA . ALA B 1 53 ? -12.336 44.812 9.602 1 97.12 53 ALA B CA 1
ATOM 2798 C C . ALA B 1 53 ? -13.133 45.031 8.32 1 97.12 53 ALA B C 1
ATOM 2800 O O . ALA B 1 53 ? -14.008 45.906 8.281 1 97.12 53 ALA B O 1
ATOM 2801 N N . ARG B 1 54 ? -12.773 44.281 7.387 1 97.31 54 ARG B N 1
ATOM 2802 C CA . ARG B 1 54 ? -13.523 44.375 6.141 1 97.31 54 ARG B CA 1
ATOM 2803 C C . ARG B 1 54 ? -14.977 43.969 6.348 1 97.31 54 ARG B C 1
ATOM 2805 O O . ARG B 1 54 ? -15.891 44.562 5.781 1 97.31 54 ARG B O 1
ATOM 2812 N N . THR B 1 55 ? -15.156 42.938 7.102 1 96.44 55 THR B N 1
ATOM 2813 C CA . THR B 1 55 ? -16.5 42.469 7.41 1 96.44 55 THR B CA 1
ATOM 2814 C C . THR B 1 55 ? -17.281 43.531 8.188 1 96.44 55 THR B C 1
ATOM 2816 O O . THR B 1 55 ? -18.469 43.75 7.918 1 96.44 55 THR B O 1
ATOM 2819 N N . TRP B 1 56 ? -16.625 44.156 9.125 1 97.06 56 TRP B N 1
ATOM 2820 C CA . TRP B 1 56 ? -17.266 45.219 9.898 1 97.06 56 TRP B CA 1
ATOM 2821 C C . TRP B 1 56 ? -17.672 46.375 8.992 1 97.06 56 TRP B C 1
ATOM 2823 O O . TRP B 1 56 ? -18.734 46.969 9.188 1 97.06 56 TRP B O 1
ATOM 2833 N N . LYS B 1 57 ? -16.922 46.719 8.039 1 97.31 57 LYS B N 1
ATOM 2834 C CA . LYS B 1 57 ? -17.188 47.812 7.117 1 97.31 57 LYS B CA 1
ATOM 2835 C C . LYS B 1 57 ? -18.375 47.469 6.211 1 97.31 57 LYS B C 1
ATOM 2837 O O . LYS B 1 57 ? -19.203 48.344 5.926 1 97.31 57 LYS B O 1
ATOM 2842 N N . ASN B 1 58 ? -18.5 46.281 5.828 1 96.69 58 ASN B N 1
ATOM 2843 C CA . ASN B 1 58 ? -19.516 45.906 4.855 1 96.69 58 ASN B CA 1
ATOM 2844 C C . ASN B 1 58 ? -20.828 45.531 5.535 1 96.69 58 ASN B C 1
ATOM 2846 O O . ASN B 1 58 ? -21.906 45.75 4.984 1 96.69 58 ASN B O 1
ATOM 2850 N N . GLU B 1 59 ? -20.734 44.875 6.672 1 95.56 59 GLU B N 1
ATOM 2851 C CA . GLU B 1 59 ? -21.922 44.281 7.289 1 95.56 59 GLU B CA 1
ATOM 2852 C C . GLU B 1 59 ? -22.203 44.906 8.641 1 95.56 59 GLU B C 1
ATOM 2854 O O . GLU B 1 59 ? -23.281 44.719 9.211 1 95.56 59 GLU B O 1
ATOM 2859 N N . GLY B 1 60 ? -21.312 45.656 9.156 1 96.25 60 GLY B N 1
ATOM 2860 C CA . GLY B 1 60 ? -21.438 46.188 10.508 1 96.25 60 GLY B CA 1
ATOM 2861 C C . GLY B 1 60 ? -21.016 45.188 11.57 1 96.25 60 GLY B C 1
ATOM 2862 O O . GLY B 1 60 ? -20.703 44.031 11.258 1 96.25 60 GLY B O 1
ATOM 2863 N N . VAL B 1 61 ? -20.938 45.625 12.789 1 96.19 61 VAL B N 1
ATOM 2864 C CA . VAL B 1 61 ? -20.547 44.781 13.906 1 96.19 61 VAL B CA 1
ATOM 2865 C C . VAL B 1 61 ? -21.781 44.062 14.438 1 96.19 61 VAL B C 1
ATOM 2867 O O . VAL B 1 61 ? -22.781 44.688 14.797 1 96.19 61 VAL B O 1
ATOM 2870 N N . THR B 1 62 ? -21.766 42.812 14.359 1 95.56 62 THR B N 1
ATOM 2871 C CA . THR B 1 62 ? -22.859 41.938 14.844 1 95.56 62 THR B CA 1
ATOM 2872 C C . THR B 1 62 ? -22.391 41.062 15.992 1 95.56 62 THR B C 1
ATOM 2874 O O . THR B 1 62 ? -21.203 41.062 16.344 1 95.56 62 THR B O 1
ATOM 2877 N N . GLU B 1 63 ? -23.266 40.312 16.594 1 93.94 63 GLU B N 1
ATOM 2878 C CA . GLU B 1 63 ? -22.938 39.406 17.688 1 93.94 63 GLU B CA 1
ATOM 2879 C C . GLU B 1 63 ? -22.016 38.281 17.203 1 93.94 63 GLU B C 1
ATOM 2881 O O . GLU B 1 63 ? -21.172 37.781 17.969 1 93.94 63 GLU B O 1
ATOM 2886 N N . ASP B 1 64 ? -22.047 38.031 15.961 1 94.88 64 ASP B N 1
ATOM 2887 C CA . ASP B 1 64 ? -21.297 36.906 15.406 1 94.88 64 ASP B CA 1
ATOM 2888 C C . ASP B 1 64 ? -19.922 37.344 14.93 1 94.88 64 ASP B C 1
ATOM 2890 O O . ASP B 1 64 ? -19.047 36.5 14.703 1 94.88 64 ASP B O 1
ATOM 2894 N N . ASN B 1 65 ? -19.656 38.656 14.781 1 96.06 65 ASN B N 1
ATOM 2895 C CA . ASN B 1 65 ? -18.391 39.094 14.227 1 96.06 65 ASN B CA 1
ATOM 2896 C C . ASN B 1 65 ? -17.656 40.062 15.148 1 96.06 65 ASN B C 1
ATOM 2898 O O . ASN B 1 65 ? -16.656 40.656 14.766 1 96.06 65 ASN B O 1
ATOM 2902 N N . ARG B 1 66 ? -18.156 40.188 16.312 1 95.5 66 ARG B N 1
ATOM 2903 C CA . ARG B 1 66 ? -17.484 41.062 17.281 1 95.5 66 ARG B CA 1
ATOM 2904 C C . ARG B 1 66 ? -16.359 40.344 17.984 1 95.5 66 ARG B C 1
ATOM 2906 O O . ARG B 1 66 ? -16.453 39.125 18.281 1 95.5 66 ARG B O 1
ATOM 2913 N N . LEU B 1 67 ? -15.328 41 18.344 1 93.81 67 LEU B N 1
ATOM 2914 C CA . LEU B 1 67 ? -14.172 40.438 19.031 1 93.81 67 LEU B CA 1
ATOM 2915 C C . LEU B 1 67 ? -14.445 40.312 20.531 1 93.81 67 LEU B C 1
ATOM 2917 O O . LEU B 1 67 ? -13.93 39.375 21.172 1 93.81 67 LEU B O 1
ATOM 2921 N N . SER B 1 68 ? -15.234 41.219 21.062 1 89.31 68 SER B N 1
ATOM 2922 C CA . SER B 1 68 ? -15.578 41.156 22.484 1 89.31 68 SER B CA 1
ATOM 2923 C C . SER B 1 68 ? -16.453 39.938 22.766 1 89.31 68 SER B C 1
ATOM 2925 O O . SER B 1 68 ? -17.484 39.719 22.109 1 89.31 68 SER B O 1
ATOM 2927 N N . THR B 1 69 ? -15.945 39.125 23.547 1 87.19 69 THR B N 1
ATOM 2928 C CA . THR B 1 69 ? -16.672 37.906 23.906 1 87.19 69 THR B CA 1
ATOM 2929 C C . THR B 1 69 ? -16.438 37.531 25.359 1 87.19 69 THR B C 1
ATOM 2931 O O . THR B 1 69 ? -15.922 38.344 26.141 1 87.19 69 THR B O 1
ATOM 2934 N N . THR B 1 70 ? -16.984 36.469 25.812 1 90 70 THR B N 1
ATOM 2935 C CA . THR B 1 70 ? -16.922 36.031 27.203 1 90 70 THR B CA 1
ATOM 2936 C C . THR B 1 70 ? -15.664 35.188 27.453 1 90 70 THR B C 1
ATOM 2938 O O . THR B 1 70 ? -15.047 34.688 26.516 1 90 70 THR B O 1
ATOM 2941 N N . ILE B 1 71 ? -15.266 35.125 28.688 1 91.88 71 ILE B N 1
ATOM 2942 C CA . ILE B 1 71 ? -14.109 34.344 29.109 1 91.88 71 ILE B CA 1
ATOM 2943 C C . ILE B 1 71 ? -14.336 32.875 28.766 1 91.88 71 ILE B C 1
ATOM 2945 O O . ILE B 1 71 ? -13.398 32.188 28.391 1 91.88 71 ILE B O 1
ATOM 2949 N N . ASN B 1 72 ? -15.57 32.5 28.828 1 90.62 72 ASN B N 1
ATOM 2950 C CA . ASN B 1 72 ? -15.898 31.125 28.5 1 90.62 72 ASN B CA 1
ATOM 2951 C C . ASN B 1 72 ? -15.625 30.812 27.031 1 90.62 72 ASN B C 1
ATOM 2953 O O . ASN B 1 72 ? -15.234 29.688 26.703 1 90.62 72 ASN B O 1
ATOM 2957 N N . GLU B 1 73 ? -15.773 31.75 26.219 1 90.75 73 GLU B N 1
ATOM 2958 C CA . GLU B 1 73 ? -15.539 31.547 24.797 1 90.75 73 GLU B CA 1
ATOM 2959 C C . GLU B 1 73 ? -14.055 31.594 24.469 1 90.75 73 GLU B C 1
ATOM 2961 O O . GLU B 1 73 ? -13.578 30.844 23.609 1 90.75 73 GLU B O 1
ATOM 2966 N N . VAL B 1 74 ? -13.32 32.406 25.188 1 92.94 74 VAL B N 1
ATOM 2967 C CA . VAL B 1 74 ? -11.914 32.625 24.844 1 92.94 74 VAL B CA 1
ATOM 2968 C C . VAL B 1 74 ? -11.047 31.547 25.484 1 92.94 74 VAL B C 1
ATOM 2970 O O . VAL B 1 74 ? -10 31.203 24.938 1 92.94 74 VAL B O 1
ATOM 2973 N N . SER B 1 75 ? -11.477 30.891 26.531 1 94.25 75 SER B N 1
ATOM 2974 C CA . SER B 1 75 ? -10.664 29.969 27.328 1 94.25 75 SER B CA 1
ATOM 2975 C C . SER B 1 75 ? -10.406 28.672 26.578 1 94.25 75 SER B C 1
ATOM 2977 O O . SER B 1 75 ? -9.539 27.891 26.953 1 94.25 75 SER B O 1
ATOM 2979 N N . VAL B 1 76 ? -11.07 28.438 25.5 1 93.94 76 VAL B N 1
ATOM 2980 C CA . VAL B 1 76 ? -10.914 27.172 24.781 1 93.94 76 VAL B CA 1
ATOM 2981 C C . VAL B 1 76 ? -9.781 27.297 23.766 1 93.94 76 VAL B C 1
ATOM 2983 O O . VAL B 1 76 ? -9.227 26.297 23.312 1 93.94 76 VAL B O 1
ATOM 2986 N N . TYR B 1 77 ? -9.344 28.484 23.375 1 95.12 77 TYR B N 1
ATOM 2987 C CA . TYR B 1 77 ? -8.406 28.688 22.266 1 95.12 77 TYR B CA 1
ATOM 2988 C C . TYR B 1 77 ? -6.977 28.422 22.719 1 95.12 77 TYR B C 1
ATOM 2990 O O . TYR B 1 77 ? -6.152 27.953 21.922 1 95.12 77 TYR B O 1
ATOM 2998 N N . PRO B 1 78 ? -6.613 28.641 23.969 1 95.44 78 PRO B N 1
ATOM 2999 C CA . PRO B 1 78 ? -5.246 28.344 24.391 1 95.44 78 PRO B CA 1
ATOM 3000 C C . PRO B 1 78 ? -4.914 26.844 24.312 1 95.44 78 PRO B C 1
ATOM 3002 O O . PRO B 1 78 ? -3.744 26.484 24.203 1 95.44 78 PRO B O 1
ATOM 3005 N N . ILE B 1 79 ? -5.812 26.016 24.359 1 94.88 79 ILE B N 1
ATOM 3006 C CA . ILE B 1 79 ? -5.586 24.578 24.438 1 94.88 79 ILE B CA 1
ATOM 3007 C C . ILE B 1 79 ? -4.941 24.078 23.141 1 94.88 79 ILE B C 1
ATOM 3009 O O . ILE B 1 79 ? -3.824 23.562 23.156 1 94.88 79 ILE B O 1
ATOM 3013 N N . PRO B 1 80 ? -5.598 24.328 22.031 1 93.5 80 PRO B N 1
ATOM 3014 C CA . PRO B 1 80 ? -4.934 23.859 20.812 1 93.5 80 PRO B CA 1
ATOM 3015 C C . PRO B 1 80 ? -3.605 24.562 20.562 1 93.5 80 PRO B C 1
ATOM 3017 O O . PRO B 1 80 ? -2.66 23.953 20.047 1 93.5 80 PRO B O 1
ATOM 3020 N N . ALA B 1 81 ? -3.508 25.812 20.891 1 92.94 81 ALA B N 1
ATOM 3021 C CA . ALA B 1 81 ? -2.268 26.562 20.703 1 92.94 81 ALA B CA 1
ATOM 3022 C C . ALA B 1 81 ? -1.127 25.938 21.5 1 92.94 81 ALA B C 1
ATOM 3024 O O . ALA B 1 81 ? -0.01 25.797 21 1 92.94 81 ALA B O 1
ATOM 3025 N N . ALA B 1 82 ? -1.423 25.547 22.688 1 93.31 82 ALA B N 1
ATOM 3026 C CA . ALA B 1 82 ? -0.427 24.906 23.547 1 93.31 82 ALA B CA 1
ATOM 3027 C C . ALA B 1 82 ? -0.058 23.531 23.016 1 93.31 82 ALA B C 1
ATOM 3029 O O . ALA B 1 82 ? 1.112 23.141 23.031 1 93.31 82 ALA B O 1
ATOM 3030 N N . LEU B 1 83 ? -1.034 22.844 22.562 1 92.81 83 LEU B N 1
ATOM 3031 C CA . LEU B 1 83 ? -0.805 21.516 22.047 1 92.81 83 LEU B CA 1
ATOM 3032 C C . LEU B 1 83 ? 0.098 21.547 20.812 1 92.81 83 LEU B C 1
ATOM 3034 O O . LEU B 1 83 ? 1.021 20.75 20.688 1 92.81 83 LEU B O 1
ATOM 3038 N N . TYR B 1 84 ? -0.13 22.5 19.984 1 87.38 84 TYR B N 1
ATOM 3039 C CA . TYR B 1 84 ? 0.692 22.656 18.797 1 87.38 84 TYR B CA 1
ATOM 3040 C C . TYR B 1 84 ? 2.125 23.031 19.156 1 87.38 84 TYR B C 1
ATOM 3042 O O . TYR B 1 84 ? 3.072 22.578 18.516 1 87.38 84 TYR B O 1
ATOM 3050 N N . LEU B 1 85 ? 2.26 23.828 20.141 1 8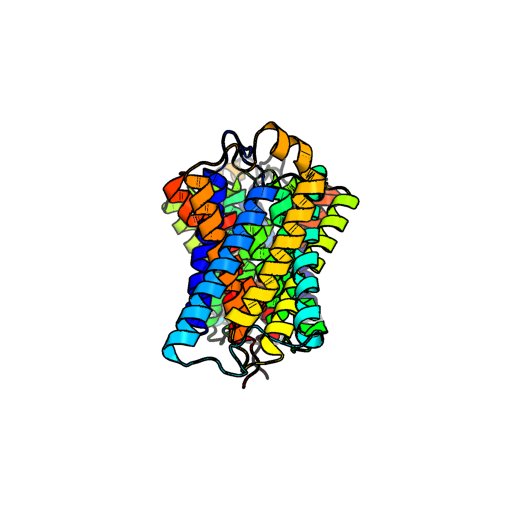7 85 LEU B N 1
ATOM 3051 C CA . LEU B 1 85 ? 3.594 24.203 20.609 1 87 85 LEU B CA 1
ATOM 3052 C C . LEU B 1 85 ? 4.355 22.984 21.109 1 87 85 LEU B C 1
ATOM 3054 O O . LEU B 1 85 ? 5.512 22.766 20.75 1 87 85 LEU B O 1
ATOM 3058 N N . VAL B 1 86 ? 3.707 22.219 21.953 1 88.44 86 VAL B N 1
ATOM 3059 C CA . VAL B 1 86 ? 4.348 21.031 22.531 1 88.44 86 VAL B CA 1
ATOM 3060 C C . VAL B 1 86 ? 4.703 20.047 21.422 1 88.44 86 VAL B C 1
ATOM 3062 O O . VAL B 1 86 ? 5.789 19.469 21.422 1 88.44 86 VAL B O 1
ATOM 3065 N N . LYS B 1 87 ? 3.801 19.938 20.516 1 88.44 87 LYS B N 1
ATOM 3066 C CA . LYS B 1 87 ? 4.047 19.047 19.375 1 88.44 87 LYS B CA 1
ATOM 3067 C C . LYS B 1 87 ? 5.289 19.484 18.609 1 88.44 87 LYS B C 1
ATOM 3069 O O . LYS B 1 87 ? 6.129 18.656 18.25 1 88.44 87 LYS B O 1
ATOM 3074 N N . ASN B 1 88 ? 5.43 20.766 18.422 1 80 88 ASN B N 1
ATOM 3075 C CA . ASN B 1 88 ? 6.574 21.297 17.688 1 80 88 ASN B CA 1
ATOM 3076 C C . ASN B 1 88 ? 7.879 21.094 18.453 1 80 88 ASN B C 1
ATOM 3078 O O . ASN B 1 88 ? 8.922 20.844 17.859 1 80 88 ASN B O 1
ATOM 3082 N N . LEU B 1 89 ? 7.77 21.172 19.719 1 80.94 89 LEU B N 1
ATOM 3083 C CA . LEU B 1 89 ? 8.945 20.938 20.547 1 80.94 89 LEU B CA 1
ATOM 3084 C C . LEU B 1 89 ? 9.367 19.469 20.5 1 80.94 89 LEU B C 1
ATOM 3086 O O . LEU B 1 89 ? 10.555 19.156 20.469 1 80.94 89 LEU B O 1
ATOM 3090 N N . LEU B 1 90 ? 8.383 18.609 20.516 1 86.38 90 LEU B N 1
ATOM 3091 C CA . LEU B 1 90 ? 8.664 17.188 20.469 1 86.38 90 LEU B CA 1
ATOM 3092 C C . LEU B 1 90 ? 9.367 16.812 19.172 1 86.38 90 LEU B C 1
ATOM 3094 O O . LEU B 1 90 ? 10.195 15.898 19.156 1 86.38 90 LEU B O 1
ATOM 3098 N N . GLN B 1 91 ? 9.016 17.5 18.141 1 83.75 91 GLN B N 1
ATOM 3099 C CA . GLN B 1 91 ? 9.672 17.25 16.859 1 83.75 91 GLN B CA 1
ATOM 3100 C C . GLN B 1 91 ? 11.188 17.391 16.969 1 83.75 91 GLN B C 1
ATOM 3102 O O . GLN B 1 91 ? 11.938 16.578 16.438 1 83.75 91 GLN B O 1
ATOM 3107 N N . TYR B 1 92 ? 11.617 18.312 17.719 1 77.44 92 TYR B N 1
ATOM 3108 C CA . TYR B 1 92 ? 13.047 18.547 17.891 1 77.44 92 TYR B CA 1
ATOM 3109 C C . TYR B 1 92 ? 13.68 17.422 18.703 1 77.44 92 TYR B C 1
ATOM 3111 O O . TYR B 1 92 ? 14.789 16.984 18.391 1 77.44 92 TYR B O 1
ATOM 3119 N N . TYR B 1 93 ? 12.992 16.984 19.625 1 84.38 93 TYR B N 1
ATOM 3120 C CA . TYR B 1 93 ? 13.539 15.938 20.484 1 84.38 93 TYR B CA 1
ATOM 3121 C C . TYR B 1 93 ? 13.594 14.609 19.75 1 84.38 93 TYR B C 1
ATOM 3123 O O . TYR B 1 93 ? 14.5 13.805 19.984 1 84.38 93 TYR B O 1
ATOM 3131 N N . ILE B 1 94 ? 12.695 14.375 18.875 1 89.31 94 ILE B N 1
ATOM 3132 C CA . ILE B 1 94 ? 12.633 13.117 18.141 1 89.31 94 ILE B CA 1
ATOM 3133 C C . ILE B 1 94 ? 13.852 13.008 17.219 1 89.31 94 ILE B C 1
ATOM 3135 O O . ILE B 1 94 ? 14.375 11.914 17 1 89.31 94 ILE B O 1
ATOM 3139 N N . PHE B 1 95 ? 14.422 14.086 16.828 1 83.88 95 PHE B N 1
ATOM 3140 C CA . PHE B 1 95 ? 15.562 14.102 15.93 1 83.88 95 PHE B CA 1
ATOM 3141 C C . PHE B 1 95 ? 16.828 13.617 16.641 1 83.88 95 PHE B C 1
ATOM 3143 O O . PHE B 1 95 ? 17.812 13.273 16 1 83.88 95 PHE B O 1
ATOM 3150 N N . ALA B 1 96 ? 16.75 13.602 17.922 1 85.38 96 ALA B N 1
ATOM 3151 C CA . ALA B 1 96 ? 17.859 13.023 18.688 1 85.38 96 ALA B CA 1
ATOM 3152 C C . ALA B 1 96 ? 17.875 11.5 18.547 1 85.38 96 ALA B C 1
ATOM 3154 O O . ALA B 1 96 ? 18.906 10.867 18.781 1 85.38 96 ALA B O 1
ATOM 3155 N N . TYR B 1 97 ? 16.797 10.984 18.125 1 90 97 TYR B N 1
ATOM 3156 C CA . TYR B 1 97 ? 16.688 9.531 18.125 1 90 97 TYR B CA 1
ATOM 3157 C C . TYR B 1 97 ? 16.578 8.992 16.703 1 90 97 TYR B C 1
ATOM 3159 O O . TYR B 1 97 ? 16.812 7.809 16.469 1 90 97 TYR B O 1
ATOM 3167 N N . VAL B 1 98 ? 16.094 9.805 15.812 1 86.44 98 VAL B N 1
ATOM 3168 C CA . VAL B 1 98 ? 15.82 9.328 14.453 1 86.44 98 VAL B CA 1
ATOM 3169 C C . VAL B 1 98 ? 16.344 10.344 13.438 1 86.44 98 VAL B C 1
ATOM 3171 O O . VAL B 1 98 ? 16.375 11.547 13.711 1 86.44 98 VAL B O 1
ATOM 3174 N N . ASP B 1 99 ? 16.75 9.852 12.273 1 84 99 ASP B N 1
ATOM 3175 C CA . ASP B 1 99 ? 17.172 10.742 11.195 1 84 99 ASP B CA 1
ATOM 3176 C C . ASP B 1 99 ? 15.969 11.305 10.445 1 84 99 ASP B C 1
ATOM 3178 O O . ASP B 1 99 ? 14.82 10.992 10.781 1 84 99 ASP B O 1
ATOM 3182 N N . ALA B 1 100 ? 16.203 12.203 9.43 1 78.44 100 ALA B N 1
ATOM 3183 C CA . ALA B 1 100 ? 15.148 12.953 8.734 1 78.44 100 ALA B CA 1
ATOM 3184 C C . ALA B 1 100 ? 14.172 12.008 8.039 1 78.44 100 ALA B C 1
ATOM 3186 O O . ALA B 1 100 ? 12.953 12.133 8.195 1 78.44 100 ALA B O 1
ATOM 3187 N N . PRO B 1 101 ? 14.625 10.992 7.332 1 81.56 101 PRO B N 1
ATOM 3188 C CA . PRO B 1 101 ? 13.68 10.055 6.715 1 81.56 101 PRO B CA 1
ATOM 3189 C C . PRO B 1 101 ? 12.852 9.289 7.738 1 81.56 101 PRO B C 1
ATOM 3191 O O . PRO B 1 101 ? 11.648 9.094 7.547 1 81.56 101 PRO B O 1
ATOM 3194 N N . GLY B 1 102 ? 13.555 8.938 8.742 1 87 102 GLY B N 1
ATOM 3195 C CA . GLY B 1 102 ? 12.844 8.25 9.812 1 87 102 GLY B CA 1
ATOM 3196 C C . GLY B 1 102 ? 11.758 9.102 10.445 1 87 102 GLY B C 1
ATOM 3197 O O . GLY B 1 102 ? 10.656 8.609 10.719 1 87 102 GLY B O 1
ATOM 3198 N N . TYR B 1 103 ? 12.094 10.328 10.695 1 86.94 103 TYR B N 1
ATOM 3199 C CA . TYR B 1 103 ? 11.102 11.234 11.266 1 86.94 103 TYR B CA 1
ATOM 3200 C C . TYR B 1 103 ? 9.875 11.336 10.367 1 86.94 103 TYR B C 1
ATOM 3202 O O . TYR B 1 103 ? 8.742 11.344 10.844 1 86.94 103 TYR B O 1
ATOM 3210 N N . GLN B 1 104 ? 10.047 11.453 9.07 1 83.69 104 GLN B N 1
ATOM 3211 C CA . GLN B 1 104 ? 8.938 11.578 8.125 1 83.69 104 GLN B CA 1
ATOM 3212 C C . GLN B 1 104 ? 8.031 10.344 8.18 1 83.69 104 GLN B C 1
ATOM 3214 O O . GLN B 1 104 ? 6.809 10.461 8.109 1 83.69 104 GLN B O 1
ATOM 3219 N N . ILE B 1 105 ? 8.625 9.289 8.281 1 90.5 105 ILE B N 1
ATOM 3220 C CA . ILE B 1 105 ? 7.895 8.039 8.383 1 90.5 105 ILE B CA 1
ATOM 3221 C C . ILE B 1 105 ? 7.055 8.031 9.656 1 90.5 105 ILE B C 1
ATOM 3223 O O . ILE B 1 105 ? 5.859 7.723 9.617 1 90.5 105 ILE B O 1
ATOM 3227 N N . LEU B 1 106 ? 7.68 8.414 10.75 1 90.56 106 LEU B N 1
ATOM 3228 C CA . LEU B 1 106 ? 6.992 8.422 12.039 1 90.56 106 LEU B CA 1
ATOM 3229 C C . LEU B 1 106 ? 5.875 9.461 12.047 1 90.56 106 LEU B C 1
ATOM 3231 O O . LEU B 1 106 ? 4.832 9.25 12.68 1 90.56 106 LEU B O 1
ATOM 3235 N N . LYS B 1 107 ? 6.062 10.5 11.383 1 89.81 107 LYS B N 1
ATOM 3236 C CA . LYS B 1 107 ? 5.086 11.578 11.305 1 89.81 107 LYS B CA 1
ATOM 3237 C C . LYS B 1 107 ? 3.779 11.094 10.68 1 89.81 107 LYS B C 1
ATOM 3239 O O . LYS B 1 107 ? 2.703 11.586 11.023 1 89.81 107 LYS B O 1
ATOM 3244 N N . ASN B 1 108 ? 3.816 10.078 9.852 1 93.69 108 ASN B N 1
ATOM 3245 C CA . ASN B 1 108 ? 2.625 9.562 9.18 1 93.69 108 ASN B CA 1
ATOM 3246 C C . ASN B 1 108 ? 1.701 8.844 10.164 1 93.69 108 ASN B C 1
ATOM 3248 O O . ASN B 1 108 ? 0.536 8.594 9.852 1 93.69 108 ASN B O 1
ATOM 3252 N N . LEU B 1 109 ? 2.191 8.641 11.32 1 93.69 109 LEU B N 1
ATOM 3253 C CA . LEU B 1 109 ? 1.333 8.07 12.352 1 93.69 109 LEU B CA 1
ATOM 3254 C C . LEU B 1 109 ? 0.206 9.031 12.719 1 93.69 109 LEU B C 1
ATOM 3256 O O . LEU B 1 109 ? -0.817 8.609 13.266 1 93.69 109 LEU B O 1
ATOM 3260 N N . ASN B 1 110 ? 0.404 10.266 12.367 1 93.44 110 ASN B N 1
ATOM 3261 C CA . ASN B 1 110 ? -0.63 11.258 12.633 1 93.44 110 ASN B CA 1
ATOM 3262 C C . ASN B 1 110 ? -1.927 10.93 11.898 1 93.44 110 ASN B C 1
ATOM 3264 O O . ASN B 1 110 ? -3.012 11.289 12.352 1 93.44 110 ASN B O 1
ATOM 3268 N N . ILE B 1 111 ? -1.821 10.227 10.844 1 95 111 ILE B N 1
ATOM 3269 C CA . ILE B 1 111 ? -2.986 9.844 10.055 1 95 111 ILE B CA 1
ATOM 3270 C C . ILE B 1 111 ? -3.898 8.945 10.883 1 95 111 ILE B C 1
ATOM 3272 O O . ILE B 1 111 ? -5.094 9.219 11.023 1 95 111 ILE B O 1
ATOM 3276 N N . ILE B 1 112 ? -3.318 8.008 11.492 1 93.81 112 ILE B N 1
ATOM 3277 C CA . ILE B 1 112 ? -4.07 7.023 12.266 1 93.81 112 ILE B CA 1
ATOM 3278 C C . ILE B 1 112 ? -4.594 7.668 13.547 1 93.81 112 ILE B C 1
ATOM 3280 O O . ILE B 1 112 ? -5.754 7.473 13.922 1 93.81 112 ILE B O 1
ATOM 3284 N N . SER B 1 113 ? -3.752 8.422 14.195 1 94.19 113 SER B N 1
ATOM 3285 C CA . SER B 1 113 ? -4.164 9.062 15.445 1 94.19 113 SER B CA 1
ATOM 3286 C C . SER B 1 113 ? -5.34 10.016 15.219 1 94.19 113 SER B C 1
ATOM 3288 O O . SER B 1 113 ? -6.258 10.078 16.031 1 94.19 113 SER B O 1
ATOM 3290 N N . THR B 1 114 ? -5.281 10.688 14.125 1 94.25 114 THR B N 1
ATOM 3291 C CA . THR B 1 114 ? -6.379 11.594 13.805 1 94.25 114 THR B CA 1
ATOM 3292 C C . THR B 1 114 ? -7.688 10.82 13.648 1 94.25 114 THR B C 1
ATOM 3294 O O . THR B 1 114 ? -8.727 11.242 14.148 1 94.25 114 THR B O 1
ATOM 3297 N N . GLY B 1 115 ? -7.652 9.68 12.953 1 92.56 115 GLY B N 1
ATOM 3298 C CA . GLY B 1 115 ? -8.852 8.867 12.805 1 92.56 115 GLY B CA 1
ATOM 3299 C C . GLY B 1 115 ? -9.406 8.383 14.133 1 92.56 115 GLY B C 1
ATOM 3300 O O . GLY B 1 115 ? -10.617 8.484 14.375 1 92.56 115 GLY B O 1
ATOM 3301 N N . VAL B 1 116 ? -8.57 7.992 14.961 1 93.75 116 VAL B N 1
ATOM 3302 C CA . VAL B 1 116 ? -8.977 7.453 16.25 1 93.75 116 VAL B CA 1
ATOM 3303 C C . VAL B 1 116 ? -9.578 8.562 17.109 1 93.75 116 VAL B C 1
ATOM 3305 O O . VAL B 1 116 ? -10.664 8.398 17.688 1 93.75 116 VAL B O 1
ATOM 3308 N N . LEU B 1 117 ? -8.93 9.641 17.172 1 92.75 117 LEU B N 1
ATOM 3309 C CA . LEU B 1 117 ? -9.375 10.75 18.016 1 92.75 117 LEU B CA 1
ATOM 3310 C C . LEU B 1 117 ? -10.625 11.398 17.422 1 92.75 117 LEU B C 1
ATOM 3312 O O . LEU B 1 117 ? -11.492 11.875 18.172 1 92.75 117 LEU B O 1
ATOM 3316 N N . TYR B 1 118 ? -10.648 11.406 16.141 1 91.62 118 TYR B N 1
ATOM 3317 C CA . TYR B 1 118 ? -11.836 11.906 15.453 1 91.62 118 TYR B CA 1
ATOM 3318 C C . TYR B 1 118 ? -13.078 11.148 15.898 1 91.62 118 TYR B C 1
ATOM 3320 O O . TYR B 1 118 ? -14.102 11.758 16.219 1 91.62 118 TYR B O 1
ATOM 3328 N N . ARG B 1 119 ? -12.977 9.836 15.969 1 90.44 119 ARG B N 1
ATOM 3329 C CA . ARG B 1 119 ? -14.078 8.984 16.391 1 90.44 119 ARG B CA 1
ATOM 3330 C C . ARG B 1 119 ? -14.352 9.148 17.891 1 90.44 119 ARG B C 1
ATOM 3332 O O . ARG B 1 119 ? -15.508 9.273 18.297 1 90.44 119 ARG B O 1
ATOM 3339 N N . MET B 1 120 ? -13.367 9.305 18.688 1 90.94 120 MET B N 1
ATOM 3340 C CA . MET B 1 120 ? -13.508 9.305 20.141 1 90.94 120 MET B CA 1
ATOM 3341 C C . MET B 1 120 ? -14.031 10.648 20.641 1 90.94 120 MET B C 1
ATOM 3343 O O . MET B 1 120 ? -14.875 10.695 21.531 1 90.94 120 MET B O 1
ATOM 3347 N N . ILE B 1 121 ? -13.602 11.688 20.047 1 88.5 121 ILE B N 1
ATOM 3348 C CA . ILE B 1 121 ? -13.875 13.008 20.609 1 88.5 121 ILE B CA 1
ATOM 3349 C C . ILE B 1 121 ? -15.086 13.625 19.906 1 88.5 121 ILE B C 1
ATOM 3351 O O . ILE B 1 121 ? -15.969 14.195 20.562 1 88.5 121 ILE B O 1
ATOM 3355 N N . LEU B 1 122 ? -15.156 13.477 18.641 1 90.12 122 LEU B N 1
ATOM 3356 C CA . LEU B 1 122 ? -16.25 14.086 17.906 1 90.12 122 LEU B CA 1
ATOM 3357 C C . LEU B 1 122 ? -17.406 13.102 17.734 1 90.12 122 LEU B C 1
ATOM 3359 O O . LEU B 1 122 ? -18.469 13.461 17.234 1 90.12 122 LEU B O 1
ATOM 3363 N N . LYS B 1 123 ? -17.156 11.781 18.125 1 87.88 123 LYS B N 1
ATOM 3364 C CA . LYS B 1 123 ? -18.172 10.727 18.109 1 87.88 123 LYS B CA 1
ATOM 3365 C C . LYS B 1 123 ? -18.734 10.516 16.703 1 87.88 123 LYS B C 1
ATOM 3367 O O . LYS B 1 123 ? -19.938 10.367 16.531 1 87.88 123 LYS B O 1
ATOM 3372 N N . ARG B 1 124 ? -17.859 10.664 15.805 1 87.75 124 ARG B N 1
ATOM 3373 C CA . ARG B 1 124 ? -18.25 10.383 14.43 1 87.75 124 ARG B CA 1
ATOM 3374 C C . ARG B 1 124 ? -17.969 8.93 14.062 1 87.75 124 ARG B C 1
ATOM 3376 O O . ARG B 1 124 ? -16.906 8.398 14.375 1 87.75 124 ARG B O 1
ATOM 3383 N N . LYS B 1 125 ? -18.891 8.234 13.461 1 88.25 125 LYS B N 1
ATOM 3384 C CA . LYS B 1 125 ? -18.734 6.82 13.125 1 88.25 125 LYS B CA 1
ATOM 3385 C C . LYS B 1 125 ? -18.047 6.641 11.781 1 88.25 125 LYS B C 1
ATOM 3387 O O . LYS B 1 125 ? -18.453 7.227 10.781 1 88.25 125 LYS B O 1
ATOM 3392 N N . LEU B 1 126 ? -16.969 5.984 11.859 1 90.31 126 LEU B N 1
ATOM 3393 C CA . LEU B 1 126 ? -16.266 5.574 10.648 1 90.31 126 LEU B CA 1
ATOM 3394 C C . LEU B 1 126 ? -16.562 4.117 10.32 1 90.31 126 LEU B C 1
ATOM 3396 O O . LEU B 1 126 ? -16.625 3.27 11.211 1 90.31 126 LEU B O 1
ATOM 3400 N N . SER B 1 127 ? -16.828 3.828 9.094 1 92.56 127 SER B N 1
ATOM 3401 C CA . SER B 1 127 ? -17.062 2.455 8.664 1 92.56 127 SER B CA 1
ATOM 3402 C C . SER B 1 127 ? -15.766 1.65 8.641 1 92.56 127 SER B C 1
ATOM 3404 O O . SER B 1 127 ? -14.68 2.217 8.727 1 92.56 127 SER B O 1
ATOM 3406 N N . GLU B 1 128 ? -15.891 0.397 8.547 1 93.5 128 GLU B N 1
ATOM 3407 C CA . GLU B 1 128 ? -14.727 -0.476 8.461 1 93.5 128 GLU B CA 1
ATOM 3408 C C . GLU B 1 128 ? -13.906 -0.178 7.203 1 93.5 128 GLU B C 1
ATOM 3410 O O . GLU B 1 128 ? -12.68 -0.255 7.227 1 93.5 128 GLU B O 1
ATOM 3415 N N . ILE B 1 129 ? -14.633 0.161 6.199 1 93.62 129 ILE B N 1
ATOM 3416 C CA . ILE B 1 129 ? -13.961 0.474 4.945 1 93.62 129 ILE B CA 1
ATOM 3417 C C . ILE B 1 129 ? -13.156 1.764 5.102 1 93.62 129 ILE B C 1
ATOM 3419 O O . ILE B 1 129 ? -12.047 1.881 4.574 1 93.62 129 ILE B O 1
ATOM 3423 N N . GLN B 1 130 ? -13.664 2.674 5.828 1 94.06 130 GLN B N 1
ATOM 3424 C CA . GLN B 1 130 ? -12.945 3.922 6.062 1 94.06 130 GLN B CA 1
ATOM 3425 C C . GLN B 1 130 ? -11.711 3.689 6.926 1 94.06 130 GLN B C 1
ATOM 3427 O O . GLN B 1 130 ? -10.672 4.316 6.711 1 94.06 130 GLN B O 1
ATOM 3432 N N . TRP B 1 131 ? -11.875 2.85 7.887 1 94.88 131 TRP B N 1
ATOM 3433 C CA . TRP B 1 131 ? -10.703 2.49 8.688 1 94.88 131 TRP B CA 1
ATOM 3434 C C . TRP B 1 131 ? -9.625 1.844 7.82 1 94.88 131 TRP B C 1
ATOM 3436 O O . TRP B 1 131 ? -8.445 2.152 7.961 1 94.88 131 TRP B O 1
ATOM 3446 N N . ALA B 1 132 ? -10.031 0.958 6.934 1 96.31 132 ALA B N 1
ATOM 3447 C CA . ALA B 1 132 ? -9.094 0.353 5.992 1 96.31 132 ALA B CA 1
ATOM 3448 C C . ALA B 1 132 ? -8.422 1.418 5.129 1 96.31 132 ALA B C 1
ATOM 3450 O O . ALA B 1 132 ? -7.215 1.344 4.871 1 96.31 132 ALA B O 1
ATOM 3451 N N . ALA B 1 133 ? -9.211 2.355 4.73 1 96.81 133 ALA B N 1
ATOM 3452 C CA . ALA B 1 133 ? -8.68 3.445 3.914 1 96.81 133 ALA B CA 1
ATOM 3453 C C . ALA B 1 133 ? -7.609 4.23 4.672 1 96.81 133 ALA B C 1
ATOM 3455 O O . ALA B 1 133 ? -6.594 4.625 4.098 1 96.81 133 ALA B O 1
ATOM 3456 N N . PHE B 1 134 ? -7.762 4.391 5.969 1 96.12 134 PHE B N 1
ATOM 3457 C CA . PHE B 1 134 ? -6.793 5.113 6.785 1 96.12 134 PHE B CA 1
ATOM 3458 C C . PHE B 1 134 ? -5.488 4.34 6.883 1 96.12 134 PHE B C 1
ATOM 3460 O O . PHE B 1 134 ? -4.402 4.922 6.805 1 96.12 134 PHE B O 1
ATOM 3467 N N . ILE B 1 135 ? -5.66 3.125 7.074 1 97.69 135 ILE B N 1
ATOM 3468 C CA . ILE B 1 135 ? -4.477 2.277 7.156 1 97.69 135 ILE B CA 1
ATOM 3469 C C . ILE B 1 135 ? -3.709 2.328 5.84 1 97.69 135 ILE B C 1
ATOM 3471 O O . ILE B 1 135 ? -2.484 2.469 5.828 1 97.69 135 ILE B O 1
ATOM 3475 N N . LEU B 1 136 ? -4.422 2.268 4.77 1 98.44 136 LEU B N 1
ATOM 3476 C CA . LEU B 1 136 ? -3.818 2.338 3.443 1 98.44 136 LEU B CA 1
ATOM 3477 C C . LEU B 1 136 ? -3.176 3.701 3.209 1 98.44 136 LEU B C 1
ATOM 3479 O O . LEU B 1 136 ? -2.102 3.791 2.609 1 98.44 136 LEU B O 1
ATOM 3483 N N . LEU B 1 137 ? -3.834 4.723 3.67 1 98.06 137 LEU B N 1
ATOM 3484 C CA . LEU B 1 137 ? -3.277 6.062 3.516 1 98.06 137 LEU B CA 1
ATOM 3485 C C . LEU B 1 137 ? -1.936 6.18 4.23 1 98.06 137 LEU B C 1
ATOM 3487 O O . LEU B 1 137 ? -0.962 6.672 3.652 1 98.06 137 LEU B O 1
ATOM 3491 N N . CYS B 1 138 ? -1.887 5.734 5.438 1 97.44 138 CYS B N 1
ATOM 3492 C CA . CYS B 1 138 ? -0.662 5.77 6.23 1 97.44 138 CYS B CA 1
ATOM 3493 C C . CYS B 1 138 ? 0.433 4.934 5.578 1 97.44 138 CYS B C 1
ATOM 3495 O O . CYS B 1 138 ? 1.549 5.414 5.375 1 97.44 138 CYS B O 1
ATOM 3497 N N . ALA B 1 139 ? 0.066 3.736 5.184 1 98.06 139 ALA B N 1
ATOM 3498 C CA . ALA B 1 139 ? 1.038 2.84 4.566 1 98.06 139 ALA B CA 1
ATOM 3499 C C . ALA B 1 139 ? 1.499 3.379 3.215 1 98.06 139 ALA B C 1
ATOM 3501 O O . ALA B 1 139 ? 2.686 3.305 2.883 1 98.06 139 ALA B O 1
ATOM 3502 N N . GLY B 1 140 ? 0.546 3.83 2.416 1 98.25 140 GLY B N 1
ATOM 3503 C CA . GLY B 1 140 ? 0.877 4.379 1.11 1 98.25 140 GLY B CA 1
ATOM 3504 C C . GLY B 1 140 ? 1.792 5.586 1.185 1 98.25 140 GLY B C 1
ATOM 3505 O O . GLY B 1 140 ? 2.775 5.672 0.447 1 98.25 140 GLY B O 1
ATOM 3506 N N . CYS B 1 141 ? 1.523 6.496 2.064 1 96.75 141 CYS B N 1
ATOM 3507 C CA . CYS B 1 141 ? 2.367 7.672 2.244 1 96.75 141 CYS B CA 1
ATOM 3508 C C . CYS B 1 141 ? 3.77 7.277 2.689 1 96.75 141 CYS B C 1
ATOM 3510 O O . CYS B 1 141 ? 4.758 7.816 2.191 1 96.75 141 CYS B O 1
ATOM 3512 N N . THR B 1 142 ? 3.793 6.387 3.605 1 96.62 142 THR B N 1
ATOM 3513 C CA . THR B 1 142 ? 5.086 5.93 4.094 1 96.62 142 THR B CA 1
ATOM 3514 C C . THR B 1 142 ? 5.871 5.234 2.982 1 96.62 142 THR B C 1
ATOM 3516 O O . THR B 1 142 ? 7.07 5.465 2.822 1 96.62 142 THR B O 1
ATOM 3519 N N . THR B 1 143 ? 5.172 4.449 2.193 1 97.12 143 THR B N 1
ATOM 3520 C CA . THR B 1 143 ? 5.816 3.748 1.087 1 97.12 143 THR B CA 1
ATOM 3521 C C . THR B 1 143 ? 6.359 4.738 0.063 1 97.12 143 THR B C 1
ATOM 3523 O O . THR B 1 143 ? 7.484 4.586 -0.417 1 97.12 143 THR B O 1
ATOM 3526 N N . ALA B 1 144 ? 5.617 5.75 -0.24 1 95.12 144 ALA B N 1
ATOM 3527 C CA . ALA B 1 144 ? 6 6.738 -1.247 1 95.12 144 ALA B CA 1
ATOM 3528 C C . ALA B 1 144 ? 7.266 7.484 -0.829 1 95.12 144 ALA B C 1
ATOM 3530 O O . ALA B 1 144 ? 7.934 8.102 -1.662 1 95.12 144 ALA B O 1
ATOM 3531 N N . GLN B 1 145 ? 7.629 7.391 0.444 1 91.56 145 GLN B N 1
ATOM 3532 C CA . GLN B 1 145 ? 8.758 8.164 0.952 1 91.56 145 GLN B CA 1
ATOM 3533 C C . GLN B 1 145 ? 9.938 7.262 1.29 1 91.56 145 GLN B C 1
ATOM 3535 O O . GLN B 1 145 ? 10.922 7.715 1.878 1 91.56 145 GLN B O 1
ATOM 3540 N N . LEU B 1 146 ? 9.844 6.047 0.91 1 92.81 146 LEU B N 1
ATOM 3541 C CA . LEU B 1 146 ? 10.914 5.105 1.234 1 92.81 146 LEU B CA 1
ATOM 3542 C C . LEU B 1 146 ? 12.195 5.453 0.478 1 92.81 146 LEU B C 1
ATOM 3544 O O . LEU B 1 146 ? 12.141 5.816 -0.7 1 92.81 146 LEU B O 1
ATOM 3548 N N . ASN B 1 147 ? 13.273 5.363 1.178 1 88.38 147 ASN B N 1
ATOM 3549 C CA . ASN B 1 147 ? 14.609 5.457 0.607 1 88.38 147 ASN B CA 1
ATOM 3550 C C . ASN B 1 147 ? 15.57 4.469 1.264 1 88.38 147 ASN B C 1
ATOM 3552 O O . ASN B 1 147 ? 15.18 3.727 2.168 1 88.38 147 ASN B O 1
ATOM 3556 N N . PRO B 1 148 ? 16.781 4.363 0.765 1 83.94 148 PRO B N 1
ATOM 3557 C CA . PRO B 1 148 ? 17.703 3.33 1.244 1 83.94 148 PRO B CA 1
ATOM 3558 C C . PRO B 1 148 ? 17.969 3.43 2.744 1 83.94 148 PRO B C 1
ATOM 3560 O O . PRO B 1 148 ? 18.281 2.424 3.385 1 83.94 148 PRO B O 1
ATOM 3563 N N . SER B 1 149 ? 17.812 4.574 3.373 1 86.31 149 SER B N 1
ATOM 3564 C CA . SER B 1 149 ? 18.109 4.746 4.789 1 86.31 149 SER B CA 1
ATOM 3565 C C . SER B 1 149 ? 16.875 4.562 5.648 1 86.31 149 SER B C 1
ATOM 3567 O O . SER B 1 149 ? 16.938 4.605 6.879 1 86.31 149 SER B O 1
ATOM 3569 N N . SER B 1 150 ? 15.773 4.316 5.027 1 89.12 150 SER B N 1
ATOM 3570 C CA . SER B 1 150 ? 14.5 4.27 5.746 1 89.12 150 SER B CA 1
ATOM 3571 C C . SER B 1 150 ? 14.469 3.117 6.746 1 89.12 150 SER B C 1
ATOM 3573 O O . SER B 1 150 ? 13.805 3.201 7.781 1 89.12 150 SER B O 1
ATOM 3575 N N . ASP B 1 151 ? 15.203 2.121 6.551 1 89.94 151 ASP B N 1
ATOM 3576 C CA . ASP B 1 151 ? 15.195 0.957 7.43 1 89.94 151 ASP B CA 1
ATOM 3577 C C . ASP B 1 151 ? 15.781 1.297 8.797 1 89.94 151 ASP B C 1
ATOM 3579 O O . ASP B 1 151 ? 15.555 0.577 9.773 1 89.94 151 ASP B O 1
ATOM 3583 N N . HIS B 1 152 ? 16.5 2.355 8.891 1 89.69 152 HIS B N 1
ATOM 3584 C CA . HIS B 1 152 ? 17.094 2.771 10.156 1 89.69 152 HIS B CA 1
ATOM 3585 C C . HIS B 1 152 ? 16.031 3.078 11.195 1 89.69 152 HIS B C 1
ATOM 3587 O O . HIS B 1 152 ? 16.281 3.02 12.398 1 89.69 152 HIS B O 1
ATOM 3593 N N . VAL B 1 153 ? 14.891 3.391 10.727 1 91.25 153 VAL B N 1
ATOM 3594 C CA . VAL B 1 153 ? 13.805 3.74 11.641 1 91.25 153 VAL B CA 1
ATOM 3595 C C . VAL B 1 153 ? 13.469 2.541 12.523 1 91.25 153 VAL B C 1
ATOM 3597 O O . VAL B 1 153 ? 13.047 2.705 13.672 1 91.25 153 VAL B O 1
ATOM 3600 N N . LEU B 1 154 ? 13.68 1.379 11.992 1 89.81 154 LEU B N 1
ATOM 3601 C CA . LEU B 1 154 ? 13.375 0.162 12.734 1 89.81 154 LEU B CA 1
ATOM 3602 C C . LEU B 1 154 ? 14.328 -0.014 13.914 1 89.81 154 LEU B C 1
ATOM 3604 O O . LEU B 1 154 ? 14.031 -0.757 14.852 1 89.81 154 LEU B O 1
ATOM 3608 N N . GLN B 1 155 ? 15.406 0.662 13.875 1 90.31 155 GLN B N 1
ATOM 3609 C CA . GLN B 1 155 ? 16.391 0.586 14.945 1 90.31 155 GLN B CA 1
ATOM 3610 C C . GLN B 1 155 ? 16.234 1.74 15.93 1 90.31 155 GLN B C 1
ATOM 3612 O O . GLN B 1 155 ? 17.031 1.883 16.859 1 90.31 155 GLN B O 1
ATOM 3617 N N . THR B 1 156 ? 15.273 2.541 15.75 1 92 156 THR B N 1
ATOM 3618 C CA . THR B 1 156 ? 15 3.646 16.656 1 92 156 THR B CA 1
ATOM 3619 C C . THR B 1 156 ? 14.75 3.133 18.078 1 92 156 THR B C 1
ATOM 3621 O O . THR B 1 156 ? 13.977 2.191 18.266 1 92 156 THR B O 1
ATOM 3624 N N . PRO B 1 157 ? 15.43 3.736 19.062 1 92.62 157 PRO B N 1
ATOM 3625 C CA . PRO B 1 157 ? 15.195 3.332 20.453 1 92.62 157 PRO B CA 1
ATOM 3626 C C . PRO B 1 157 ? 13.742 3.545 20.875 1 92.62 157 PRO B C 1
ATOM 3628 O O . PRO B 1 157 ? 13.016 4.32 20.25 1 92.62 157 PRO B O 1
ATOM 3631 N N . PHE B 1 158 ? 13.422 2.918 21.953 1 94.56 158 PHE B N 1
ATOM 3632 C CA . PHE B 1 158 ? 12.062 2.947 22.484 1 94.56 158 PHE B CA 1
ATOM 3633 C C . PHE B 1 158 ? 11.633 4.375 22.797 1 94.56 158 PHE B C 1
ATOM 3635 O O . PHE B 1 158 ? 10.484 4.746 22.547 1 94.56 158 PHE B O 1
ATOM 3642 N N . GLN B 1 159 ? 12.531 5.176 23.297 1 92.88 159 GLN B N 1
ATOM 3643 C CA . GLN B 1 159 ? 12.234 6.566 23.625 1 92.88 159 GLN B CA 1
ATOM 3644 C C . GLN B 1 159 ? 11.812 7.352 22.391 1 92.88 159 GLN B C 1
ATOM 3646 O O . GLN B 1 159 ? 10.891 8.172 22.453 1 92.88 159 GLN B O 1
ATOM 3651 N N . GLY B 1 160 ? 12.438 7.078 21.297 1 91.44 160 GLY B N 1
ATOM 3652 C CA . GLY B 1 160 ? 12.078 7.742 20.062 1 91.44 160 GLY B CA 1
ATOM 3653 C C . GLY B 1 160 ? 10.695 7.367 19.562 1 91.44 160 GLY B C 1
ATOM 3654 O O . GLY B 1 160 ? 9.922 8.234 19.156 1 91.44 160 GLY B O 1
ATOM 3655 N N . TRP B 1 161 ? 10.406 6.105 19.672 1 92.75 161 TRP B N 1
ATOM 3656 C CA . TRP B 1 161 ? 9.086 5.629 19.281 1 92.75 161 TRP B CA 1
ATOM 3657 C C . TRP B 1 161 ? 8 6.242 20.141 1 92.75 161 TRP B C 1
ATOM 3659 O O . TRP B 1 161 ? 6.977 6.703 19.641 1 92.75 161 TRP B O 1
ATOM 3669 N N . MET B 1 162 ? 8.227 6.301 21.328 1 94.44 162 MET B N 1
ATOM 3670 C CA . MET B 1 162 ? 7.246 6.836 22.266 1 94.44 162 MET B CA 1
ATOM 3671 C C . MET B 1 162 ? 7 8.32 22 1 94.44 162 MET B C 1
ATOM 3673 O O . MET B 1 162 ? 5.852 8.773 22.016 1 94.44 162 MET B O 1
ATOM 3677 N N . MET B 1 163 ? 8.039 9 21.797 1 93.25 163 MET B N 1
ATOM 3678 C CA . MET B 1 163 ? 7.898 10.422 21.516 1 93.25 163 MET B CA 1
ATOM 3679 C C . MET B 1 163 ? 7.129 10.656 20.219 1 93.25 163 MET B C 1
ATOM 3681 O O . MET B 1 163 ? 6.316 11.578 20.141 1 93.25 163 MET B O 1
ATOM 3685 N N . ALA B 1 164 ? 7.418 9.805 19.281 1 92.88 164 ALA B N 1
ATOM 3686 C CA . ALA B 1 164 ? 6.715 9.922 18 1 92.88 164 ALA B CA 1
ATOM 3687 C C . ALA B 1 164 ? 5.223 9.648 18.172 1 92.88 164 ALA B C 1
ATOM 3689 O O . ALA B 1 164 ? 4.391 10.344 17.594 1 92.88 164 ALA B O 1
ATOM 3690 N N . ILE B 1 165 ? 4.914 8.688 18.953 1 94.56 165 ILE B N 1
ATOM 3691 C CA . ILE B 1 165 ? 3.521 8.336 19.219 1 94.56 165 ILE B CA 1
ATOM 3692 C C . ILE B 1 165 ? 2.828 9.477 19.953 1 94.56 165 ILE B C 1
ATOM 3694 O O . ILE B 1 165 ? 1.714 9.867 19.609 1 94.56 165 ILE B O 1
ATOM 3698 N N . VAL B 1 166 ? 3.469 9.992 20.906 1 95.44 166 VAL B N 1
ATOM 3699 C CA . VAL B 1 166 ? 2.914 11.109 21.672 1 95.44 166 VAL B CA 1
ATOM 3700 C C . VAL B 1 166 ? 2.713 12.312 20.75 1 95.44 166 VAL B C 1
ATOM 3702 O O . VAL B 1 166 ? 1.677 12.977 20.812 1 95.44 166 VAL B O 1
ATOM 3705 N N . MET B 1 167 ? 3.68 12.539 19.969 1 94.56 167 MET B N 1
ATOM 3706 C CA . MET B 1 167 ? 3.57 13.648 19.031 1 94.56 167 MET B CA 1
ATOM 3707 C C . MET B 1 167 ? 2.377 13.461 18.094 1 94.56 167 MET B C 1
ATOM 3709 O O . MET B 1 167 ? 1.623 14.398 17.844 1 94.56 167 MET B O 1
ATOM 3713 N N . ALA B 1 168 ? 2.246 12.242 17.625 1 94.12 168 ALA B N 1
ATOM 3714 C CA . ALA B 1 168 ? 1.129 11.93 16.734 1 94.12 168 ALA B CA 1
ATOM 3715 C C . ALA B 1 168 ? -0.207 12.125 17.453 1 94.12 168 ALA B C 1
ATOM 3717 O O . ALA B 1 168 ? -1.152 12.664 16.875 1 94.12 168 ALA B O 1
ATOM 3718 N N . LEU B 1 169 ? -0.321 11.719 18.656 1 94.62 169 LEU B N 1
ATOM 3719 C CA . LEU B 1 169 ? -1.542 11.867 19.438 1 94.62 169 LEU B CA 1
ATOM 3720 C C . LEU B 1 169 ? -1.832 13.344 19.719 1 94.62 169 LEU B C 1
ATOM 3722 O O . LEU B 1 169 ? -2.98 13.781 19.625 1 94.62 169 LEU B O 1
ATOM 3726 N N . LEU B 1 170 ? -0.778 14.039 20.031 1 94.06 170 LEU B N 1
ATOM 3727 C CA . LEU B 1 170 ? -0.937 15.469 20.281 1 94.06 170 LEU B CA 1
ATOM 3728 C C . LEU B 1 170 ? -1.39 16.203 19.016 1 94.06 170 LEU B C 1
ATOM 3730 O O . LEU B 1 170 ? -2.244 17.094 19.094 1 94.06 170 LEU B O 1
ATOM 3734 N N . SER B 1 171 ? -0.831 15.836 17.953 1 92.31 171 SER B N 1
ATOM 3735 C CA . SER B 1 171 ? -1.237 16.422 16.688 1 92.31 171 SER B CA 1
ATOM 3736 C C . SER B 1 171 ? -2.705 16.141 16.391 1 92.31 171 SER B C 1
ATOM 3738 O O . SER B 1 171 ? -3.465 17.047 16.047 1 92.31 171 SER B O 1
ATOM 3740 N N . GLY B 1 172 ? -3.078 14.891 16.562 1 93.12 172 GLY B N 1
ATOM 3741 C CA . GLY B 1 172 ? -4.469 14.523 16.359 1 93.12 172 GLY B CA 1
ATOM 3742 C C . GLY B 1 172 ? -5.418 15.234 17.312 1 93.12 172 GLY B C 1
ATOM 3743 O O . GLY B 1 172 ? -6.457 15.75 16.891 1 93.12 172 GLY B O 1
ATOM 3744 N N . PHE B 1 173 ? -5.039 15.336 18.531 1 94.31 173 PHE B N 1
ATOM 3745 C CA . PHE B 1 173 ? -5.852 16.016 19.531 1 94.31 173 PHE B CA 1
ATOM 3746 C C . PHE B 1 173 ? -6.008 17.484 19.203 1 94.31 173 PHE B C 1
ATOM 3748 O O . PHE B 1 173 ? -7.105 18.047 19.312 1 94.31 173 PHE B O 1
ATOM 3755 N N . ALA B 1 174 ? -4.902 18.078 18.922 1 93.38 174 ALA B N 1
ATOM 3756 C CA . ALA B 1 174 ? -4.938 19.5 18.594 1 93.38 174 ALA B CA 1
ATOM 3757 C C . ALA B 1 174 ? -5.855 19.75 17.391 1 93.38 174 ALA B C 1
ATOM 3759 O O . ALA B 1 174 ? -6.672 20.688 17.422 1 93.38 174 ALA B O 1
ATOM 3760 N N . GLY B 1 175 ? -5.762 18.906 16.422 1 93 175 GLY B N 1
ATOM 3761 C CA . GLY B 1 175 ? -6.59 19.062 15.234 1 93 175 GLY B CA 1
ATOM 3762 C C . GLY B 1 175 ? -8.07 18.859 15.516 1 93 175 GLY B C 1
ATOM 3763 O O . GLY B 1 175 ? -8.898 19.703 15.141 1 93 175 GLY B O 1
ATOM 3764 N N . VAL B 1 176 ? -8.391 17.797 16.156 1 94.12 176 VAL B N 1
ATOM 3765 C CA . VAL B 1 176 ? -9.789 17.438 16.406 1 94.12 176 VAL B CA 1
ATOM 3766 C C . VAL B 1 176 ? -10.398 18.453 17.375 1 94.12 176 VAL B C 1
ATOM 3768 O O . VAL B 1 176 ? -11.562 18.844 17.234 1 94.12 176 VAL B O 1
ATOM 3771 N N . TYR B 1 177 ? -9.656 18.891 18.359 1 93.69 177 TYR B N 1
ATOM 3772 C CA . TYR B 1 177 ? -10.141 19.906 19.297 1 93.69 177 TYR B CA 1
ATOM 3773 C C . TYR B 1 177 ? -10.398 21.234 18.578 1 93.69 177 TYR B C 1
ATOM 3775 O O . TYR B 1 177 ? -11.391 21.906 18.859 1 93.69 177 TYR B O 1
ATOM 3783 N N . THR B 1 178 ? -9.492 21.578 17.797 1 94 178 THR B N 1
ATOM 3784 C CA . THR B 1 178 ? -9.695 22.797 17.016 1 94 178 THR B CA 1
ATOM 3785 C C . THR B 1 178 ? -10.984 22.703 16.203 1 94 178 THR B C 1
ATOM 3787 O O . THR B 1 178 ? -11.758 23.672 16.141 1 94 178 THR B O 1
ATOM 3790 N N . GLU B 1 179 ? -11.18 21.578 15.578 1 94.31 179 GLU B N 1
ATOM 3791 C CA . GLU B 1 179 ? -12.422 21.391 14.836 1 94.31 179 GLU B CA 1
ATOM 3792 C C . GLU B 1 179 ? -13.641 21.562 15.742 1 94.31 179 GLU B C 1
ATOM 3794 O O . GLU B 1 179 ? -14.625 22.188 15.359 1 94.31 179 GLU B O 1
ATOM 3799 N N . ALA B 1 180 ? -13.57 20.984 16.906 1 93.31 180 ALA B N 1
ATOM 3800 C CA . ALA B 1 180 ? -14.688 21.031 17.859 1 93.31 180 ALA B CA 1
ATOM 3801 C C . ALA B 1 180 ? -15.016 22.469 18.234 1 93.31 180 ALA B C 1
ATOM 3803 O O . ALA B 1 180 ? -16.188 22.859 18.297 1 93.31 180 ALA B O 1
ATOM 3804 N N . ILE B 1 181 ? -14.07 23.281 18.453 1 92.5 181 ILE B N 1
ATOM 3805 C CA . ILE B 1 181 ? -14.328 24.641 18.922 1 92.5 181 ILE B CA 1
ATOM 3806 C C . ILE B 1 181 ? -14.781 25.5 17.734 1 92.5 181 ILE B C 1
ATOM 3808 O O . ILE B 1 181 ? -15.602 26.406 17.906 1 92.5 181 ILE B O 1
ATOM 3812 N N . MET B 1 182 ? -14.266 25.234 16.594 1 91.88 182 MET B N 1
ATOM 3813 C CA . MET B 1 182 ? -14.664 25.984 15.406 1 91.88 182 MET B CA 1
ATOM 3814 C C . MET B 1 182 ? -16.125 25.719 15.047 1 91.88 182 MET B C 1
ATOM 3816 O O . MET B 1 182 ? -16.797 26.594 14.508 1 91.88 182 MET B O 1
ATOM 3820 N N . LYS B 1 183 ? -16.562 24.562 15.406 1 91.88 183 LYS B N 1
ATOM 3821 C CA . LYS B 1 183 ? -17.906 24.172 14.992 1 91.88 183 LYS B CA 1
ATOM 3822 C C . LYS B 1 183 ? -18.906 24.297 16.156 1 91.88 183 LYS B C 1
ATOM 3824 O O . LYS B 1 183 ? -20.109 24.094 15.977 1 91.88 183 LYS B O 1
ATOM 3829 N N . LYS B 1 184 ? -18.375 24.594 17.312 1 89.31 184 LYS B N 1
ATOM 3830 C CA . LYS B 1 184 ? -19.25 24.734 18.484 1 89.31 184 LYS B CA 1
ATOM 3831 C C . LYS B 1 184 ? -20.312 25.812 18.25 1 89.31 184 LYS B C 1
ATOM 3833 O O . LYS B 1 184 ? -21.469 25.656 18.641 1 89.31 184 LYS B O 1
ATOM 3838 N N . ARG B 1 185 ? -19.891 26.969 17.625 1 88.44 185 ARG B N 1
ATOM 3839 C CA . ARG B 1 185 ? -20.797 28.047 17.234 1 88.44 185 ARG B CA 1
ATOM 3840 C C . ARG B 1 185 ? -20.703 28.297 15.734 1 88.44 185 ARG B C 1
ATOM 3842 O O . ARG B 1 185 ? -19.953 29.172 15.289 1 88.44 185 ARG B O 1
ATOM 3849 N N . PRO B 1 186 ? -21.547 27.672 15.023 1 88.94 186 PRO B N 1
ATOM 3850 C CA . PRO B 1 186 ? -21.453 27.734 13.562 1 88.94 186 PRO B CA 1
ATOM 3851 C C . PRO B 1 186 ? -21.656 29.156 13.016 1 88.94 186 PRO B C 1
ATOM 3853 O O . PRO B 1 186 ? -21.094 29.516 11.977 1 88.94 186 PRO B O 1
ATOM 3856 N N . SER B 1 187 ? -22.391 29.969 13.734 1 92.06 187 SER B N 1
ATOM 3857 C CA . SER B 1 187 ? -22.719 31.297 13.242 1 92.06 187 SER B CA 1
ATOM 3858 C C . SER B 1 187 ? -21.594 32.281 13.523 1 92.06 187 SER B C 1
ATOM 3860 O O . SER B 1 187 ? -21.547 33.375 12.945 1 92.06 187 SER B O 1
ATOM 3862 N N . ARG B 1 188 ? -20.734 31.891 14.414 1 94.12 188 ARG B N 1
ATOM 3863 C CA . ARG B 1 188 ? -19.625 32.781 14.773 1 94.12 188 ARG B CA 1
ATOM 3864 C C . ARG B 1 188 ? -18.703 33 13.586 1 94.12 188 ARG B C 1
ATOM 3866 O O . ARG B 1 188 ? -18.344 32.031 12.891 1 94.12 188 ARG B O 1
ATOM 3873 N N . ASN B 1 189 ? -18.359 34.188 13.383 1 95.5 189 ASN B N 1
ATOM 3874 C CA . ASN B 1 189 ? -17.438 34.531 12.289 1 95.5 189 ASN B CA 1
ATOM 3875 C C . ASN B 1 189 ? -16.078 33.844 12.484 1 95.5 189 ASN B C 1
ATOM 3877 O O . ASN B 1 189 ? -15.484 33.969 13.562 1 95.5 189 ASN B O 1
ATOM 3881 N N . ILE B 1 190 ? -15.586 33.281 11.477 1 95.06 190 ILE B N 1
ATOM 3882 C CA . ILE B 1 190 ? -14.367 32.469 11.562 1 95.06 190 ILE B CA 1
ATOM 3883 C C . ILE B 1 190 ? -13.18 33.375 11.898 1 95.06 190 ILE B C 1
ATOM 3885 O O . ILE B 1 190 ? -12.234 32.938 12.57 1 95.06 190 ILE B O 1
ATOM 3889 N N . ASN B 1 191 ? -13.156 34.625 11.43 1 96.56 191 ASN B N 1
ATOM 3890 C CA . ASN B 1 191 ? -12.031 35.5 11.664 1 96.56 191 ASN B CA 1
ATOM 3891 C C . ASN B 1 191 ? -11.93 35.906 13.133 1 96.56 191 ASN B C 1
ATOM 3893 O O . ASN B 1 191 ? -10.844 36.219 13.625 1 96.56 191 ASN B O 1
ATOM 3897 N N . VAL B 1 192 ? -13.055 35.906 13.812 1 96.25 192 VAL B N 1
ATOM 3898 C CA . VAL B 1 192 ? -13.039 36.125 15.25 1 96.25 192 VAL B CA 1
ATOM 3899 C C . VAL B 1 192 ? -12.375 34.938 15.953 1 96.25 192 VAL B C 1
ATOM 3901 O O . VAL B 1 192 ? -11.523 35.125 16.828 1 96.25 192 VAL B O 1
ATOM 3904 N N . GLN B 1 193 ? -12.773 33.781 15.555 1 95.56 193 GLN B N 1
ATOM 3905 C CA . GLN B 1 193 ? -12.211 32.562 16.125 1 95.56 193 GLN B CA 1
ATOM 3906 C C . GLN B 1 193 ? -10.719 32.469 15.852 1 95.56 193 GLN B C 1
ATOM 3908 O O . GLN B 1 193 ? -9.93 32.156 16.75 1 95.56 193 GLN B O 1
ATOM 3913 N N . ASN B 1 194 ? -10.336 32.75 14.672 1 96 194 ASN B N 1
ATOM 3914 C CA . ASN B 1 194 ? -8.93 32.75 14.289 1 96 194 ASN B CA 1
ATOM 3915 C C . ASN B 1 194 ? -8.117 33.75 15.102 1 96 194 ASN B C 1
ATOM 3917 O O . ASN B 1 194 ? -6.992 33.469 15.508 1 96 194 ASN B O 1
ATOM 3921 N N . PHE B 1 195 ? -8.688 34.906 15.219 1 96.31 195 PHE B N 1
ATOM 3922 C CA . PHE B 1 195 ? -7.988 35.938 15.961 1 96.31 195 PHE B CA 1
ATOM 3923 C C . PHE B 1 195 ? -7.574 35.438 17.344 1 96.31 195 PHE B C 1
ATOM 3925 O O . PHE B 1 195 ? -6.41 35.562 17.719 1 96.31 195 PHE B O 1
ATOM 3932 N N . TRP B 1 196 ? -8.484 34.875 18.047 1 95.5 196 TRP B N 1
ATOM 3933 C CA . TRP B 1 196 ? -8.188 34.438 19.406 1 95.5 196 TRP B CA 1
ATOM 3934 C C . TRP B 1 196 ? -7.227 33.25 19.375 1 95.5 196 TRP B C 1
ATOM 3936 O O . TRP B 1 196 ? -6.32 33.156 20.219 1 95.5 196 TRP B O 1
ATOM 3946 N N . LEU B 1 197 ? -7.414 32.375 18.469 1 94.94 197 LEU B N 1
ATOM 3947 C CA . LEU B 1 197 ? -6.52 31.219 18.344 1 94.94 197 LEU B CA 1
ATOM 3948 C C . LEU B 1 197 ? -5.082 31.672 18.109 1 94.94 197 LEU B C 1
ATOM 3950 O O . LEU B 1 197 ? -4.16 31.188 18.766 1 94.94 197 LEU B O 1
ATOM 3954 N N . TYR B 1 198 ? -4.914 32.625 17.266 1 96.19 198 TYR B N 1
ATOM 3955 C CA . TYR B 1 198 ? -3.574 33.031 16.859 1 96.19 198 TYR B CA 1
ATOM 3956 C C . TYR B 1 198 ? -2.953 34 17.844 1 96.19 198 TYR B C 1
ATOM 3958 O O . TYR B 1 198 ? -1.729 34.094 17.953 1 96.19 198 TYR B O 1
ATOM 3966 N N . VAL B 1 199 ? -3.754 34.719 18.578 1 96.38 199 VAL B N 1
ATOM 3967 C CA . VAL B 1 199 ? -3.229 35.531 19.656 1 96.38 199 VAL B CA 1
ATOM 3968 C C . VAL B 1 199 ? -2.549 34.625 20.703 1 96.38 199 VAL B C 1
ATOM 3970 O O . VAL B 1 199 ? -1.441 34.938 21.156 1 96.38 199 VAL B O 1
ATOM 3973 N N . PHE B 1 200 ? -3.225 33.625 21.031 1 96.25 200 PHE B N 1
ATOM 3974 C CA . PHE B 1 200 ? -2.623 32.688 21.969 1 96.25 200 PHE B CA 1
ATOM 3975 C C . PHE B 1 200 ? -1.443 31.953 21.344 1 96.25 200 PHE B C 1
ATOM 3977 O O . PHE B 1 200 ? -0.458 31.656 22.016 1 96.25 200 PHE B O 1
ATOM 3984 N N . GLY B 1 201 ? -1.564 31.672 20.047 1 94.69 201 GLY B N 1
ATOM 3985 C CA . GLY B 1 201 ? -0.41 31.125 19.344 1 94.69 201 GLY B CA 1
ATOM 3986 C C . GLY B 1 201 ? 0.808 32.031 19.422 1 94.69 201 GLY B C 1
ATOM 3987 O O . GLY B 1 201 ? 1.923 31.562 19.656 1 94.69 201 GLY B O 1
ATOM 3988 N N . MET B 1 202 ? 0.566 33.25 19.266 1 96 202 MET B N 1
ATOM 3989 C CA . MET B 1 202 ? 1.634 34.25 19.359 1 96 202 MET B CA 1
ATOM 3990 C C . MET B 1 202 ? 2.24 34.25 20.766 1 96 202 MET B C 1
ATOM 3992 O O . MET B 1 202 ? 3.465 34.25 20.906 1 96 202 MET B O 1
ATOM 3996 N N . ALA B 1 203 ? 1.42 34.281 21.734 1 96 203 ALA B N 1
ATOM 3997 C CA . ALA B 1 203 ? 1.872 34.312 23.125 1 96 203 ALA B CA 1
ATOM 3998 C C . ALA B 1 203 ? 2.752 33.125 23.453 1 96 203 ALA B C 1
ATOM 4000 O O . ALA B 1 203 ? 3.818 33.281 24.062 1 96 203 ALA B O 1
ATOM 4001 N N . PHE B 1 204 ? 2.33 32 23.031 1 94.88 204 PHE B N 1
ATOM 4002 C CA . PHE B 1 204 ? 3.07 30.797 23.344 1 94.88 204 PHE B CA 1
ATOM 4003 C C . PHE B 1 204 ? 4.375 30.734 22.562 1 94.88 204 PHE B C 1
ATOM 4005 O O . PHE B 1 204 ? 5.383 30.234 23.062 1 94.88 204 PHE B O 1
ATOM 4012 N N . ASN B 1 205 ? 4.348 31.188 21.328 1 92.94 205 ASN B N 1
ATOM 4013 C CA . ASN B 1 205 ? 5.586 31.219 20.562 1 92.94 205 ASN B CA 1
ATOM 4014 C C . ASN B 1 205 ? 6.562 32.25 21.125 1 92.94 205 ASN B C 1
ATOM 4016 O O . ASN B 1 205 ? 7.777 32.062 21.062 1 92.94 205 ASN B O 1
ATOM 4020 N N . ALA B 1 206 ? 6.02 33.312 21.672 1 94.38 206 ALA B N 1
ATOM 4021 C CA . ALA B 1 206 ? 6.871 34.312 22.359 1 94.38 206 ALA B CA 1
ATOM 4022 C C . ALA B 1 206 ? 7.566 33.656 23.562 1 94.38 206 ALA B C 1
ATOM 4024 O O . ALA B 1 206 ? 8.75 33.906 23.797 1 94.38 206 ALA B O 1
ATOM 4025 N N . VAL B 1 207 ? 6.828 32.906 24.297 1 92.69 207 VAL B N 1
ATOM 4026 C CA . VAL B 1 207 ? 7.398 32.188 25.438 1 92.69 207 VAL B CA 1
ATOM 4027 C C . VAL B 1 207 ? 8.477 31.234 24.953 1 92.69 207 VAL B C 1
ATOM 4029 O O . VAL B 1 207 ? 9.523 31.094 25.594 1 92.69 207 VAL B O 1
ATOM 4032 N N . ALA B 1 208 ? 8.195 30.609 23.828 1 89.38 208 ALA B N 1
ATOM 4033 C CA . ALA B 1 208 ? 9.164 29.688 23.25 1 89.38 208 ALA B CA 1
ATOM 4034 C C . ALA B 1 208 ? 10.461 30.406 22.891 1 89.38 208 ALA B C 1
ATOM 4036 O O . ALA B 1 208 ? 11.555 29.859 23.078 1 89.38 208 ALA B O 1
ATOM 4037 N N . ILE B 1 209 ? 10.367 31.578 22.391 1 91.56 209 ILE B N 1
ATOM 4038 C CA . ILE B 1 209 ? 11.539 32.375 22.062 1 91.56 209 ILE B CA 1
ATOM 4039 C C . ILE B 1 209 ? 12.328 32.688 23.328 1 91.56 209 ILE B C 1
ATOM 4041 O O . ILE B 1 209 ? 13.555 32.562 23.359 1 91.56 209 ILE B O 1
ATOM 4045 N N . LEU B 1 210 ? 11.641 33.031 24.422 1 91.44 210 LEU B N 1
ATOM 4046 C CA . LEU B 1 210 ? 12.266 33.406 25.688 1 91.44 210 LEU B CA 1
ATOM 4047 C C . LEU B 1 210 ? 12.984 32.219 26.312 1 91.44 210 LEU B C 1
ATOM 4049 O O . LEU B 1 210 ? 14.039 32.375 26.938 1 91.44 210 LEU B O 1
ATOM 4053 N N . ILE B 1 211 ? 12.508 31.094 26.078 1 86.94 211 ILE B N 1
ATOM 4054 C CA . ILE B 1 211 ? 13.039 29.922 26.75 1 86.94 211 ILE B CA 1
ATOM 4055 C C . ILE B 1 211 ? 14.094 29.266 25.875 1 86.94 211 ILE B C 1
ATOM 4057 O O . ILE B 1 211 ? 15.109 28.781 26.391 1 86.94 211 ILE B O 1
ATOM 4061 N N . GLN B 1 212 ? 13.914 29.266 24.594 1 84.81 212 GLN B N 1
ATOM 4062 C CA . GLN B 1 212 ? 14.758 28.438 23.734 1 84.81 212 GLN B CA 1
ATOM 4063 C C . GLN B 1 212 ? 15.797 29.297 23.016 1 84.81 212 GLN B C 1
ATOM 4065 O O . GLN B 1 212 ? 16.922 28.844 22.766 1 84.81 212 GLN B O 1
ATOM 4070 N N . ASP B 1 213 ? 15.422 30.5 22.656 1 87.31 213 ASP B N 1
ATOM 4071 C CA . ASP B 1 213 ? 16.297 31.25 21.75 1 87.31 213 ASP B CA 1
ATOM 4072 C C . ASP B 1 213 ? 16.594 32.656 22.297 1 87.31 213 ASP B C 1
ATOM 4074 O O . ASP B 1 213 ? 16.922 33.562 21.531 1 87.31 213 ASP B O 1
ATOM 4078 N N . PHE B 1 214 ? 16.422 32.844 23.516 1 88.44 214 PHE B N 1
ATOM 4079 C CA . PHE B 1 214 ? 16.547 34.156 24.094 1 88.44 214 PHE B CA 1
ATOM 4080 C C . PHE B 1 214 ? 17.906 34.781 23.766 1 88.44 214 PHE B C 1
ATOM 4082 O O . PHE B 1 214 ? 17.984 35.875 23.234 1 88.44 214 PHE B O 1
ATOM 4089 N N . ASP B 1 215 ? 18.984 34.031 23.984 1 90 215 ASP B N 1
ATOM 4090 C CA . ASP B 1 215 ? 20.328 34.531 23.797 1 90 215 ASP B CA 1
ATOM 4091 C C . ASP B 1 215 ? 20.594 34.812 22.312 1 90 215 ASP B C 1
ATOM 4093 O O . ASP B 1 215 ? 21.172 35.844 21.969 1 90 215 ASP B O 1
ATOM 4097 N N . ALA B 1 216 ? 20.156 33.969 21.578 1 88.62 216 ALA B N 1
ATOM 4098 C CA . ALA B 1 216 ? 20.391 34.125 20.141 1 88.62 216 ALA B CA 1
ATOM 4099 C C . ALA B 1 216 ? 19.625 35.344 19.594 1 88.62 216 ALA B C 1
ATOM 4101 O O . ALA B 1 216 ? 20.172 36.125 18.812 1 88.62 216 ALA B O 1
ATOM 4102 N N . VAL B 1 217 ? 18.453 35.5 20.016 1 90.75 217 VAL B N 1
ATOM 4103 C CA . VAL B 1 217 ? 17.625 36.594 19.516 1 90.75 217 VAL B CA 1
ATOM 4104 C C . VAL B 1 217 ? 18.109 37.938 20.078 1 90.75 217 VAL B C 1
ATOM 4106 O O . VAL B 1 217 ? 18.109 38.938 19.375 1 90.75 217 VAL B O 1
ATOM 4109 N N . MET B 1 218 ? 18.578 37.969 21.266 1 90.81 218 MET B N 1
ATOM 4110 C CA . MET B 1 218 ? 19.047 39.188 21.891 1 90.81 218 MET B CA 1
ATOM 4111 C C . MET B 1 218 ? 20.406 39.594 21.312 1 90.81 218 MET B C 1
ATOM 4113 O O . MET B 1 218 ? 20.688 40.781 21.172 1 90.81 218 MET B O 1
ATOM 4117 N N . ASN B 1 219 ? 21.203 38.625 20.984 1 92.12 219 ASN B N 1
ATOM 4118 C CA . ASN B 1 219 ? 22.562 38.906 20.516 1 92.12 219 ASN B CA 1
ATOM 4119 C C . ASN B 1 219 ? 22.594 39.156 19.016 1 92.12 219 ASN B C 1
ATOM 4121 O O . ASN B 1 219 ? 23.281 40.062 18.531 1 92.12 219 ASN B O 1
ATOM 4125 N N . LYS B 1 220 ? 21.906 38.406 18.297 1 92.5 220 LYS B N 1
ATOM 4126 C CA . LYS B 1 220 ? 22 38.469 16.844 1 92.5 220 LYS B CA 1
ATOM 4127 C C . LYS B 1 220 ? 20.844 39.281 16.25 1 92.5 220 LYS B C 1
ATOM 4129 O O . LYS B 1 220 ? 20.938 39.781 15.125 1 92.5 220 LYS B O 1
ATOM 4134 N N . GLY B 1 221 ? 19.75 39.344 17.078 1 92.94 221 GLY B N 1
ATOM 4135 C CA . GLY B 1 221 ? 18.578 40.062 16.594 1 92.94 221 GLY B CA 1
ATOM 4136 C C . GLY B 1 221 ? 17.438 39.125 16.188 1 92.94 221 GLY B C 1
ATOM 4137 O O . GLY B 1 221 ? 17.672 37.969 15.812 1 92.94 221 GLY B O 1
ATOM 4138 N N . PHE B 1 222 ? 16.266 39.625 16.156 1 94.25 222 PHE B N 1
ATOM 4139 C CA . PHE B 1 222 ? 15.047 38.875 15.898 1 94.25 222 PHE B CA 1
ATOM 4140 C C . PHE B 1 222 ? 14.992 38.406 14.453 1 94.25 222 PHE B C 1
ATOM 4142 O O . PHE B 1 222 ? 14.547 37.281 14.18 1 94.25 222 PHE B O 1
ATOM 4149 N N . PHE B 1 223 ? 15.469 39.156 13.5 1 94.62 223 PHE B N 1
ATOM 4150 C CA . PHE B 1 223 ? 15.352 38.875 12.078 1 94.62 223 PHE B CA 1
ATOM 4151 C C . PHE B 1 223 ? 16.672 38.344 11.516 1 94.62 223 PHE B C 1
ATOM 4153 O O . PHE B 1 223 ? 16.891 38.375 10.305 1 94.62 223 PHE B O 1
ATOM 4160 N N . HIS B 1 224 ? 17.5 37.969 12.375 1 91.56 224 HIS B N 1
ATOM 4161 C CA . HIS B 1 224 ? 18.781 37.469 11.922 1 91.56 224 HIS B CA 1
ATOM 4162 C C . HIS B 1 224 ? 18.609 36.281 10.992 1 91.56 224 HIS B C 1
ATOM 4164 O O . HIS B 1 224 ? 17.859 35.344 11.297 1 91.56 224 HIS B O 1
ATOM 4170 N N . GLY B 1 225 ? 19.266 36.375 9.906 1 89.19 225 GLY B N 1
ATOM 4171 C CA . GLY B 1 225 ? 19.266 35.25 8.984 1 89.19 225 GLY B CA 1
ATOM 4172 C C . GLY B 1 225 ? 18.062 35.219 8.062 1 89.19 225 GLY B C 1
ATOM 4173 O O . GLY B 1 225 ? 17.938 34.312 7.238 1 89.19 225 GLY B O 1
ATOM 4174 N N . TYR B 1 226 ? 17.203 36.156 8.203 1 92.25 226 TYR B N 1
ATOM 4175 C CA . TYR B 1 226 ? 16.016 36.188 7.352 1 92.25 226 TYR B CA 1
ATOM 4176 C C . TYR B 1 226 ? 16.391 36.531 5.914 1 92.25 226 TYR B C 1
ATOM 4178 O O . TYR B 1 226 ? 17.203 37.438 5.676 1 92.25 226 TYR B O 1
ATOM 4186 N N . SER B 1 227 ? 15.922 35.844 5.023 1 91.94 227 SER B N 1
ATOM 4187 C CA . SER B 1 227 ? 16.031 36.062 3.59 1 91.94 227 SER B CA 1
ATOM 4188 C C . SER B 1 227 ? 14.664 36.219 2.939 1 91.94 227 SER B C 1
ATOM 4190 O O . SER B 1 227 ? 13.641 36.125 3.617 1 91.94 227 SER B O 1
ATOM 4192 N N . PHE B 1 228 ? 14.648 36.562 1.688 1 93.25 228 PHE B N 1
ATOM 4193 C CA . PHE B 1 228 ? 13.406 36.688 0.939 1 93.25 228 PHE B CA 1
ATOM 4194 C C . PHE B 1 228 ? 12.641 35.344 0.956 1 93.25 228 PHE B C 1
ATOM 4196 O O . PHE B 1 228 ? 11.414 35.344 1.081 1 93.25 228 PHE B O 1
ATOM 4203 N N . VAL B 1 229 ? 13.367 34.312 0.905 1 90.25 229 VAL B N 1
ATOM 4204 C CA . VAL B 1 229 ? 12.75 32.969 0.91 1 90.25 229 VAL B CA 1
ATOM 4205 C C . VAL B 1 229 ? 12.094 32.719 2.262 1 90.25 229 VAL B C 1
ATOM 4207 O O . VAL B 1 229 ? 11.031 32.094 2.332 1 90.25 229 VAL B O 1
ATOM 4210 N N . THR B 1 230 ? 12.719 33.156 3.27 1 91.25 230 THR B N 1
ATOM 4211 C CA . THR B 1 230 ? 12.148 33 4.598 1 91.25 230 THR B CA 1
ATOM 4212 C C . THR B 1 230 ? 10.812 33.719 4.707 1 91.25 230 THR B C 1
ATOM 4214 O O . THR B 1 230 ? 9.859 33.188 5.285 1 91.25 230 THR B O 1
ATOM 4217 N N . VAL B 1 231 ? 10.742 34.844 4.117 1 94.12 231 VAL B N 1
ATOM 4218 C CA . VAL B 1 231 ? 9.516 35.656 4.152 1 94.12 231 VAL B CA 1
ATOM 4219 C C . VAL B 1 231 ? 8.414 34.906 3.377 1 94.12 231 VAL B C 1
ATOM 4221 O O . VAL B 1 231 ? 7.27 34.875 3.82 1 94.12 231 VAL B O 1
ATOM 4224 N N . LEU B 1 232 ? 8.758 34.375 2.299 1 93.75 232 LEU B N 1
ATOM 4225 C CA . LEU B 1 232 ? 7.801 33.594 1.507 1 93.75 232 LEU B CA 1
ATOM 4226 C C . LEU B 1 232 ? 7.32 32.375 2.273 1 93.75 232 LEU B C 1
ATOM 4228 O O . LEU B 1 232 ? 6.148 32 2.178 1 93.75 232 LEU B O 1
ATOM 4232 N N . MET B 1 233 ? 8.258 31.781 2.928 1 91.19 233 MET B N 1
ATOM 4233 C CA . MET B 1 233 ? 7.922 30.609 3.742 1 91.19 233 MET B CA 1
ATOM 4234 C C . MET B 1 233 ? 6.938 30.984 4.844 1 91.19 233 MET B C 1
ATOM 4236 O O . MET B 1 233 ? 5.961 30.281 5.078 1 91.19 233 MET B O 1
ATOM 4240 N N . ILE B 1 234 ? 7.172 32.062 5.441 1 93.62 234 ILE B N 1
ATOM 4241 C CA . ILE B 1 234 ? 6.301 32.531 6.508 1 93.62 234 ILE B CA 1
ATOM 4242 C C . ILE B 1 234 ? 4.914 32.844 5.949 1 93.62 234 ILE B C 1
ATOM 4244 O O . ILE B 1 234 ? 3.902 32.438 6.539 1 93.62 234 ILE B O 1
ATOM 4248 N N . LEU B 1 235 ? 4.883 33.469 4.836 1 96 235 LEU B N 1
ATOM 4249 C CA . LEU B 1 235 ? 3.619 33.781 4.176 1 96 235 LEU B CA 1
ATOM 4250 C C . LEU B 1 235 ? 2.863 32.5 3.828 1 96 235 LEU B C 1
ATOM 4252 O O . LEU B 1 235 ? 1.659 32.406 4.07 1 96 235 LEU B O 1
ATOM 4256 N N . ASN B 1 236 ? 3.564 31.578 3.326 1 94.12 236 ASN B N 1
ATOM 4257 C CA . ASN B 1 236 ? 2.961 30.312 2.965 1 94.12 236 ASN B CA 1
ATOM 4258 C C . ASN B 1 236 ? 2.402 29.578 4.188 1 94.12 236 ASN B C 1
ATOM 4260 O O . ASN B 1 236 ? 1.283 29.062 4.152 1 94.12 236 ASN B O 1
ATOM 4264 N N . HIS B 1 237 ? 3.164 29.516 5.242 1 92.38 237 HIS B N 1
ATOM 4265 C CA . HIS B 1 237 ? 2.729 28.875 6.473 1 92.38 237 HIS B CA 1
ATOM 4266 C C . HIS B 1 237 ? 1.492 29.547 7.051 1 92.38 237 HIS B C 1
ATOM 4268 O O . HIS B 1 237 ? 0.582 28.875 7.539 1 92.38 237 HIS B O 1
ATOM 4274 N N . ALA B 1 238 ? 1.521 30.812 6.969 1 95.69 238 ALA B N 1
ATOM 4275 C CA . ALA B 1 238 ? 0.381 31.547 7.488 1 95.69 238 ALA B CA 1
ATOM 4276 C C . ALA B 1 238 ? -0.878 31.266 6.672 1 95.69 238 ALA B C 1
ATOM 4278 O O . ALA B 1 238 ? -1.941 31 7.238 1 95.69 238 ALA B O 1
ATOM 4279 N N . LEU B 1 239 ? -0.755 31.328 5.387 1 95.69 239 LEU B N 1
ATOM 4280 C CA . LEU B 1 239 ? -1.894 31.062 4.516 1 95.69 239 LEU B CA 1
ATOM 4281 C C . LEU B 1 239 ? -2.369 29.625 4.676 1 95.69 239 LEU B C 1
ATOM 4283 O O . LEU B 1 239 ? -3.574 29.359 4.648 1 95.69 239 LEU B O 1
ATOM 4287 N N . SER B 1 240 ? -1.463 28.719 4.793 1 92.88 240 SER B N 1
ATOM 4288 C CA . SER B 1 240 ? -1.805 27.328 5.031 1 92.88 240 SER B CA 1
ATOM 4289 C C . SER B 1 240 ? -2.57 27.156 6.34 1 92.88 240 SER B C 1
ATOM 4291 O O . SER B 1 240 ? -3.523 26.375 6.414 1 92.88 240 SER B O 1
ATOM 4293 N N . GLY B 1 241 ? -2.109 27.859 7.332 1 93.06 241 GLY B N 1
ATOM 4294 C CA . GLY B 1 241 ? -2.818 27.828 8.602 1 93.06 241 GLY B CA 1
ATOM 4295 C C . GLY B 1 241 ? -4.246 28.328 8.5 1 93.06 241 GLY B C 1
ATOM 4296 O O . GLY B 1 241 ? -5.16 27.734 9.078 1 93.06 241 GLY B O 1
ATOM 4297 N N . LEU B 1 242 ? -4.391 29.375 7.828 1 94.88 242 LEU B N 1
ATOM 4298 C CA . LEU B 1 242 ? -5.734 29.891 7.617 1 94.88 242 LEU B CA 1
ATOM 4299 C C . LEU B 1 242 ? -6.59 28.906 6.832 1 94.88 242 LEU B C 1
ATOM 4301 O O . LEU B 1 242 ? -7.777 28.734 7.117 1 94.88 242 LEU B O 1
ATOM 4305 N N . ALA B 1 243 ? -5.934 28.281 5.891 1 94.19 243 ALA B N 1
ATOM 4306 C CA . ALA B 1 243 ? -6.645 27.266 5.113 1 94.19 243 ALA B CA 1
ATOM 4307 C C . ALA B 1 243 ? -7.074 26.109 5.992 1 94.19 243 ALA B C 1
ATOM 4309 O O . ALA B 1 243 ? -8.172 25.562 5.832 1 94.19 243 ALA B O 1
ATOM 4310 N N . VAL B 1 244 ? -6.23 25.719 6.875 1 93.69 244 VAL B N 1
ATOM 4311 C CA . VAL B 1 244 ? -6.547 24.625 7.789 1 93.69 244 VAL B CA 1
ATOM 4312 C C . VAL B 1 244 ? -7.758 25 8.641 1 93.69 244 VAL B C 1
ATOM 4314 O O . VAL B 1 244 ? -8.656 24.172 8.844 1 93.69 244 VAL B O 1
ATOM 4317 N N . SER B 1 245 ? -7.773 26.234 9.125 1 92.88 245 SER B N 1
ATOM 4318 C CA . SER B 1 245 ? -8.898 26.688 9.93 1 92.88 245 SER B CA 1
ATOM 4319 C C . SER B 1 245 ? -10.203 26.656 9.133 1 92.88 245 SER B C 1
ATOM 4321 O O . SER B 1 245 ? -11.25 26.297 9.672 1 92.88 245 SER B O 1
ATOM 4323 N N . MET B 1 246 ? -10.125 27.016 7.922 1 93.25 246 MET B N 1
ATOM 4324 C CA . MET B 1 246 ? -11.312 26.969 7.074 1 93.25 246 MET B CA 1
ATOM 4325 C C . MET B 1 246 ? -11.781 25.531 6.887 1 93.25 246 MET B C 1
ATOM 4327 O O . MET B 1 246 ? -12.984 25.25 6.895 1 93.25 246 MET B O 1
ATOM 4331 N N . VAL B 1 247 ? -10.836 24.641 6.684 1 93.44 247 VAL B N 1
ATOM 4332 C CA . VAL B 1 247 ? -11.172 23.234 6.531 1 93.44 247 VAL B CA 1
ATOM 4333 C C . VAL B 1 247 ? -11.844 22.734 7.805 1 93.44 247 VAL B C 1
ATOM 4335 O O . VAL B 1 247 ? -12.805 21.953 7.746 1 93.44 247 VAL B O 1
ATOM 4338 N N . MET B 1 248 ? -11.391 23.188 8.938 1 92.44 248 MET B N 1
ATOM 4339 C CA . MET B 1 248 ? -11.953 22.75 10.211 1 92.44 248 MET B CA 1
ATOM 4340 C C . MET B 1 248 ? -13.383 23.234 10.367 1 92.44 248 MET B C 1
ATOM 4342 O O . MET B 1 248 ? -14.227 22.531 10.93 1 92.44 248 MET B O 1
ATOM 4346 N N . LYS B 1 249 ? -13.617 24.344 9.914 1 91.81 249 LYS B N 1
ATOM 4347 C CA . LYS B 1 249 ? -14.938 24.938 10.094 1 91.81 249 LYS B CA 1
ATOM 4348 C C . LYS B 1 249 ? -15.922 24.406 9.047 1 91.81 249 LYS B C 1
ATOM 4350 O O . LYS B 1 249 ? -17.062 24.078 9.375 1 91.81 249 LYS B O 1
ATOM 4355 N N . TYR B 1 250 ? -15.453 24.203 7.82 1 91.12 250 TYR B N 1
ATOM 4356 C CA . TYR B 1 250 ? -16.391 23.953 6.727 1 91.12 250 TYR B CA 1
ATOM 4357 C C . TYR B 1 250 ? -16.266 22.531 6.223 1 91.12 250 TYR B C 1
ATOM 4359 O O . TYR B 1 250 ? -17.078 22.078 5.414 1 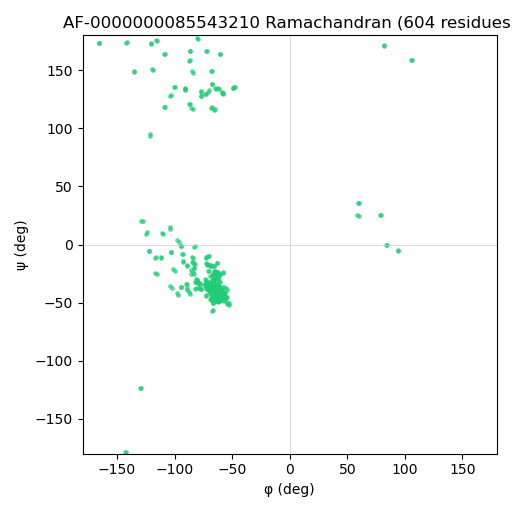91.12 250 TYR B O 1
ATOM 4367 N N . ALA B 1 251 ? -15.305 21.828 6.598 1 91.12 251 ALA B N 1
ATOM 4368 C CA . ALA B 1 251 ? -15.109 20.406 6.328 1 91.12 251 ALA B CA 1
ATOM 4369 C C . ALA B 1 251 ? -14.805 19.641 7.613 1 91.12 251 ALA B C 1
ATOM 4371 O O . ALA B 1 251 ? -15.594 19.672 8.562 1 91.12 251 ALA B O 1
ATOM 4372 N N . ASP B 1 252 ? -13.695 18.922 7.699 1 92 252 ASP B N 1
ATOM 4373 C CA . ASP B 1 252 ? -13.32 18.234 8.93 1 92 252 ASP B CA 1
ATOM 4374 C C . ASP B 1 252 ? -11.859 17.781 8.891 1 92 252 ASP B C 1
ATOM 4376 O O . ASP B 1 252 ? -11.172 18 7.891 1 92 252 ASP B O 1
ATOM 4380 N N . ASN B 1 253 ? -11.453 17.312 9.961 1 92.88 253 ASN B N 1
ATOM 4381 C CA . ASN B 1 253 ? -10.055 16.938 10.141 1 92.88 253 ASN B CA 1
ATOM 4382 C C . ASN B 1 253 ? -9.656 15.805 9.211 1 92.88 253 ASN B C 1
ATOM 4384 O O . ASN B 1 253 ? -8.492 15.688 8.836 1 92.88 253 ASN B O 1
ATOM 4388 N N . ILE B 1 254 ? -10.57 15 8.867 1 92 254 ILE B N 1
ATOM 4389 C CA . ILE B 1 254 ? -10.305 13.898 7.941 1 92 254 ILE B CA 1
ATOM 4390 C C . ILE B 1 254 ? -9.914 14.461 6.574 1 92 254 ILE B C 1
ATOM 4392 O O . ILE B 1 254 ? -8.93 14.016 5.973 1 92 254 ILE B O 1
ATOM 4396 N N . VAL B 1 255 ? -10.672 15.414 6.168 1 92 255 VAL B N 1
ATOM 4397 C CA . VAL B 1 255 ? -10.375 16.078 4.902 1 92 255 VAL B CA 1
ATOM 4398 C C . VAL B 1 255 ? -8.984 16.703 4.957 1 92 255 VAL B C 1
ATOM 4400 O O . VAL B 1 255 ? -8.227 16.625 3.99 1 92 255 VAL B O 1
ATOM 4403 N N . LYS B 1 256 ? -8.672 17.297 6.023 1 93.62 256 LYS B N 1
ATOM 4404 C CA . LYS B 1 256 ? -7.34 17.875 6.199 1 93.62 256 LYS B CA 1
ATOM 4405 C C . LYS B 1 256 ? -6.254 16.812 6.039 1 93.62 256 LYS B C 1
ATOM 4407 O O . LYS B 1 256 ? -5.27 17.031 5.328 1 93.62 256 LYS B O 1
ATOM 4412 N N . VAL B 1 257 ? -6.434 15.742 6.676 1 93.69 257 VAL B N 1
ATOM 4413 C CA . VAL B 1 257 ? -5.434 14.68 6.664 1 93.69 257 VAL B CA 1
ATOM 4414 C C . VAL B 1 257 ? -5.246 14.164 5.242 1 93.69 257 VAL B C 1
ATOM 4416 O O . VAL B 1 257 ? -4.113 13.977 4.785 1 93.69 257 VAL B O 1
ATOM 4419 N N . TYR B 1 258 ? -6.258 13.945 4.523 1 94.44 258 TYR B N 1
ATOM 4420 C CA . TYR B 1 258 ? -6.164 13.484 3.143 1 94.44 258 TYR B CA 1
ATOM 4421 C C . TYR B 1 258 ? -5.547 14.547 2.248 1 94.44 258 TYR B C 1
ATOM 4423 O O . TYR B 1 258 ? -4.719 14.242 1.389 1 94.44 258 TYR B O 1
ATOM 4431 N N . SER B 1 259 ? -5.926 15.789 2.49 1 94.06 259 SER B N 1
ATOM 4432 C CA . SER B 1 259 ? -5.395 16.891 1.691 1 94.06 259 SER B CA 1
ATOM 4433 C C . SER B 1 259 ? -3.887 17.016 1.875 1 94.06 259 SER B C 1
ATOM 4435 O O . SER B 1 259 ? -3.146 17.172 0.899 1 94.06 259 SER B O 1
ATOM 4437 N N . THR B 1 260 ? -3.488 16.938 3.07 1 93.12 260 THR B N 1
ATOM 4438 C CA . THR B 1 260 ? -2.068 17.109 3.348 1 93.12 260 THR B CA 1
ATOM 4439 C C . THR B 1 260 ? -1.274 15.898 2.877 1 93.12 260 THR B C 1
ATOM 4441 O O . THR B 1 260 ? -0.123 16.031 2.455 1 93.12 260 THR B O 1
ATOM 4444 N N . SER B 1 261 ? -1.866 14.742 2.939 1 93.81 261 SER B N 1
ATOM 4445 C CA . SER B 1 261 ? -1.215 13.539 2.441 1 93.81 261 SER B CA 1
ATOM 4446 C C . SER B 1 261 ? -1.024 13.594 0.929 1 93.81 261 SER B C 1
ATOM 4448 O O . SER B 1 261 ? 0.053 13.281 0.42 1 93.81 261 SER B O 1
ATOM 4450 N N . VAL B 1 262 ? -2.033 14.039 0.255 1 93.81 262 VAL B N 1
ATOM 4451 C CA . VAL B 1 262 ? -1.957 14.172 -1.196 1 93.81 262 VAL B CA 1
ATOM 4452 C C . VAL B 1 262 ? -0.972 15.281 -1.562 1 93.81 262 VAL B C 1
ATOM 4454 O O . VAL B 1 262 ? -0.219 15.156 -2.531 1 93.81 262 VAL B O 1
ATOM 4457 N N . ALA B 1 263 ? -0.966 16.297 -0.782 1 93.25 263 ALA B N 1
ATOM 4458 C CA . ALA B 1 263 ? -0.046 17.406 -1.012 1 93.25 263 ALA B CA 1
ATOM 4459 C C . ALA B 1 263 ? 1.405 16.938 -0.947 1 93.25 263 ALA B C 1
ATOM 4461 O O . ALA B 1 263 ? 2.252 17.406 -1.711 1 93.25 263 ALA B O 1
ATOM 4462 N N . MET B 1 264 ? 1.65 16.125 -0.027 1 90.12 264 MET B N 1
ATOM 4463 C CA . MET B 1 264 ? 3.012 15.625 0.111 1 90.12 264 MET B CA 1
ATOM 4464 C C . MET B 1 264 ? 3.447 14.883 -1.148 1 90.12 264 MET B C 1
ATOM 4466 O O . MET B 1 264 ? 4.598 15 -1.575 1 90.12 264 MET B O 1
ATOM 4470 N N . LEU B 1 265 ? 2.59 14.133 -1.759 1 92.31 265 LEU B N 1
ATOM 4471 C CA . LEU B 1 265 ? 2.893 13.422 -2.994 1 92.31 265 LEU B CA 1
ATOM 4472 C C . LEU B 1 265 ? 3.076 14.398 -4.152 1 92.31 265 LEU B C 1
ATOM 4474 O O . LEU B 1 265 ? 3.973 14.219 -4.984 1 92.31 265 LEU B O 1
ATOM 4478 N N . LEU B 1 266 ? 2.217 15.406 -4.176 1 91.38 266 LEU B N 1
ATOM 4479 C CA . LEU B 1 266 ? 2.344 16.438 -5.203 1 91.38 266 LEU B CA 1
ATOM 4480 C C . LEU B 1 266 ? 3.684 17.156 -5.086 1 91.38 266 LEU B C 1
ATOM 4482 O O . LEU B 1 266 ? 4.305 17.484 -6.098 1 91.38 266 LEU B O 1
ATOM 4486 N N . THR B 1 267 ? 4.051 17.391 -3.9 1 89.62 267 THR B N 1
ATOM 4487 C CA . THR B 1 267 ? 5.344 18.031 -3.66 1 89.62 267 THR B CA 1
ATOM 4488 C C . THR B 1 267 ? 6.473 17.203 -4.273 1 89.62 267 THR B C 1
ATOM 4490 O O . THR B 1 267 ? 7.395 17.75 -4.875 1 89.62 267 THR B O 1
ATOM 4493 N N . ALA B 1 268 ? 6.418 15.93 -4.09 1 87.62 268 ALA B N 1
ATOM 4494 C CA . ALA B 1 268 ? 7.441 15.047 -4.637 1 87.62 268 ALA B CA 1
ATOM 4495 C C . ALA B 1 268 ? 7.496 15.141 -6.16 1 87.62 268 ALA B C 1
ATOM 4497 O O . ALA B 1 268 ? 8.578 15.172 -6.746 1 87.62 268 ALA B O 1
ATOM 4498 N N . VAL B 1 269 ? 6.402 15.211 -6.781 1 90.5 269 VAL B N 1
ATOM 4499 C CA . VAL B 1 269 ? 6.332 15.305 -8.234 1 90.5 269 VAL B CA 1
ATOM 4500 C C . VAL B 1 269 ? 6.945 16.625 -8.695 1 90.5 269 VAL B C 1
ATOM 4502 O O . VAL B 1 269 ? 7.75 16.656 -9.625 1 90.5 269 VAL B O 1
ATOM 4505 N N . VAL B 1 270 ? 6.633 17.656 -8.031 1 88.31 270 VAL B N 1
ATOM 4506 C CA . VAL B 1 270 ? 7.141 18.969 -8.391 1 88.31 270 VAL B CA 1
ATOM 4507 C C . VAL B 1 270 ? 8.648 19.031 -8.164 1 88.31 270 VAL B C 1
ATOM 4509 O O . VAL B 1 270 ? 9.383 19.656 -8.938 1 88.31 270 VAL B O 1
ATOM 4512 N N . ALA B 1 271 ? 9.055 18.391 -7.156 1 84.81 271 ALA B N 1
ATOM 4513 C CA . ALA B 1 271 ? 10.469 18.375 -6.809 1 84.81 271 ALA B CA 1
ATOM 4514 C C . ALA B 1 271 ? 11.297 17.688 -7.891 1 84.81 271 ALA B C 1
ATOM 4516 O O . ALA B 1 271 ? 12.477 18.016 -8.078 1 84.81 271 ALA B O 1
ATOM 4517 N N . VAL B 1 272 ? 10.727 16.781 -8.641 1 86.38 272 VAL B N 1
ATOM 4518 C CA . VAL B 1 272 ? 11.414 16.109 -9.75 1 86.38 272 VAL B CA 1
ATOM 4519 C C . VAL B 1 272 ? 11.766 17.141 -10.828 1 86.38 272 VAL B C 1
ATOM 4521 O O . VAL B 1 272 ? 12.875 17.125 -11.352 1 86.38 272 VAL B O 1
ATOM 4524 N N . PHE B 1 273 ? 10.883 18.016 -11.062 1 85.69 273 PHE B N 1
ATOM 4525 C CA . PHE B 1 273 ? 11.078 19 -12.125 1 85.69 273 PHE B CA 1
ATOM 4526 C C . PHE B 1 273 ? 11.984 20.141 -11.656 1 85.69 273 PHE B C 1
ATOM 4528 O O . PHE B 1 273 ? 12.797 20.641 -12.43 1 85.69 273 PHE B O 1
ATOM 4535 N N . LEU B 1 274 ? 11.969 20.469 -10.43 1 81.69 274 LEU B N 1
ATOM 4536 C CA . LEU B 1 274 ? 12.688 21.625 -9.922 1 81.69 274 LEU B CA 1
ATOM 4537 C C . LEU B 1 274 ? 14.102 21.25 -9.5 1 81.69 274 LEU B C 1
ATOM 4539 O O . LEU B 1 274 ? 15.039 22.047 -9.656 1 81.69 274 LEU B O 1
ATOM 4543 N N . PHE B 1 275 ? 14.258 20.078 -9.008 1 81.69 275 PHE B N 1
ATOM 4544 C CA . PHE B 1 275 ? 15.531 19.719 -8.406 1 81.69 275 PHE B CA 1
ATOM 4545 C C . PHE B 1 275 ? 16.141 18.5 -9.086 1 81.69 275 PHE B C 1
ATOM 4547 O O . PHE B 1 275 ? 17.234 18.078 -8.734 1 81.69 275 PHE B O 1
ATOM 4554 N N . GLY B 1 276 ? 15.406 17.906 -10.008 1 81.25 276 GLY B N 1
ATOM 4555 C CA . GLY B 1 276 ? 15.93 16.766 -10.75 1 81.25 276 GLY B CA 1
ATOM 4556 C C . GLY B 1 276 ? 15.891 15.469 -9.969 1 81.25 276 GLY B C 1
ATOM 4557 O O . GLY B 1 276 ? 16.734 14.594 -10.156 1 81.25 276 GLY B O 1
ATOM 4558 N N . PHE B 1 277 ? 15 15.461 -9.086 1 77.44 277 PHE B N 1
ATOM 4559 C CA . PHE B 1 277 ? 14.828 14.227 -8.336 1 77.44 277 PHE B CA 1
ATOM 4560 C C . PHE B 1 277 ? 14.273 13.125 -9.234 1 77.44 277 PHE B C 1
ATOM 4562 O O . PHE B 1 277 ? 13.68 13.406 -10.273 1 77.44 277 PHE B O 1
ATOM 4569 N N . HIS B 1 278 ? 14.656 11.852 -8.914 1 83.62 278 HIS B N 1
ATOM 4570 C CA . HIS B 1 278 ? 14.094 10.711 -9.617 1 83.62 278 HIS B CA 1
ATOM 4571 C C . HIS B 1 278 ? 13.039 10.008 -8.766 1 83.62 278 HIS B C 1
ATOM 4573 O O . HIS B 1 278 ? 13.25 9.789 -7.57 1 83.62 278 HIS B O 1
ATOM 4579 N N . LEU B 1 279 ? 11.945 9.852 -9.414 1 86.25 279 LEU B N 1
ATOM 4580 C CA . LEU B 1 279 ? 10.891 9.109 -8.727 1 86.25 279 LEU B CA 1
ATOM 4581 C C . LEU B 1 279 ? 11.227 7.621 -8.688 1 86.25 279 LEU B C 1
ATOM 4583 O O . LEU B 1 279 ? 11.648 7.043 -9.688 1 86.25 279 LEU B O 1
ATOM 4587 N N . SER B 1 280 ? 11.156 7.082 -7.574 1 92.19 280 SER B N 1
ATOM 4588 C CA . SER B 1 280 ? 11.469 5.676 -7.352 1 92.19 280 SER B CA 1
ATOM 4589 C C . SER B 1 280 ? 10.258 4.789 -7.605 1 92.19 280 SER B C 1
ATOM 4591 O O . SER B 1 280 ? 9.141 5.285 -7.77 1 92.19 280 SER B O 1
ATOM 4593 N N . LEU B 1 281 ? 10.484 3.553 -7.703 1 94.06 281 LEU B N 1
ATOM 4594 C CA . LEU B 1 281 ? 9.383 2.594 -7.785 1 94.06 281 LEU B CA 1
ATOM 4595 C C . LEU B 1 281 ? 8.516 2.654 -6.531 1 94.06 281 LEU B C 1
ATOM 4597 O O . LEU B 1 281 ? 7.293 2.535 -6.609 1 94.06 281 LEU B O 1
ATOM 4601 N N . ALA B 1 282 ? 9.188 2.842 -5.426 1 95.12 282 ALA B N 1
ATOM 4602 C CA . ALA B 1 282 ? 8.469 2.984 -4.16 1 95.12 282 ALA B CA 1
ATOM 4603 C C . ALA B 1 282 ? 7.469 4.137 -4.227 1 95.12 282 ALA B C 1
ATOM 4605 O O . ALA B 1 282 ? 6.348 4.027 -3.723 1 95.12 282 ALA B O 1
ATOM 4606 N N . PHE B 1 283 ? 7.883 5.215 -4.812 1 94.88 283 PHE B N 1
ATOM 4607 C CA . PHE B 1 283 ? 6.992 6.363 -4.949 1 94.88 283 PHE B CA 1
ATOM 4608 C C . PHE B 1 283 ? 5.754 5.992 -5.758 1 94.88 283 PHE B C 1
ATOM 4610 O O . PHE B 1 283 ? 4.633 6.316 -5.363 1 94.88 283 PHE B O 1
ATOM 4617 N N . PHE B 1 284 ? 5.918 5.316 -6.844 1 95.44 284 PHE B N 1
ATOM 4618 C CA . PHE B 1 284 ? 4.809 4.922 -7.703 1 95.44 284 PHE B CA 1
ATOM 4619 C C . PHE B 1 284 ? 3.861 3.982 -6.965 1 95.44 284 PHE B C 1
ATOM 4621 O O . PHE B 1 284 ? 2.641 4.145 -7.027 1 95.44 284 PHE B O 1
ATOM 4628 N N . LEU B 1 285 ? 4.375 3.074 -6.312 1 97.38 285 LEU B N 1
ATOM 4629 C CA . LEU B 1 285 ? 3.564 2.115 -5.57 1 97.38 285 LEU B CA 1
ATOM 4630 C C . LEU B 1 285 ? 2.797 2.809 -4.449 1 97.38 285 LEU B C 1
ATOM 4632 O O . LEU B 1 285 ? 1.596 2.584 -4.281 1 97.38 285 LEU B O 1
ATOM 4636 N N . GLY B 1 286 ? 3.494 3.627 -3.691 1 98 286 GLY B N 1
ATOM 4637 C CA . GLY B 1 286 ? 2.846 4.379 -2.627 1 98 286 GLY B CA 1
ATOM 4638 C C . GLY B 1 286 ? 1.719 5.262 -3.125 1 98 286 GLY B C 1
ATOM 4639 O O . GLY B 1 286 ? 0.645 5.305 -2.52 1 98 286 GLY B O 1
ATOM 4640 N N . THR B 1 287 ? 1.963 5.938 -4.207 1 97.5 287 THR B N 1
ATOM 4641 C CA . THR B 1 287 ? 0.948 6.816 -4.781 1 97.5 287 THR B CA 1
ATOM 4642 C C . THR B 1 287 ? -0.272 6.012 -5.227 1 97.5 287 THR B C 1
ATOM 4644 O O . THR B 1 287 ? -1.408 6.469 -5.078 1 97.5 287 THR B O 1
ATOM 4647 N N . THR B 1 288 ? -0.013 4.875 -5.754 1 97.88 288 THR B N 1
ATOM 4648 C CA . THR B 1 288 ? -1.109 3.996 -6.145 1 97.88 288 THR B CA 1
ATOM 4649 C C . THR B 1 288 ? -1.955 3.617 -4.934 1 97.88 288 THR B C 1
ATOM 4651 O O . THR B 1 288 ? -3.184 3.705 -4.973 1 97.88 288 THR B O 1
ATOM 4654 N N . VAL B 1 289 ? -1.312 3.254 -3.885 1 98.5 289 VAL B N 1
ATOM 4655 C CA . VAL B 1 289 ? -2.014 2.857 -2.668 1 98.5 289 VAL B CA 1
ATOM 4656 C C . VAL B 1 289 ? -2.797 4.043 -2.113 1 98.5 289 VAL B C 1
ATOM 4658 O O . VAL B 1 289 ? -3.953 3.898 -1.712 1 98.5 289 VAL B O 1
ATOM 4661 N N . VAL B 1 290 ? -2.203 5.195 -2.133 1 98.06 290 VAL B N 1
ATOM 4662 C CA . VAL B 1 290 ? -2.859 6.402 -1.637 1 98.06 290 VAL B CA 1
ATOM 4663 C C . VAL B 1 290 ? -4.082 6.715 -2.496 1 98.06 290 VAL B C 1
ATOM 4665 O O . VAL B 1 290 ? -5.137 7.086 -1.975 1 98.06 290 VAL B O 1
ATOM 4668 N N . SER B 1 291 ? -3.967 6.578 -3.799 1 97.69 291 SER B N 1
ATOM 4669 C CA . SER B 1 291 ? -5.086 6.832 -4.699 1 97.69 291 SER B CA 1
ATOM 4670 C C . SER B 1 291 ? -6.266 5.914 -4.391 1 97.69 291 SER B C 1
ATOM 4672 O O . SER B 1 291 ? -7.414 6.359 -4.348 1 97.69 291 SER B O 1
ATOM 4674 N N . VAL B 1 292 ? -5.965 4.668 -4.156 1 97.94 292 VAL B N 1
ATOM 4675 C CA . VAL B 1 292 ? -7.023 3.723 -3.811 1 97.94 292 VAL B CA 1
ATOM 4676 C C . VAL B 1 292 ? -7.617 4.09 -2.455 1 97.94 292 VAL B C 1
ATOM 4678 O O . VAL B 1 292 ? -8.828 3.971 -2.25 1 97.94 292 VAL B O 1
ATOM 4681 N N . SER B 1 293 ? -6.742 4.508 -1.523 1 97.75 293 SER B N 1
ATOM 4682 C CA . SER B 1 293 ? -7.219 4.938 -0.213 1 97.75 293 SER B CA 1
ATOM 4683 C C . SER B 1 293 ? -8.227 6.074 -0.335 1 97.75 293 SER B C 1
ATOM 4685 O O . SER B 1 293 ? -9.273 6.055 0.316 1 97.75 293 SER B O 1
ATOM 4687 N N . VAL B 1 294 ? -7.938 7.035 -1.136 1 96.06 294 VAL B N 1
ATOM 4688 C CA . VAL B 1 294 ? -8.82 8.18 -1.34 1 96.06 294 VAL B CA 1
ATOM 4689 C C . VAL B 1 294 ? -10.164 7.707 -1.885 1 96.06 294 VAL B C 1
ATOM 4691 O O . VAL B 1 294 ? -11.219 8.125 -1.403 1 96.06 294 VAL B O 1
ATOM 4694 N N . TYR B 1 295 ? -10.141 6.801 -2.824 1 95.75 295 TYR B N 1
ATOM 4695 C CA . TYR B 1 295 ? -11.359 6.242 -3.395 1 95.75 295 TYR B CA 1
ATOM 4696 C C . TYR B 1 295 ? -12.18 5.516 -2.33 1 95.75 295 TYR B C 1
ATOM 4698 O O . TYR B 1 295 ? -13.391 5.715 -2.225 1 95.75 295 TYR B O 1
ATOM 4706 N N . LEU B 1 296 ? -11.531 4.672 -1.583 1 95.19 296 LEU B N 1
ATOM 4707 C CA . LEU B 1 296 ? -12.227 3.852 -0.596 1 95.19 296 LEU B CA 1
ATOM 4708 C C . LEU B 1 296 ? -12.844 4.719 0.495 1 95.19 296 LEU B C 1
ATOM 4710 O O . LEU B 1 296 ? -13.906 4.391 1.028 1 95.19 296 LEU B O 1
ATOM 4714 N N . HIS B 1 297 ? -12.133 5.77 0.869 1 93.19 297 HIS B N 1
ATOM 4715 C CA . HIS B 1 297 ? -12.703 6.676 1.862 1 93.19 297 HIS B CA 1
ATOM 4716 C C . HIS B 1 297 ? -14.023 7.262 1.382 1 93.19 297 HIS B C 1
ATOM 4718 O O . HIS B 1 297 ? -14.977 7.379 2.158 1 93.19 297 HIS B O 1
ATOM 4724 N N . SER B 1 298 ? -14.117 7.602 0.171 1 90.56 298 SER B N 1
ATOM 4725 C CA . SER B 1 298 ? -15.336 8.148 -0.412 1 90.56 298 SER B CA 1
ATOM 4726 C C . SER B 1 298 ? -16.406 7.074 -0.561 1 90.56 298 SER B C 1
ATOM 4728 O O . SER B 1 298 ? -17.578 7.324 -0.289 1 90.56 298 SER B O 1
ATOM 4730 N N . ALA B 1 299 ? -16 5.895 -0.911 1 88.25 299 ALA B N 1
ATOM 4731 C CA . ALA B 1 299 ? -16.938 4.793 -1.143 1 88.25 299 ALA B CA 1
ATOM 4732 C C . ALA B 1 299 ? -17.5 4.266 0.173 1 88.25 299 ALA B C 1
ATOM 4734 O O . ALA B 1 299 ? -18.594 3.711 0.204 1 88.25 299 ALA B O 1
ATOM 4735 N N . GLY B 1 300 ? -16.734 4.379 1.182 1 85.81 300 GLY B N 1
ATOM 4736 C CA . GLY B 1 300 ? -17.141 3.816 2.463 1 85.81 300 GLY B CA 1
ATOM 4737 C C . GLY B 1 300 ? -18.062 4.727 3.25 1 85.81 300 GLY B C 1
ATOM 4738 O O . GLY B 1 300 ? -18.484 4.383 4.352 1 85.81 300 GLY B O 1
ATOM 4739 N N . LYS B 1 301 ? -18.328 5.871 2.725 1 81.94 301 LYS B N 1
ATOM 4740 C CA . LYS B 1 301 ? -19.25 6.762 3.414 1 81.94 301 LYS B CA 1
ATOM 4741 C C . LYS B 1 301 ? -20.656 6.164 3.463 1 81.94 301 LYS B C 1
ATOM 4743 O O . LYS B 1 301 ? -21.172 5.688 2.447 1 81.94 301 LYS B O 1
ATOM 4748 N N . PRO B 1 302 ? -21.047 5.93 4.699 1 69.5 302 PRO B N 1
ATOM 4749 C CA . PRO B 1 302 ? -22.406 5.395 4.805 1 69.5 302 PRO B CA 1
ATOM 4750 C C . PRO B 1 302 ? -23.406 6.191 3.986 1 69.5 302 PRO B C 1
ATOM 4752 O O . PRO B 1 302 ? -23.234 7.395 3.779 1 69.5 302 PRO B O 1
ATOM 4755 N N . PRO B 1 303 ? -24.219 5.344 3.32 1 57.91 303 PRO B N 1
ATOM 4756 C CA . PRO B 1 303 ? -25.281 6.059 2.59 1 57.91 303 PRO B CA 1
ATOM 4757 C C . PRO B 1 303 ? -26 7.082 3.455 1 57.91 303 PRO B C 1
ATOM 4759 O O . PRO B 1 303 ? -26.203 6.859 4.652 1 57.91 303 PRO B O 1
ATOM 4762 N N . ARG B 1 304 ? -26.203 8.305 2.842 1 47.5 304 ARG B N 1
ATOM 4763 C CA . ARG B 1 304 ? -27.031 9.312 3.492 1 47.5 304 ARG B CA 1
ATOM 4764 C C . ARG B 1 304 ? -28.469 8.828 3.635 1 47.5 304 ARG B C 1
ATOM 4766 O O . ARG B 1 304 ? -29 8.18 2.736 1 47.5 304 ARG B O 1
#

Sequence (608 aa):
NRTIVTFALTFLTSSQAILIVWSKRAGKYEYSVTTANFLVETLKCFLSLAALARTWKNEGVTEDNRLSTTINEVSVYPIPAALYLVKNLLQYYIFAYVDAPGYQILKNLNIISTGVLYRMILKRKLSEIQWAAFILLCAGCTTAQLNPSSDHVLQTPFQGWMMAIVMALLSGFAGVYTEAIMKKRPSRNINVQNFWLYVFGMAFNAVAILIQDFDAVMNKGFFHGYSFVTVLMILNHALSGLAVSMVMKYADNIVKVYSTSVAMLLTAVVAVFLFGFHLSLAFFLGTTVVSVSVYLHSAGKPPRNRTIVTFALTFLTSSQAILIVWSKRAGKYEYSVTTANFLVETLKCFLSLAALARTWKNEGVTEDNRLSTTINEVSVYPIPAALYLVKNLLQYYIFAYVDAPGYQILKNLNIISTGVLYRMILKRKLSEIQWAAFILLCAGCTTAQLNPSSDHVLQTPFQGWMMAIVMALLSGFAGVYTEAIMKKRPSRNINVQNFWLYVFGMAFNAVAILIQDFDAVMNKGFFHGYSFVTVLMILNHALSGLAVSMVMKYADNIVKVYSTSVAMLLTAVVAVFLFGFHLSLAFFLGTTVVSVSVYLHSAGKPPR

pLDDT: mean 90.9, std 6.58, range [47.19, 98.5]